Protein AF-0000000083435647 (afdb_homodimer)

Radius of gyration: 23.34 Å; Cα contacts (8 Å, |Δi|>4): 1254; chains: 2; bounding box: 56×70×62 Å

Structure (mmCIF, N/CA/C/O backbone):
data_AF-0000000083435647-model_v1
#
loop_
_entity.id
_entity.type
_entity.pdbx_description
1 polymer 'Thiamine pyrophosphokinase'
#
loop_
_atom_site.group_PDB
_atom_site.id
_atom_site.type_symbol
_atom_site.label_atom_id
_atom_site.label_alt_id
_atom_site.label_comp_id
_atom_site.label_asym_id
_atom_site.label_entity_id
_atom_site.label_seq_id
_atom_site.pdbx_PDB_ins_code
_atom_site.Cartn_x
_atom_site.Cartn_y
_atom_site.Cartn_z
_atom_site.occupancy
_atom_site.B_iso_or_equiv
_atom_site.auth_seq_id
_atom_site.auth_comp_id
_atom_site.auth_asym_id
_atom_site.auth_atom_id
_atom_site.pdbx_PDB_model_num
ATOM 1 N N . MET A 1 1 ? 16.438 -26.609 21.906 1 41.22 1 MET A N 1
ATOM 2 C CA . MET A 1 1 ? 15.984 -25.688 20.891 1 41.22 1 MET A CA 1
ATOM 3 C C . MET A 1 1 ? 15.203 -26.406 19.797 1 41.22 1 MET A C 1
ATOM 5 O O . MET A 1 1 ? 15.75 -27.25 19.094 1 41.22 1 MET A O 1
ATOM 9 N N . THR A 1 2 ? 13.969 -26.766 20.047 1 54.94 2 THR A N 1
ATOM 10 C CA . THR A 1 2 ? 13.156 -27.688 19.266 1 54.94 2 THR A CA 1
ATOM 11 C C . THR A 1 2 ? 13.289 -27.391 17.781 1 54.94 2 THR A C 1
ATOM 13 O O . THR A 1 2 ? 13.477 -26.234 17.375 1 54.94 2 THR A O 1
ATOM 16 N N . ASP A 1 3 ? 13.617 -28.391 16.953 1 77.56 3 ASP A N 1
ATOM 17 C CA . ASP A 1 3 ? 13.922 -28.422 15.523 1 77.56 3 ASP A CA 1
ATOM 18 C C . ASP A 1 3 ? 12.781 -27.844 14.703 1 77.56 3 ASP A C 1
ATOM 20 O O . ASP A 1 3 ? 11.711 -28.453 14.578 1 77.56 3 ASP A O 1
ATOM 24 N N . LEU A 1 4 ? 12.625 -26.531 14.539 1 87.31 4 LEU A N 1
ATOM 25 C CA . LEU A 1 4 ? 11.609 -25.891 13.711 1 87.31 4 LEU A CA 1
ATOM 26 C C . LEU A 1 4 ? 11.695 -26.391 12.266 1 87.31 4 LEU A C 1
ATOM 28 O O . LEU A 1 4 ? 12.789 -26.656 11.766 1 87.31 4 LEU A O 1
ATOM 32 N N . PRO A 1 5 ? 10.555 -26.656 11.695 1 93.62 5 PRO A N 1
ATOM 33 C CA . PRO A 1 5 ? 10.578 -26.969 10.266 1 93.62 5 PRO A CA 1
ATOM 34 C C . PRO A 1 5 ? 11.242 -25.875 9.43 1 93.62 5 PRO A C 1
ATOM 36 O O . PRO A 1 5 ? 11.203 -24.703 9.797 1 93.62 5 PRO A O 1
ATOM 39 N N . ILE A 1 6 ? 11.891 -26.344 8.328 1 95.25 6 ILE A N 1
ATOM 40 C CA . ILE A 1 6 ? 12.547 -25.406 7.418 1 95.25 6 ILE A CA 1
ATOM 41 C C . ILE A 1 6 ? 11.695 -25.219 6.168 1 95.25 6 ILE A C 1
ATOM 43 O O . ILE A 1 6 ? 11.211 -26.188 5.586 1 95.25 6 ILE A O 1
ATOM 47 N N . GLN A 1 7 ? 11.359 -24.047 5.781 1 95.5 7 GLN A N 1
ATOM 48 C CA . GLN A 1 7 ? 10.68 -23.75 4.531 1 95.5 7 GLN A CA 1
ATOM 49 C C . GLN A 1 7 ? 11.562 -22.891 3.621 1 95.5 7 GLN A C 1
ATOM 51 O O . GLN A 1 7 ? 12.109 -21.875 4.055 1 95.5 7 GLN A O 1
ATOM 56 N N . HIS A 1 8 ? 11.711 -23.359 2.365 1 95.56 8 HIS A N 1
ATOM 57 C CA . HIS A 1 8 ? 12.508 -22.625 1.379 1 95.56 8 HIS A CA 1
ATOM 58 C C . HIS A 1 8 ? 11.625 -21.781 0.475 1 95.56 8 HIS A C 1
ATOM 60 O O . HIS A 1 8 ? 10.547 -22.219 0.067 1 95.56 8 HIS A O 1
ATOM 66 N N . HIS A 1 9 ? 12 -20.562 0.293 1 95.69 9 HIS A N 1
ATOM 67 C CA . HIS A 1 9 ? 11.406 -19.625 -0.66 1 95.69 9 HIS A CA 1
ATOM 68 C C . HIS A 1 9 ? 12.414 -19.203 -1.722 1 95.69 9 HIS A C 1
ATOM 70 O O . HIS A 1 9 ? 13.445 -18.609 -1.402 1 95.69 9 HIS A O 1
ATOM 76 N N . SER A 1 10 ? 12.141 -19.562 -2.984 1 94.75 10 SER A N 1
ATOM 77 C CA . SER A 1 10 ? 13.094 -19.188 -4.027 1 94.75 10 SER A CA 1
ATOM 78 C C . SER A 1 10 ? 12.391 -18.562 -5.223 1 94.75 10 SER A C 1
ATOM 80 O O . SER A 1 10 ? 11.398 -19.109 -5.723 1 94.75 10 SER A O 1
ATOM 82 N N . ASN A 1 11 ? 12.891 -17.359 -5.633 1 94.88 11 ASN A N 1
ATOM 83 C CA . ASN A 1 11 ? 12.391 -16.703 -6.832 1 94.88 11 ASN A CA 1
ATOM 84 C C . ASN A 1 11 ? 13.32 -16.906 -8.023 1 94.88 11 ASN A C 1
ATOM 86 O O . ASN A 1 11 ? 13.203 -16.234 -9.039 1 94.88 11 ASN A O 1
ATOM 90 N N . LEU A 1 12 ? 14.156 -17.891 -7.98 1 92.81 12 LEU A N 1
ATOM 91 C CA . LEU A 1 12 ? 15.18 -18.109 -9 1 92.81 12 LEU A CA 1
ATOM 92 C C . LEU A 1 12 ? 14.547 -18.469 -10.336 1 92.81 12 LEU A C 1
ATOM 94 O O . LEU A 1 12 ? 15.094 -18.156 -11.398 1 92.81 12 LEU A O 1
ATOM 98 N N . PHE A 1 13 ? 13.383 -19.031 -10.266 1 92.5 13 PHE A N 1
ATOM 99 C CA . PHE A 1 13 ? 12.727 -19.453 -11.5 1 92.5 13 PHE A CA 1
ATOM 100 C C . PHE A 1 13 ? 12.312 -18.25 -12.328 1 92.5 13 PHE A C 1
ATOM 102 O O . PHE A 1 13 ? 11.992 -18.391 -13.516 1 92.5 13 PHE A O 1
ATOM 109 N N . TRP A 1 14 ? 12.281 -17.031 -11.703 1 93.44 14 TRP A N 1
ATOM 110 C CA . TRP A 1 14 ? 11.938 -15.82 -12.453 1 93.44 14 TRP A CA 1
ATOM 111 C C . TRP A 1 14 ? 12.883 -15.625 -13.633 1 93.44 14 TRP A C 1
ATOM 113 O O . TRP A 1 14 ? 12.477 -15.109 -14.68 1 93.44 14 TRP A O 1
ATOM 123 N N . SER A 1 15 ? 14.125 -16.031 -13.508 1 91.44 15 SER A N 1
ATOM 124 C CA . SER A 1 15 ? 15.109 -15.906 -14.578 1 91.44 15 SER A CA 1
ATOM 125 C C . SER A 1 15 ? 15.172 -17.172 -15.43 1 91.44 15 SER A C 1
ATOM 127 O O . SER A 1 15 ? 15.867 -17.203 -16.438 1 91.44 15 SER A O 1
ATOM 129 N N . ALA A 1 16 ? 14.547 -18.203 -14.969 1 88.62 16 ALA A N 1
ATOM 130 C CA . ALA A 1 16 ? 14.469 -19.469 -15.695 1 88.62 16 ALA A CA 1
ATOM 131 C C . ALA A 1 16 ? 13.055 -20.047 -15.648 1 88.62 16 ALA A C 1
ATOM 133 O O . ALA A 1 16 ? 12.836 -21.125 -15.094 1 88.62 16 ALA A O 1
ATOM 134 N N . PRO A 1 17 ? 12.219 -19.391 -16.344 1 82.5 17 PRO A N 1
ATOM 135 C CA . PRO A 1 17 ? 10.797 -19.734 -16.156 1 82.5 17 PRO A CA 1
ATOM 136 C C . PRO A 1 17 ? 10.453 -21.125 -16.688 1 82.5 17 PRO A C 1
ATOM 138 O O . PRO A 1 17 ? 9.469 -21.734 -16.234 1 82.5 17 PRO A O 1
ATOM 141 N N . LYS A 1 18 ? 11.266 -21.656 -17.547 1 80.62 18 LYS A N 1
ATOM 142 C CA . LYS A 1 18 ? 11.008 -23 -18.062 1 80.62 18 LYS A CA 1
ATOM 143 C C . LYS A 1 18 ? 11.219 -24.047 -16.969 1 80.62 18 LYS A C 1
ATOM 145 O O . LYS A 1 18 ? 10.695 -25.172 -17.062 1 80.62 18 LYS A O 1
ATOM 150 N N . ALA A 1 19 ? 11.969 -23.656 -16 1 79.5 19 ALA A N 1
ATOM 151 C CA . ALA A 1 19 ? 12.211 -24.547 -14.867 1 79.5 19 ALA A CA 1
ATOM 152 C C . ALA A 1 19 ? 11.211 -24.266 -13.742 1 79.5 19 ALA A C 1
ATOM 154 O O . ALA A 1 19 ? 11.336 -24.828 -12.648 1 79.5 19 ALA A O 1
ATOM 155 N N . ALA A 1 20 ? 10.281 -23.5 -14.164 1 73.56 20 ALA A N 1
ATOM 156 C CA . ALA A 1 20 ? 9.367 -23.016 -13.133 1 73.56 20 ALA A CA 1
ATOM 157 C C . ALA A 1 20 ? 8.445 -24.141 -12.648 1 73.56 20 ALA A C 1
ATOM 159 O O . ALA A 1 20 ? 8.055 -25.016 -13.43 1 73.56 20 ALA A O 1
ATOM 160 N N . PRO A 1 21 ? 8.211 -24.062 -11.391 1 80.12 21 PRO A N 1
ATOM 161 C CA . PRO A 1 21 ? 7.105 -24.891 -10.898 1 80.12 21 PRO A CA 1
ATOM 162 C C . PRO A 1 21 ? 5.809 -24.656 -11.672 1 80.12 21 PRO A C 1
ATOM 164 O O . PRO A 1 21 ? 5.773 -23.828 -12.594 1 80.12 21 PRO A O 1
ATOM 167 N N . ARG A 1 22 ? 4.855 -25.469 -11.438 1 92.69 22 ARG A N 1
ATOM 168 C CA . ARG A 1 22 ? 3.512 -25.25 -11.961 1 92.69 22 ARG A CA 1
ATOM 169 C C . ARG A 1 22 ? 3.029 -23.828 -11.641 1 92.69 22 ARG A C 1
ATOM 171 O O . ARG A 1 22 ? 2.705 -23.531 -10.492 1 92.69 22 ARG A O 1
ATOM 178 N N . LEU A 1 23 ? 3.039 -22.953 -12.773 1 95.31 23 LEU A N 1
ATOM 179 C CA . LEU A 1 23 ? 2.893 -21.516 -12.586 1 95.31 23 LEU A CA 1
ATOM 180 C C . LEU A 1 23 ? 1.496 -21.047 -12.992 1 95.31 23 LEU A C 1
ATOM 182 O O . LEU A 1 23 ? 1.011 -21.406 -14.07 1 95.31 23 LEU A O 1
ATOM 186 N N . ALA A 1 24 ? 0.818 -20.344 -12.117 1 97.25 24 ALA A N 1
ATOM 187 C CA . ALA A 1 24 ? -0.389 -19.578 -12.422 1 97.25 24 ALA A CA 1
ATOM 188 C C . ALA A 1 24 ? -0.144 -18.078 -12.258 1 97.25 24 ALA A C 1
ATOM 190 O O . ALA A 1 24 ? 0.516 -17.656 -11.305 1 97.25 24 ALA A O 1
ATOM 191 N N . VAL A 1 25 ? -0.637 -17.297 -13.227 1 97.75 25 VAL A N 1
ATOM 192 C CA . VAL A 1 25 ? -0.535 -15.844 -13.148 1 97.75 25 VAL A CA 1
ATOM 193 C C . VAL A 1 25 ? -1.931 -15.227 -13.055 1 97.75 25 VAL A C 1
ATOM 195 O O . VAL A 1 25 ? -2.83 -15.602 -13.812 1 97.75 25 VAL A O 1
ATOM 198 N N . LEU A 1 26 ? -2.111 -14.422 -12.07 1 98.75 26 LEU A N 1
ATOM 199 C CA . LEU A 1 26 ? -3.359 -13.703 -11.836 1 98.75 26 LEU A CA 1
ATOM 200 C C . LEU A 1 26 ? -3.146 -12.195 -11.938 1 98.75 26 LEU A C 1
ATOM 202 O O . LEU A 1 26 ? -2.211 -11.656 -11.344 1 98.75 26 LEU A O 1
ATOM 206 N N . VAL A 1 27 ? -3.98 -11.492 -12.727 1 98.19 27 VAL A N 1
ATOM 207 C CA . VAL A 1 27 ? -3.895 -10.047 -12.867 1 98.19 27 VAL A CA 1
ATOM 208 C C . VAL A 1 27 ? -5.09 -9.383 -12.188 1 98.19 27 VAL A C 1
ATOM 210 O O . VAL A 1 27 ? -6.242 -9.656 -12.539 1 98.19 27 VAL A O 1
ATOM 213 N N . LEU A 1 28 ? -4.781 -8.523 -11.25 1 97.44 28 LEU A N 1
ATOM 214 C CA . LEU A 1 28 ? -5.805 -7.754 -10.547 1 97.44 28 LEU A CA 1
ATOM 215 C C . LEU A 1 28 ? -5.84 -6.312 -11.047 1 97.44 28 LEU A C 1
ATOM 217 O O . LEU A 1 28 ? -5.254 -5.996 -12.078 1 97.44 28 LEU A O 1
ATOM 221 N N . ASN A 1 29 ? -6.531 -5.434 -10.32 1 91.94 29 ASN A N 1
ATOM 222 C CA . ASN A 1 29 ? -6.949 -4.164 -10.906 1 91.94 29 ASN A CA 1
ATOM 223 C C . ASN A 1 29 ? -6.066 -3.012 -10.438 1 91.94 29 ASN A C 1
ATOM 225 O O . ASN A 1 29 ? -6.266 -1.866 -10.844 1 91.94 29 ASN A O 1
ATOM 229 N N . ALA A 1 30 ? -5.125 -3.232 -9.547 1 87.81 30 ALA A N 1
ATOM 230 C CA . ALA A 1 30 ? -4.203 -2.15 -9.219 1 87.81 30 ALA A CA 1
ATOM 231 C C . ALA A 1 30 ? -3.254 -1.862 -10.375 1 87.81 30 ALA A C 1
ATOM 233 O O . ALA A 1 30 ? -3.023 -2.725 -11.227 1 87.81 30 ALA A O 1
ATOM 234 N N . SER A 1 31 ? -2.775 -0.647 -10.391 1 79.25 31 SER A N 1
ATOM 235 C CA . SER A 1 31 ? -1.94 -0.208 -11.5 1 79.25 31 SER A CA 1
ATOM 236 C C . SER A 1 31 ? -0.685 -1.065 -11.625 1 79.25 31 SER A C 1
ATOM 238 O O . SER A 1 31 ? 0.031 -1.269 -10.641 1 79.25 31 SER A O 1
ATOM 240 N N . HIS A 1 32 ? -0.478 -1.548 -12.805 1 82.69 32 HIS A N 1
ATOM 241 C CA . HIS A 1 32 ? 0.683 -2.324 -13.227 1 82.69 32 HIS A CA 1
ATOM 242 C C . HIS A 1 32 ? 0.942 -2.162 -14.719 1 82.69 32 HIS A C 1
ATOM 244 O O . HIS A 1 32 ? 0.826 -3.123 -15.484 1 82.69 32 HIS A O 1
ATOM 250 N N . GLU A 1 33 ? 1.348 -1.001 -15.094 1 77.12 33 GLU A N 1
ATOM 251 C CA . GLU A 1 33 ? 1.386 -0.672 -16.516 1 77.12 33 GLU A CA 1
ATOM 252 C C . GLU A 1 33 ? 2.82 -0.462 -16.984 1 77.12 33 GLU A C 1
ATOM 254 O O . GLU A 1 33 ? 3.045 0.115 -18.062 1 77.12 33 GLU A O 1
ATOM 259 N N . SER A 1 34 ? 3.707 -1.012 -16.188 1 78.81 34 SER A N 1
ATOM 260 C CA . SER A 1 34 ? 5.09 -0.699 -16.531 1 78.81 34 SER A CA 1
ATOM 261 C C . SER A 1 34 ? 5.73 -1.831 -17.328 1 78.81 34 SER A C 1
ATOM 263 O O . SER A 1 34 ? 6.859 -1.7 -17.812 1 78.81 34 SER A O 1
ATOM 265 N N . TRP A 1 35 ? 4.93 -2.863 -17.531 1 85.25 35 TRP A N 1
ATOM 266 C CA . TRP A 1 35 ? 5.539 -4.008 -18.203 1 85.25 35 TRP A CA 1
ATOM 267 C C . TRP A 1 35 ? 5.652 -3.768 -19.703 1 85.25 35 TRP A C 1
ATOM 269 O O . TRP A 1 35 ? 4.945 -2.922 -20.266 1 85.25 35 TRP A O 1
ATOM 279 N N . CYS A 1 36 ? 6.578 -4.457 -20.328 1 86.31 36 CYS A N 1
ATOM 280 C CA . CYS A 1 36 ? 6.859 -4.344 -21.75 1 86.31 36 CYS A CA 1
ATOM 281 C C . CYS A 1 36 ? 7.203 -5.703 -22.344 1 86.31 36 CYS A C 1
ATOM 283 O O . CYS A 1 36 ? 7.316 -6.695 -21.625 1 86.31 36 CYS A O 1
ATOM 285 N N . VAL A 1 37 ? 7.059 -5.727 -23.719 1 84 37 VAL A N 1
ATOM 286 C CA . VAL A 1 37 ? 7.41 -6.941 -24.438 1 84 37 VAL A CA 1
ATOM 287 C C . VAL A 1 37 ? 8.758 -6.75 -25.141 1 84 37 VAL A C 1
ATOM 289 O O . VAL A 1 37 ? 9.023 -5.691 -25.719 1 84 37 VAL A O 1
ATOM 292 N N . THR A 1 38 ? 9.656 -7.492 -24.812 1 67.56 38 THR A N 1
ATOM 293 C CA . THR A 1 38 ? 10.898 -7.453 -25.578 1 67.56 38 THR A CA 1
ATOM 294 C C . THR A 1 38 ? 10.961 -8.609 -26.578 1 67.56 38 THR A C 1
ATOM 296 O O . THR A 1 38 ? 10.61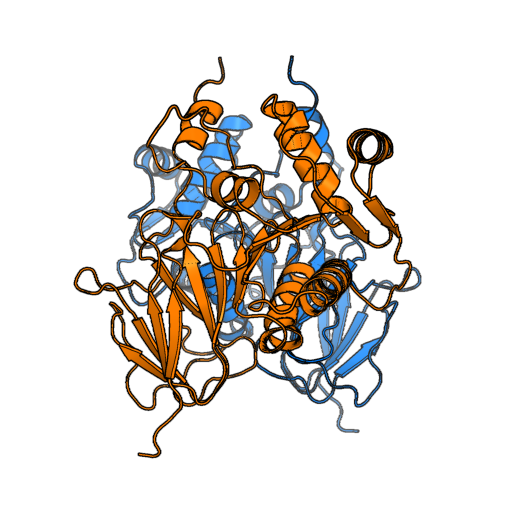7 -9.742 -26.25 1 67.56 38 THR A O 1
ATOM 299 N N . GLN A 1 39 ? 10.656 -8.344 -27.906 1 56.69 39 GLN A N 1
ATOM 300 C CA . GLN A 1 39 ? 10.68 -9.328 -28.984 1 56.69 39 GLN A CA 1
ATOM 301 C C . GLN A 1 39 ? 11.977 -10.133 -28.969 1 56.69 39 GLN A C 1
ATOM 303 O O . GLN A 1 39 ? 12.906 -9.828 -29.719 1 56.69 39 GLN A O 1
ATOM 308 N N . ASN A 1 40 ? 12.68 -10.016 -27.891 1 50.34 40 ASN A N 1
ATOM 309 C CA . ASN A 1 40 ? 13.984 -10.578 -28.219 1 50.34 40 ASN A CA 1
ATOM 310 C C . ASN A 1 40 ? 13.883 -12.039 -28.625 1 50.34 40 ASN A C 1
ATOM 312 O O . ASN A 1 40 ? 12.984 -12.758 -28.188 1 50.34 40 ASN A O 1
ATOM 316 N N . GLU A 1 41 ? 14.672 -12.453 -29.703 1 44.19 41 GLU A N 1
ATOM 317 C CA . GLU A 1 41 ? 15.07 -13.742 -30.25 1 44.19 41 GLU A CA 1
ATOM 318 C C . GLU A 1 41 ? 15.188 -14.797 -29.172 1 44.19 41 GLU A C 1
ATOM 320 O O . GLU A 1 41 ? 15.172 -14.477 -27.969 1 44.19 41 GLU A O 1
ATOM 325 N N . VAL A 1 42 ? 16.078 -15.883 -29.5 1 45.72 42 VAL A N 1
ATOM 326 C CA . VAL A 1 42 ? 16.344 -17.266 -29.109 1 45.72 42 VAL A CA 1
ATOM 327 C C . VAL A 1 42 ? 16.484 -17.359 -27.594 1 45.72 42 VAL A C 1
ATOM 329 O O . VAL A 1 42 ? 15.875 -18.219 -26.969 1 45.72 42 VAL A O 1
ATOM 332 N N . ASP A 1 43 ? 17.672 -16.953 -26.969 1 46.16 43 ASP A N 1
ATOM 333 C CA . ASP A 1 43 ? 18.438 -17.484 -25.828 1 46.16 43 ASP A CA 1
ATOM 334 C C . ASP A 1 43 ? 18.375 -16.531 -24.641 1 46.16 43 ASP A C 1
ATOM 336 O O . ASP A 1 43 ? 19.047 -16.734 -23.625 1 46.16 43 ASP A O 1
ATOM 340 N N . SER A 1 44 ? 17.562 -15.227 -24.703 1 50.62 44 SER A N 1
ATOM 341 C CA . SER A 1 44 ? 17.922 -14.289 -23.641 1 50.62 44 SER A CA 1
ATOM 342 C C . SER A 1 44 ? 16.734 -14.047 -22.703 1 50.62 44 SER A C 1
ATOM 344 O O . SER A 1 44 ? 15.578 -14.164 -23.109 1 50.62 44 SER A O 1
ATOM 346 N N . ILE A 1 45 ? 17 -14.008 -21.406 1 55.62 45 ILE A N 1
ATOM 347 C CA . ILE A 1 45 ? 16.141 -13.625 -20.281 1 55.62 45 ILE A CA 1
ATOM 348 C C . ILE A 1 45 ? 15.367 -12.359 -20.641 1 55.62 45 ILE A C 1
ATOM 350 O O . ILE A 1 45 ? 15.953 -11.352 -21.031 1 55.62 45 ILE A O 1
ATOM 354 N N . THR A 1 46 ? 14.047 -12.516 -20.719 1 64.06 46 THR A N 1
ATOM 355 C CA . THR A 1 46 ? 13.25 -11.305 -20.875 1 64.06 46 THR A CA 1
ATOM 356 C C . THR A 1 46 ? 13.422 -10.391 -19.656 1 64.06 46 THR A C 1
ATOM 358 O O . THR A 1 46 ? 13.359 -10.844 -18.516 1 64.06 46 THR A O 1
ATOM 361 N N . PRO A 1 47 ? 13.773 -9.297 -19.922 1 70.31 47 PRO A N 1
ATOM 362 C CA . PRO A 1 47 ? 14.031 -8.359 -18.828 1 70.31 47 PRO A CA 1
ATOM 363 C C . PRO A 1 47 ? 12.766 -7.945 -18.078 1 70.31 47 PRO A C 1
ATOM 365 O O . PRO A 1 47 ? 12.836 -7.406 -16.969 1 70.31 47 PRO A O 1
ATOM 368 N N . ASP A 1 48 ? 11.586 -8.445 -18.656 1 88.38 48 ASP A N 1
ATOM 369 C CA . ASP A 1 48 ? 10.359 -8.031 -17.984 1 88.38 48 ASP A CA 1
ATOM 370 C C . ASP A 1 48 ? 9.734 -9.188 -17.219 1 88.38 48 ASP A C 1
ATOM 372 O O . ASP A 1 48 ? 9.414 -10.227 -17.797 1 88.38 48 ASP A O 1
ATOM 376 N N . LEU A 1 49 ? 9.555 -8.977 -16.016 1 92.62 49 LEU A N 1
ATOM 377 C CA . LEU A 1 49 ? 9.094 -10.039 -15.141 1 92.62 49 LEU A CA 1
ATOM 378 C C . LEU A 1 49 ? 7.688 -10.5 -15.523 1 92.62 49 LEU A C 1
ATOM 380 O O . LEU A 1 49 ? 7.426 -11.695 -15.633 1 92.62 49 LEU A O 1
ATOM 384 N N . PHE A 1 50 ? 6.777 -9.531 -15.703 1 93.94 50 PHE A N 1
ATOM 385 C CA . PHE A 1 50 ? 5.41 -9.898 -16.047 1 93.94 50 PHE A CA 1
ATOM 386 C C . PHE A 1 50 ? 5.375 -10.758 -17.297 1 93.94 50 PHE A C 1
ATOM 388 O O . PHE A 1 50 ? 4.773 -11.836 -17.312 1 93.94 50 PHE A O 1
ATOM 395 N N . TRP A 1 51 ? 5.996 -10.289 -18.266 1 91.62 51 TRP A N 1
ATOM 396 C CA . TRP A 1 51 ? 5.973 -10.977 -19.547 1 91.62 51 TRP A CA 1
ATOM 397 C C . TRP A 1 51 ? 6.578 -12.367 -19.438 1 91.62 51 TRP A C 1
ATOM 399 O O . TRP A 1 51 ? 6.031 -13.336 -19.969 1 91.62 51 TRP A O 1
ATOM 409 N N . SER A 1 52 ? 7.656 -12.445 -18.75 1 90.75 52 SER A N 1
ATOM 410 C CA . SER A 1 52 ? 8.312 -13.734 -18.547 1 90.75 52 SER A CA 1
ATOM 411 C C . SER A 1 52 ? 7.387 -14.727 -17.844 1 90.75 52 SER A C 1
ATOM 413 O O . SER A 1 52 ? 7.27 -15.875 -18.25 1 90.75 52 SER A O 1
ATOM 415 N N . MET A 1 53 ? 6.719 -14.297 -16.828 1 93.75 53 MET A N 1
ATOM 416 C CA . MET A 1 53 ? 5.82 -15.164 -16.078 1 93.75 53 MET A CA 1
ATOM 417 C C . MET A 1 53 ? 4.578 -15.508 -16.891 1 93.75 53 MET A C 1
ATOM 419 O O . MET A 1 53 ? 4.184 -16.672 -16.969 1 93.75 53 MET A O 1
ATOM 423 N N . TRP A 1 54 ? 4.031 -14.5 -17.516 1 94.31 54 TRP A N 1
ATOM 424 C CA . TRP A 1 54 ? 2.799 -14.664 -18.281 1 94.31 54 TRP A CA 1
ATOM 425 C C . TRP A 1 54 ? 2.998 -15.656 -19.422 1 94.31 54 TRP A C 1
ATOM 427 O O . TRP A 1 54 ? 2.197 -16.578 -19.609 1 94.31 54 TRP A O 1
ATOM 437 N N . SER A 1 55 ? 4.094 -15.508 -20.109 1 91.44 55 SER A N 1
ATOM 438 C CA . SER A 1 55 ? 4.34 -16.312 -21.297 1 91.44 55 SER A CA 1
ATOM 439 C C . SER A 1 55 ? 4.621 -17.766 -20.938 1 91.44 55 SER A C 1
ATOM 441 O O . SER A 1 55 ? 4.48 -18.656 -21.766 1 91.44 55 SER A O 1
ATOM 443 N N . ASN A 1 56 ? 4.961 -18.016 -19.719 1 92.31 56 ASN A N 1
ATOM 444 C CA . ASN A 1 56 ? 5.328 -19.375 -19.312 1 92.31 56 ASN A CA 1
ATOM 445 C C . ASN A 1 56 ? 4.316 -19.969 -18.328 1 92.31 56 ASN A C 1
ATOM 447 O O . ASN A 1 56 ? 4.508 -21.062 -17.828 1 92.31 56 ASN A O 1
ATOM 451 N N . ALA A 1 57 ? 3.268 -19.25 -18.094 1 95.06 57 ALA A N 1
ATOM 452 C CA . ALA A 1 57 ? 2.266 -19.703 -17.125 1 95.06 57 ALA A CA 1
ATOM 453 C C . ALA A 1 57 ? 1.407 -20.828 -17.719 1 95.06 57 ALA A C 1
ATOM 455 O O . ALA A 1 57 ? 1.041 -20.781 -18.891 1 95.06 57 ALA A O 1
ATOM 456 N N . GLN A 1 58 ? 1.126 -21.781 -16.922 1 94.88 58 GLN A N 1
ATOM 457 C CA . GLN A 1 58 ? 0.198 -22.844 -17.312 1 94.88 58 GLN A CA 1
ATOM 458 C C . GLN A 1 58 ? -1.25 -22.375 -17.203 1 94.88 58 GLN A C 1
ATOM 460 O O . GLN A 1 58 ? -2.123 -22.859 -17.922 1 94.88 58 GLN A O 1
ATOM 465 N N . LEU A 1 59 ? -1.495 -21.516 -16.281 1 96.81 59 LEU A N 1
ATOM 466 C CA . LEU A 1 59 ? -2.824 -20.953 -16.047 1 96.81 59 LEU A CA 1
ATOM 467 C C . LEU A 1 59 ? -2.762 -19.438 -15.938 1 96.81 59 LEU A C 1
ATOM 469 O O . LEU A 1 59 ? -1.967 -18.891 -15.164 1 96.81 59 LEU A O 1
ATOM 473 N N . LYS A 1 60 ? -3.557 -18.766 -16.797 1 98.44 60 LYS A N 1
ATOM 474 C CA . LYS A 1 60 ? -3.639 -17.312 -16.844 1 98.44 60 LYS A CA 1
ATOM 475 C C . LYS A 1 60 ? -5.047 -16.828 -16.516 1 98.44 60 LYS A C 1
ATOM 477 O O . LYS A 1 60 ? -6.004 -17.156 -17.219 1 98.44 60 LYS A O 1
ATOM 482 N N . VAL A 1 61 ? -5.164 -16.047 -15.422 1 98.75 61 VAL A N 1
ATOM 483 C CA . VAL A 1 61 ? -6.469 -15.609 -14.938 1 98.75 61 VAL A CA 1
ATOM 484 C C . VAL A 1 61 ? -6.465 -14.094 -14.742 1 98.75 61 VAL A C 1
ATOM 486 O O . VAL A 1 61 ? -5.461 -13.523 -14.305 1 98.75 61 VAL A O 1
ATOM 489 N N . CYS A 1 62 ? -7.57 -13.43 -15.078 1 98.44 62 CYS A N 1
ATOM 490 C CA . CYS A 1 62 ? -7.766 -12.016 -14.781 1 98.44 62 CYS A CA 1
ATOM 491 C C . CYS A 1 62 ? -9.039 -11.797 -13.969 1 98.44 62 CYS A C 1
ATOM 493 O O . CYS A 1 62 ? -10.055 -12.445 -14.219 1 98.44 62 CYS A O 1
ATOM 495 N N . ALA A 1 63 ? -8.938 -10.891 -13.023 1 97.56 63 ALA A N 1
ATOM 496 C CA . ALA A 1 63 ? -10.164 -10.266 -12.523 1 97.56 63 ALA A CA 1
ATOM 497 C C . ALA A 1 63 ? -10.727 -9.281 -13.547 1 97.56 63 ALA A C 1
ATOM 499 O O . ALA A 1 63 ? -10.062 -8.945 -14.531 1 97.56 63 ALA A O 1
ATOM 500 N N . ASP A 1 64 ? -11.93 -8.844 -13.344 1 92.94 64 ASP A N 1
ATOM 501 C CA . ASP A 1 64 ? -12.586 -8.023 -14.359 1 92.94 64 ASP A CA 1
ATOM 502 C C . ASP A 1 64 ? -11.797 -6.738 -14.617 1 92.94 64 ASP A C 1
ATOM 504 O O . ASP A 1 64 ? -11.422 -6.453 -15.75 1 92.94 64 ASP A O 1
ATOM 508 N N . GLY A 1 65 ? -11.445 -5.957 -13.484 1 92.62 65 GLY A N 1
ATOM 509 C CA . GLY A 1 65 ? -10.625 -4.777 -13.703 1 92.62 65 GLY A CA 1
ATOM 510 C C . GLY A 1 65 ? -9.25 -5.098 -14.25 1 92.62 65 GLY A C 1
ATOM 511 O O . GLY A 1 65 ? -8.672 -4.312 -15 1 92.62 65 GLY A O 1
ATOM 512 N N . GLY A 1 66 ? -8.742 -6.258 -13.875 1 96.44 66 GLY A N 1
ATOM 513 C CA . GLY A 1 66 ? -7.453 -6.711 -14.375 1 96.44 66 GLY A CA 1
ATOM 514 C C . GLY A 1 66 ? -7.453 -6.973 -15.867 1 96.44 66 GLY A C 1
ATOM 515 O O . GLY A 1 66 ? -6.473 -6.676 -16.547 1 96.44 66 GLY A O 1
ATOM 516 N N . ALA A 1 67 ? -8.539 -7.465 -16.359 1 97.75 67 ALA A N 1
ATOM 517 C CA . ALA A 1 67 ? -8.68 -7.711 -17.797 1 97.75 67 ALA A CA 1
ATOM 518 C C . ALA A 1 67 ? -8.656 -6.406 -18.578 1 97.75 67 ALA A C 1
ATOM 520 O O . ALA A 1 67 ? -8.031 -6.324 -19.641 1 97.75 67 ALA A O 1
ATOM 521 N N . ASN A 1 68 ? -9.344 -5.414 -18.062 1 97.19 68 ASN A N 1
ATOM 522 C CA . ASN A 1 68 ? -9.32 -4.102 -18.703 1 97.19 68 ASN A CA 1
ATOM 523 C C . ASN A 1 68 ? -7.902 -3.547 -18.797 1 97.19 68 ASN A C 1
ATOM 525 O O . ASN A 1 68 ? -7.492 -3.061 -19.844 1 97.19 68 ASN A O 1
ATOM 529 N N . ARG A 1 69 ? -7.211 -3.67 -17.75 1 95.62 69 ARG A N 1
ATOM 530 C CA . ARG A 1 69 ? -5.852 -3.135 -1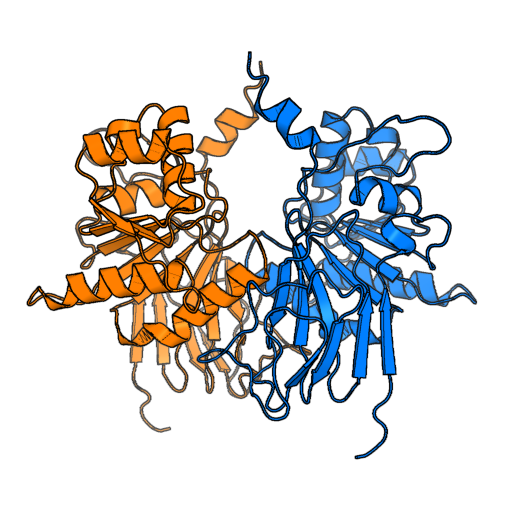7.703 1 95.62 69 ARG A CA 1
ATOM 531 C C . ARG A 1 69 ? -4.93 -3.906 -18.641 1 95.62 69 ARG A C 1
ATOM 533 O O . ARG A 1 69 ? -4.105 -3.312 -19.328 1 95.62 69 ARG A O 1
ATOM 540 N N . LEU A 1 70 ? -5.055 -5.223 -18.562 1 96.94 70 LEU A N 1
ATOM 541 C CA . LEU A 1 70 ? -4.254 -6.059 -19.453 1 96.94 70 LEU A CA 1
ATOM 542 C C . LEU A 1 70 ? -4.504 -5.699 -20.922 1 96.94 70 LEU A C 1
ATOM 544 O O . LEU A 1 70 ? -3.561 -5.527 -21.688 1 96.94 70 LEU A O 1
ATOM 548 N N . TYR A 1 71 ? -5.723 -5.574 -21.219 1 97.19 71 TYR A N 1
ATOM 549 C CA . TYR A 1 71 ? -6.121 -5.227 -22.578 1 97.19 71 TYR A CA 1
ATOM 550 C C . TYR A 1 71 ? -5.551 -3.875 -23 1 97.19 71 TYR A C 1
ATOM 552 O O . TYR A 1 71 ? -4.922 -3.752 -24.047 1 97.19 71 TYR A O 1
ATOM 560 N N . ASP A 1 72 ? -5.746 -2.883 -22.188 1 96.19 72 ASP A N 1
ATOM 561 C CA . ASP A 1 72 ? -5.309 -1.527 -22.5 1 96.19 72 ASP A CA 1
ATOM 562 C C . ASP A 1 72 ? -3.797 -1.469 -22.703 1 96.19 72 ASP A C 1
ATOM 564 O O . ASP A 1 72 ? -3.312 -0.881 -23.672 1 96.19 72 ASP A O 1
ATOM 568 N N . ARG A 1 73 ? -3.111 -2.062 -21.797 1 94.25 73 ARG A N 1
ATOM 569 C CA . ARG A 1 73 ? -1.657 -2.051 -21.906 1 94.25 73 ARG A CA 1
ATOM 570 C C . ARG A 1 73 ? -1.194 -2.832 -23.125 1 94.25 73 ARG A C 1
ATOM 572 O O . ARG A 1 73 ? -0.263 -2.416 -23.828 1 94.25 73 ARG A O 1
ATOM 579 N N . SER A 1 74 ? -1.771 -3.936 -23.375 1 94.25 74 SER A N 1
ATOM 580 C CA . SER A 1 74 ? -1.389 -4.754 -24.516 1 94.25 74 SER A CA 1
ATOM 581 C C . SER A 1 74 ? -1.688 -4.039 -25.828 1 94.25 74 SER A C 1
ATOM 583 O O . SER A 1 74 ? -0.951 -4.191 -26.812 1 94.25 74 SER A O 1
ATOM 585 N N . MET A 1 75 ? -2.783 -3.32 -25.844 1 94.94 75 MET A N 1
ATOM 586 C CA . MET A 1 75 ? -3.115 -2.51 -27.016 1 94.94 75 MET A CA 1
ATOM 587 C C . MET A 1 75 ? -2.057 -1.436 -27.25 1 94.94 75 MET A C 1
ATOM 589 O O . MET A 1 75 ? -1.626 -1.22 -28.375 1 94.94 75 MET A O 1
ATOM 593 N N . ALA A 1 76 ? -1.702 -0.816 -26.172 1 92.75 76 ALA A N 1
ATOM 594 C CA . ALA A 1 76 ? -0.678 0.22 -26.25 1 92.75 76 ALA A CA 1
ATOM 595 C C . ALA A 1 76 ? 0.636 -0.351 -26.781 1 92.75 76 ALA A C 1
ATOM 597 O O . ALA A 1 76 ? 1.383 0.337 -27.484 1 92.75 76 ALA A O 1
ATOM 598 N N . LEU A 1 77 ? 0.898 -1.607 -26.5 1 90.94 77 LEU A N 1
ATOM 599 C CA . LEU A 1 77 ? 2.152 -2.24 -26.891 1 90.94 77 LEU A CA 1
ATOM 600 C C . LEU A 1 77 ? 1.996 -2.979 -28.219 1 90.94 77 LEU A C 1
ATOM 602 O O . LEU A 1 77 ? 2.982 -3.451 -28.797 1 90.94 77 LEU A O 1
ATOM 606 N N . GLY A 1 78 ? 0.826 -3.08 -28.688 1 92.31 78 GLY A N 1
ATOM 607 C CA . GLY A 1 78 ? 0.566 -3.779 -29.938 1 92.31 78 GLY A CA 1
ATOM 608 C C . GLY A 1 78 ? 0.684 -5.289 -29.812 1 92.31 78 GLY A C 1
ATOM 609 O O . GLY A 1 78 ? 1.082 -5.965 -30.766 1 92.31 78 GLY A O 1
ATOM 610 N N . VAL A 1 79 ? 0.41 -5.875 -28.609 1 93.12 79 VAL A N 1
ATOM 611 C CA . VAL A 1 79 ? 0.611 -7.309 -28.406 1 93.12 79 VAL A CA 1
ATOM 612 C C . VAL A 1 79 ? -0.667 -7.938 -27.859 1 93.12 79 VAL A C 1
ATOM 614 O O . VAL A 1 79 ? -0.612 -8.898 -27.094 1 93.12 79 VAL A O 1
ATOM 617 N N . GLN A 1 80 ? -1.795 -7.383 -28.094 1 93.25 80 GLN A N 1
ATOM 618 C CA . GLN A 1 80 ? -3.062 -7.82 -27.516 1 93.25 80 GLN A CA 1
ATOM 619 C C . GLN A 1 80 ? -3.352 -9.281 -27.859 1 93.25 80 GLN A C 1
ATOM 621 O O . GLN A 1 80 ? -4.012 -9.984 -27.094 1 93.25 80 GLN A O 1
ATOM 626 N N . GLN A 1 81 ? -2.807 -9.766 -28.953 1 92.06 81 GLN A N 1
ATOM 627 C CA . GLN A 1 81 ? -3.059 -11.141 -29.375 1 92.06 81 GLN A CA 1
ATOM 628 C C . GLN A 1 81 ? -2.248 -12.133 -28.547 1 92.06 81 GLN A C 1
ATOM 630 O O . GLN A 1 81 ? -2.547 -13.328 -28.531 1 92.06 81 GLN A O 1
ATOM 635 N N . GLN A 1 82 ? -1.323 -11.625 -27.844 1 91.81 82 GLN A N 1
ATOM 636 C CA . GLN A 1 82 ? -0.394 -12.5 -27.125 1 91.81 82 GLN A CA 1
ATOM 637 C C . GLN A 1 82 ? -0.727 -12.578 -25.641 1 91.81 82 GLN A C 1
ATOM 639 O O . GLN A 1 82 ? -0.11 -13.344 -24.906 1 91.81 82 GLN A O 1
ATOM 644 N N . VAL A 1 83 ? -1.689 -11.797 -25.203 1 95.19 83 VAL A N 1
ATOM 645 C CA . VAL A 1 83 ? -1.909 -11.703 -23.766 1 95.19 83 VAL A CA 1
ATOM 646 C C . VAL A 1 83 ? -3.297 -12.242 -23.406 1 95.19 83 VAL A C 1
ATOM 648 O O . VAL A 1 83 ? -3.922 -11.797 -22.453 1 95.19 83 VAL A O 1
ATOM 651 N N . VAL A 1 84 ? -3.705 -13.203 -24.109 1 97.81 84 VAL A N 1
ATOM 652 C CA . VAL A 1 84 ? -5.055 -13.719 -23.922 1 97.81 84 VAL A CA 1
ATOM 653 C C . VAL A 1 84 ? -5.105 -14.586 -22.656 1 97.81 84 VAL A C 1
ATOM 655 O O . VAL A 1 84 ? -4.434 -15.617 -22.578 1 97.81 84 VAL A O 1
ATOM 658 N N . PRO A 1 85 ? -5.902 -14.219 -21.688 1 98.69 85 PRO A N 1
ATOM 659 C CA . PRO A 1 85 ? -6.027 -15.078 -20.5 1 98.69 85 PRO A CA 1
ATOM 660 C C . PRO A 1 85 ? -6.902 -16.312 -20.766 1 98.69 85 PRO A C 1
ATOM 662 O O . PRO A 1 85 ? -7.73 -16.297 -21.672 1 98.69 85 PRO A O 1
ATOM 665 N N . HIS A 1 86 ? -6.68 -17.344 -19.938 1 98.56 86 HIS A N 1
ATOM 666 C CA . HIS A 1 86 ? -7.566 -18.5 -20 1 98.56 86 HIS A CA 1
ATOM 667 C C . HIS A 1 86 ? -8.938 -18.172 -19.422 1 98.56 86 HIS A C 1
ATOM 669 O O . HIS A 1 86 ? -9.961 -18.594 -19.953 1 98.56 86 HIS A O 1
ATOM 675 N N . TYR A 1 87 ? -8.93 -17.359 -18.344 1 98.75 87 TYR A N 1
ATOM 676 C CA . TYR A 1 87 ? -10.172 -17.047 -17.656 1 98.75 87 TYR A CA 1
ATOM 677 C C . TYR A 1 87 ? -10.211 -15.578 -17.234 1 98.75 87 TYR A C 1
ATOM 679 O O . TYR A 1 87 ? -9.188 -15.008 -16.859 1 98.75 87 TYR A O 1
ATOM 687 N N . ILE A 1 88 ? -11.367 -14.977 -17.281 1 98.56 88 ILE A N 1
ATOM 688 C CA . ILE A 1 88 ? -11.742 -13.758 -16.578 1 98.56 88 ILE A CA 1
ATOM 689 C C . ILE A 1 88 ? -12.844 -14.055 -15.57 1 98.56 88 ILE A C 1
ATOM 691 O O . ILE A 1 88 ? -13.875 -14.633 -15.922 1 98.56 88 ILE A O 1
ATOM 695 N N . LYS A 1 89 ? -12.609 -13.727 -14.32 1 98.06 89 LYS A N 1
ATOM 696 C CA . LYS A 1 89 ? -13.594 -14.062 -13.305 1 98.06 89 LYS A CA 1
ATOM 697 C C . LYS A 1 89 ? -13.836 -12.883 -12.367 1 98.06 89 LYS A C 1
ATOM 699 O O . LYS A 1 89 ? -12.898 -12.18 -11.984 1 98.06 89 LYS A O 1
ATOM 704 N N . GLY A 1 90 ? -15 -12.625 -11.891 1 95.69 90 GLY A N 1
ATOM 705 C CA . GLY A 1 90 ? -15.438 -11.594 -10.961 1 95.69 90 GLY A CA 1
ATOM 706 C C . GLY A 1 90 ? -16.938 -11.352 -11 1 95.69 90 GLY A C 1
ATOM 707 O O . GLY A 1 90 ? -17.703 -12.219 -11.43 1 95.69 90 GLY A O 1
ATOM 708 N N . ASP A 1 91 ? -17.375 -10.273 -10.516 1 92.38 91 ASP A N 1
ATOM 709 C CA . ASP A 1 91 ? -18.797 -9.914 -10.641 1 92.38 91 ASP A CA 1
ATOM 710 C C . ASP A 1 91 ? -19.062 -9.211 -11.969 1 92.38 91 ASP A C 1
ATOM 712 O O . ASP A 1 91 ? -20.219 -8.945 -12.305 1 92.38 91 ASP A O 1
ATOM 716 N N . LEU A 1 92 ? -18.078 -8.844 -12.711 1 92.25 92 LEU A N 1
ATOM 717 C CA . LEU A 1 92 ? -18.031 -8.375 -14.094 1 92.25 92 LEU A CA 1
ATOM 718 C C . LEU A 1 92 ? -18.656 -6.984 -14.211 1 92.25 92 LEU A C 1
ATOM 720 O O . LEU A 1 92 ? -19.047 -6.562 -15.297 1 92.25 92 LEU A O 1
ATOM 724 N N . ASP A 1 93 ? -18.797 -6.301 -13.109 1 88.25 93 ASP A N 1
ATOM 725 C CA . ASP A 1 93 ? -19.391 -4.961 -13.148 1 88.25 93 ASP A CA 1
ATOM 726 C C . ASP A 1 93 ? -18.406 -3.953 -13.742 1 88.25 93 ASP A C 1
ATOM 728 O O . ASP A 1 93 ? -18.828 -2.924 -14.281 1 88.25 93 ASP A O 1
ATOM 732 N N . SER A 1 94 ? -17.172 -4.246 -13.695 1 90.12 94 SER A N 1
ATOM 733 C CA . SER A 1 94 ? -16.172 -3.303 -14.18 1 90.12 94 SER A CA 1
ATOM 734 C C . SER A 1 94 ? -15.617 -3.736 -15.531 1 90.12 94 SER A C 1
ATOM 736 O O . SER A 1 94 ? -14.852 -3.002 -16.156 1 90.12 94 SER A O 1
ATOM 738 N N . LEU A 1 95 ? -15.914 -4.934 -15.953 1 96.19 95 LEU A N 1
ATOM 739 C CA . LEU A 1 95 ? -15.391 -5.418 -17.219 1 96.19 95 LEU A CA 1
ATOM 740 C C . LEU A 1 95 ? -16.031 -4.672 -18.391 1 96.19 95 LEU A C 1
ATOM 742 O O . LEU A 1 95 ? -17.25 -4.73 -18.594 1 96.19 95 LEU A O 1
ATOM 746 N N . ARG A 1 96 ? -15.227 -4.012 -19.156 1 97.69 96 ARG A N 1
ATOM 747 C CA . ARG A 1 96 ? -15.742 -3.271 -20.312 1 97.69 96 ARG A CA 1
ATOM 748 C C . ARG A 1 96 ? -16.234 -4.219 -21.406 1 97.69 96 ARG A C 1
ATOM 750 O O . ARG A 1 96 ? -15.586 -5.234 -21.688 1 97.69 96 ARG A O 1
ATOM 757 N N . PRO A 1 97 ? -17.281 -3.812 -22.078 1 97.69 97 PRO A N 1
ATOM 758 C CA . PRO A 1 97 ? -17.844 -4.68 -23.109 1 97.69 97 PRO A CA 1
ATOM 759 C C . PRO A 1 97 ? -16.859 -4.965 -24.25 1 97.69 97 PRO A C 1
ATOM 761 O O . PRO A 1 97 ? -16.812 -6.086 -24.766 1 97.69 97 PRO A O 1
ATOM 764 N N . ASP A 1 98 ? -16.109 -4.016 -24.609 1 98.06 98 ASP A N 1
ATOM 765 C CA . ASP A 1 98 ? -15.156 -4.215 -25.703 1 98.06 98 ASP A CA 1
ATOM 766 C C . ASP A 1 98 ? -14.062 -5.195 -25.297 1 98.06 98 ASP A C 1
ATOM 768 O O . ASP A 1 98 ? -13.633 -6.031 -26.094 1 98.06 98 ASP A O 1
ATOM 772 N N . VAL A 1 99 ? -13.68 -5.148 -24.109 1 98.25 99 VAL A N 1
ATOM 773 C CA . VAL A 1 99 ? -12.656 -6.039 -23.578 1 98.25 99 VAL A CA 1
ATOM 774 C C . VAL A 1 99 ? -13.195 -7.461 -23.469 1 98.25 99 VAL A C 1
ATOM 776 O O . VAL A 1 99 ? -12.539 -8.414 -23.891 1 98.25 99 VAL A O 1
ATOM 779 N N . CYS A 1 100 ? -14.367 -7.543 -22.953 1 98.19 100 CYS A N 1
ATOM 780 C CA . CYS A 1 100 ? -15.031 -8.844 -22.859 1 98.19 100 CYS A CA 1
ATOM 781 C C . CYS A 1 100 ? -15.148 -9.492 -24.234 1 98.19 100 CYS A C 1
ATOM 783 O O . CYS A 1 100 ? -14.805 -10.664 -24.406 1 98.19 100 CYS A O 1
ATOM 785 N N . ALA A 1 101 ? -15.633 -8.734 -25.172 1 98.25 101 ALA A N 1
ATOM 786 C CA . ALA A 1 101 ? -15.828 -9.25 -26.516 1 98.25 101 ALA A CA 1
ATOM 787 C C . ALA A 1 101 ? -14.5 -9.695 -27.125 1 98.25 101 ALA A C 1
ATOM 789 O O . ALA A 1 101 ? -14.43 -10.758 -27.75 1 98.25 101 ALA A O 1
ATOM 790 N N . PHE A 1 102 ? -13.547 -8.922 -26.922 1 98.31 102 PHE A N 1
ATOM 791 C CA . PHE A 1 102 ? -12.242 -9.211 -27.516 1 98.31 102 PHE A CA 1
ATOM 792 C C . PHE A 1 102 ? -11.695 -10.531 -26.969 1 98.31 102 PHE A C 1
ATOM 794 O O . PHE A 1 102 ? -11.359 -11.43 -27.75 1 98.31 102 PHE A O 1
ATOM 801 N N . PHE A 1 103 ? -11.617 -10.664 -25.703 1 98.31 103 PHE A N 1
ATOM 802 C CA . PHE A 1 103 ? -10.984 -11.828 -25.094 1 98.31 103 PHE A CA 1
ATOM 803 C C . PHE A 1 103 ? -11.828 -13.078 -25.312 1 98.31 103 PHE A C 1
ATOM 805 O O . PHE A 1 103 ? -11.297 -14.164 -25.516 1 98.31 103 PHE A O 1
ATOM 812 N N . THR A 1 104 ? -13.102 -12.906 -25.297 1 98.25 104 THR A N 1
ATOM 813 C CA . THR A 1 104 ? -13.977 -14.039 -25.578 1 98.25 104 THR A CA 1
ATOM 814 C C . THR A 1 104 ? -13.758 -14.562 -26.984 1 98.25 104 THR A C 1
ATOM 816 O O . THR A 1 104 ? -13.664 -15.773 -27.203 1 98.25 104 THR A O 1
ATOM 819 N N . ALA A 1 105 ? -13.68 -13.672 -27.859 1 98.31 105 ALA A N 1
ATOM 820 C CA . ALA A 1 105 ? -13.461 -14.039 -29.266 1 98.31 105 ALA A CA 1
ATOM 821 C C . ALA A 1 105 ? -12.141 -14.781 -29.422 1 98.31 105 ALA A C 1
ATOM 823 O O . ALA A 1 105 ? -11.984 -15.586 -30.359 1 98.31 105 ALA A O 1
ATOM 824 N N . LYS A 1 106 ? -11.273 -14.602 -28.547 1 98.06 106 LYS A N 1
ATOM 825 C CA . LYS A 1 106 ? -9.953 -15.219 -28.656 1 98.06 106 LYS A CA 1
ATOM 826 C C . LYS A 1 106 ? -9.867 -16.484 -27.812 1 98.06 106 LYS A C 1
ATOM 828 O O . LYS A 1 106 ? -8.805 -17.109 -27.719 1 98.06 106 LYS A O 1
ATOM 833 N N . GLY A 1 107 ? -10.953 -16.812 -27.141 1 97.94 107 GLY A N 1
ATOM 834 C CA . GLY A 1 107 ? -11 -18.125 -26.484 1 97.94 107 GLY A CA 1
ATOM 835 C C . GLY A 1 107 ? -11.047 -18.031 -24.984 1 97.94 107 GLY A C 1
ATOM 836 O O . GLY A 1 107 ? -11.117 -19.062 -24.297 1 97.94 107 GLY A O 1
ATOM 837 N N . THR A 1 108 ? -11.008 -16.859 -24.438 1 98.62 108 THR A N 1
ATOM 838 C CA . THR A 1 108 ? -11.094 -16.672 -23 1 98.62 108 THR A CA 1
ATOM 839 C C . THR A 1 108 ? -12.461 -17.109 -22.469 1 98.62 108 THR A C 1
ATOM 841 O O . THR A 1 108 ? -13.484 -16.797 -23.078 1 98.62 108 THR A O 1
ATOM 844 N N . THR A 1 109 ? -12.461 -17.859 -21.391 1 98.62 109 THR A N 1
ATOM 845 C CA . THR A 1 109 ? -13.695 -18.156 -20.672 1 98.62 109 THR A CA 1
ATOM 846 C C . THR A 1 109 ? -14 -17.078 -19.641 1 98.62 109 THR A C 1
ATOM 848 O O . THR A 1 109 ? -13.203 -16.844 -18.734 1 98.62 109 THR A O 1
ATOM 851 N N . VAL A 1 110 ? -15.109 -16.469 -19.75 1 98.12 110 VAL A N 1
ATOM 852 C CA . VAL A 1 110 ? -15.516 -15.422 -18.812 1 98.12 110 VAL A CA 1
ATOM 853 C C . VAL A 1 110 ? -16.516 -15.984 -17.812 1 98.12 110 VAL A C 1
ATOM 855 O O . VAL A 1 110 ? -17.578 -16.484 -18.203 1 98.12 110 VAL A O 1
ATOM 858 N N . LEU A 1 111 ? -16.172 -15.969 -16.562 1 97.75 111 LEU A N 1
ATOM 859 C CA . LEU A 1 111 ? -17 -16.547 -15.5 1 97.75 111 LEU A CA 1
ATOM 860 C C . LEU A 1 111 ? -17.547 -15.453 -14.586 1 97.75 111 LEU A C 1
ATOM 862 O O . LEU A 1 111 ? -16.766 -14.758 -13.914 1 97.75 111 LEU A O 1
ATOM 866 N N . SER A 1 112 ? -18.844 -15.336 -14.516 1 95.75 112 SER A N 1
ATOM 867 C CA . SER A 1 112 ? -19.484 -14.383 -13.625 1 95.75 112 SER A CA 1
ATOM 868 C C . SER A 1 112 ? -19.703 -14.984 -12.234 1 95.75 112 SER A C 1
ATOM 870 O O . SER A 1 112 ? -20.203 -16.094 -12.109 1 95.75 112 SER A O 1
ATOM 872 N N . ASP A 1 113 ? -19.25 -14.312 -11.25 1 94.62 113 ASP A N 1
ATOM 873 C CA . ASP A 1 113 ? -19.484 -14.664 -9.852 1 94.62 113 ASP A CA 1
ATOM 874 C C . ASP A 1 113 ? -20.156 -13.516 -9.102 1 94.62 113 ASP A C 1
ATOM 876 O O . ASP A 1 113 ? -19.484 -12.57 -8.68 1 94.62 113 ASP A O 1
ATOM 880 N N . PRO A 1 114 ? -21.406 -13.555 -8.805 1 89.62 114 PRO A N 1
ATOM 881 C CA . PRO A 1 114 ? -22.156 -12.43 -8.242 1 89.62 114 PRO A CA 1
ATOM 882 C C . PRO A 1 114 ? -22.047 -12.352 -6.719 1 89.62 114 PRO A C 1
ATOM 884 O O . PRO A 1 114 ? -22.594 -11.438 -6.102 1 89.62 114 PRO A O 1
ATOM 887 N N . ASP A 1 115 ? -21.281 -13.312 -6.141 1 87.38 115 ASP A N 1
ATOM 888 C CA . ASP A 1 115 ? -21.156 -13.289 -4.688 1 87.38 115 ASP A CA 1
ATOM 889 C C . ASP A 1 115 ? -20.516 -11.992 -4.211 1 87.38 115 ASP A C 1
ATOM 891 O O . ASP A 1 115 ? -19.359 -11.711 -4.531 1 87.38 115 ASP A O 1
ATOM 895 N N . GLN A 1 116 ? -21.219 -11.266 -3.381 1 77.94 116 GLN A N 1
ATOM 896 C CA . GLN A 1 116 ? -20.734 -9.969 -2.928 1 77.94 116 GLN A CA 1
ATOM 897 C C . GLN A 1 116 ? -19.938 -10.102 -1.633 1 77.94 116 GLN A C 1
ATOM 899 O O . GLN A 1 116 ? -19.328 -9.133 -1.168 1 77.94 116 GLN A O 1
ATOM 904 N N . ASN A 1 117 ? -19.844 -11.258 -1.107 1 81.69 117 ASN A N 1
ATOM 905 C CA . ASN A 1 117 ? -19.125 -11.5 0.137 1 81.69 117 ASN A CA 1
ATOM 906 C C . ASN A 1 117 ? -17.688 -11.922 -0.125 1 81.69 117 ASN A C 1
ATOM 908 O O . ASN A 1 117 ? -16.938 -12.227 0.811 1 81.69 117 ASN A O 1
ATOM 912 N N . SER A 1 118 ? -17.391 -11.945 -1.343 1 88.38 118 SER A N 1
ATOM 913 C CA . SER A 1 118 ? -16.031 -12.266 -1.736 1 88.38 118 SER A CA 1
ATOM 914 C C . SER A 1 118 ? -15.461 -11.219 -2.689 1 88.38 118 SER A C 1
ATOM 916 O O . SER A 1 118 ? -16.203 -10.656 -3.504 1 88.38 118 SER A O 1
ATOM 918 N N . ASN A 1 119 ? -14.219 -10.93 -2.477 1 91.38 119 ASN A N 1
ATOM 919 C CA . ASN A 1 119 ? -13.602 -9.984 -3.396 1 91.38 119 ASN A CA 1
ATOM 920 C C . ASN A 1 119 ? -13.031 -10.68 -4.629 1 91.38 119 ASN A C 1
ATOM 922 O O . ASN A 1 119 ? -12.961 -11.914 -4.672 1 91.38 119 ASN A O 1
ATOM 926 N N . ASP A 1 120 ? -12.648 -9.953 -5.57 1 92.81 120 ASP A N 1
ATOM 927 C CA . ASP A 1 120 ? -12.227 -10.492 -6.859 1 92.81 120 ASP A CA 1
ATOM 928 C C . ASP A 1 120 ? -11.008 -11.398 -6.703 1 92.81 120 ASP A C 1
ATOM 930 O O . ASP A 1 120 ? -10.898 -12.422 -7.387 1 92.81 120 ASP A O 1
ATOM 934 N N . LEU A 1 121 ? -10.117 -11.062 -5.844 1 97.12 121 LEU A N 1
ATOM 935 C CA . LEU A 1 121 ? -8.953 -11.922 -5.629 1 97.12 121 LEU A CA 1
ATOM 936 C C . LEU A 1 121 ? -9.391 -13.297 -5.129 1 97.12 121 LEU A C 1
ATOM 938 O O . LEU A 1 121 ? -8.938 -14.32 -5.652 1 97.12 121 LEU A O 1
ATOM 942 N N . ASP A 1 122 ? -10.281 -13.359 -4.199 1 97.25 122 ASP A N 1
ATOM 943 C CA . ASP A 1 122 ? -10.75 -14.625 -3.643 1 97.25 122 ASP A CA 1
ATOM 944 C C . ASP A 1 122 ? -11.453 -15.469 -4.707 1 97.25 122 ASP A C 1
ATOM 946 O O . ASP A 1 122 ? -11.258 -16.688 -4.773 1 97.25 122 ASP A O 1
ATOM 950 N N . LYS A 1 123 ? -12.273 -14.812 -5.504 1 97.5 123 LYS A N 1
ATOM 951 C CA . LYS A 1 123 ? -12.969 -15.516 -6.574 1 97.5 123 LYS A CA 1
ATOM 952 C C . LYS A 1 123 ? -11.984 -16.172 -7.539 1 97.5 123 LYS A C 1
ATOM 954 O O . LYS A 1 123 ? -12.148 -17.328 -7.918 1 97.5 123 LYS A O 1
ATOM 959 N N . CYS A 1 124 ? -11.008 -15.445 -7.883 1 98.44 124 CYS A N 1
ATOM 960 C CA . CYS A 1 124 ? -10.016 -15.938 -8.828 1 98.44 124 CYS A CA 1
ATOM 961 C C . CYS A 1 124 ? -9.156 -17.031 -8.195 1 98.44 124 CYS A C 1
ATOM 963 O O . CYS A 1 124 ? -8.836 -18.031 -8.844 1 98.44 124 CYS A O 1
ATOM 965 N N . LEU A 1 125 ? -8.766 -16.859 -6.922 1 98.44 125 LEU A N 1
ATOM 966 C CA . LEU A 1 125 ? -7.973 -17.875 -6.238 1 98.44 125 LEU A CA 1
ATOM 967 C C . LEU A 1 125 ? -8.758 -19.172 -6.098 1 98.44 125 LEU A C 1
ATOM 969 O O . LEU A 1 125 ? -8.195 -20.25 -6.188 1 98.44 125 LEU A O 1
ATOM 973 N N . GLN A 1 126 ? -10.016 -19.031 -5.883 1 97.44 126 GLN A N 1
ATOM 974 C CA . GLN A 1 126 ? -10.859 -20.219 -5.832 1 97.44 126 GLN A CA 1
ATOM 975 C C . GLN A 1 126 ? -10.836 -20.953 -7.168 1 97.44 126 GLN A C 1
ATOM 977 O O . GLN A 1 126 ? -10.742 -22.188 -7.199 1 97.44 126 GLN A O 1
ATOM 982 N N . LEU A 1 127 ? -10.953 -20.234 -8.203 1 97.62 127 LEU A N 1
ATOM 983 C CA . LEU A 1 127 ? -10.883 -20.844 -9.531 1 97.62 127 LEU A CA 1
ATOM 984 C C . LEU A 1 127 ? -9.547 -21.547 -9.742 1 97.62 127 LEU A C 1
ATOM 986 O O . LEU A 1 127 ? -9.516 -22.688 -10.203 1 97.62 127 LEU A O 1
ATOM 990 N N . ILE A 1 128 ? -8.453 -20.906 -9.43 1 97.94 128 ILE A N 1
ATOM 991 C CA . ILE A 1 128 ? -7.117 -21.484 -9.594 1 97.94 128 ILE A CA 1
ATOM 992 C C . ILE A 1 128 ? -6.996 -22.766 -8.766 1 97.94 128 ILE A C 1
ATOM 994 O O . ILE A 1 128 ? -6.441 -23.766 -9.234 1 97.94 128 ILE A O 1
ATOM 998 N N . PHE A 1 129 ? -7.52 -22.719 -7.594 1 97.25 129 PHE A N 1
ATOM 999 C CA . PHE A 1 129 ? -7.48 -23.875 -6.711 1 97.25 129 PHE A CA 1
ATOM 1000 C C . PHE A 1 129 ? -8.25 -25.047 -7.312 1 97.25 129 PHE A C 1
ATOM 1002 O O . PHE A 1 129 ? -7.801 -26.203 -7.254 1 97.25 129 PHE A O 1
ATOM 1009 N N . GLU A 1 130 ? -9.375 -24.75 -7.902 1 95.88 130 GLU A N 1
ATOM 1010 C CA . GLU A 1 130 ? -10.18 -25.781 -8.547 1 95.88 130 GLU A CA 1
ATOM 1011 C C . GLU A 1 130 ? -9.453 -26.391 -9.742 1 95.88 130 GLU A C 1
ATOM 1013 O O . GLU A 1 130 ? -9.5 -27.594 -9.961 1 95.88 130 GLU A O 1
ATOM 1018 N N . LYS A 1 131 ? -8.773 -25.562 -10.461 1 95 131 LYS A N 1
ATOM 1019 C CA . LYS A 1 131 ? -8.023 -26.047 -11.617 1 95 131 LYS A CA 1
ATOM 1020 C C . LYS A 1 131 ? -6.805 -26.859 -11.188 1 95 131 LYS A C 1
ATOM 1022 O O . LYS A 1 131 ? -6.363 -27.75 -11.906 1 95 131 LYS A O 1
ATOM 1027 N N . GLN A 1 132 ? -6.207 -26.484 -10.047 1 93.94 132 GLN A N 1
ATOM 1028 C CA . GLN A 1 132 ? -5.07 -27.203 -9.477 1 93.94 132 GLN A CA 1
ATOM 1029 C C . GLN A 1 132 ? -5.426 -28.656 -9.18 1 93.94 132 GLN A C 1
ATOM 1031 O O . GLN A 1 132 ? -4.629 -29.562 -9.438 1 93.94 132 GLN A O 1
ATOM 1036 N N . ALA A 1 133 ? -6.492 -29 -8.539 1 84.62 133 ALA A N 1
ATOM 1037 C CA . ALA A 1 133 ? -6.926 -30.312 -8.07 1 84.62 133 ALA A CA 1
ATOM 1038 C C . ALA A 1 133 ? -7.16 -31.266 -9.234 1 84.62 133 ALA A C 1
ATOM 1040 O O . ALA A 1 133 ? -6.996 -32.469 -9.094 1 84.62 133 ALA A O 1
ATOM 1041 N N . ASN A 1 134 ? -7.383 -30.75 -10.195 1 71.06 134 ASN A N 1
ATOM 1042 C CA . ASN A 1 134 ? -7.77 -31.594 -11.32 1 71.06 134 ASN A CA 1
ATOM 1043 C C . ASN A 1 134 ? -6.551 -32.25 -11.977 1 71.06 134 ASN A C 1
ATOM 1045 O O . ASN A 1 134 ? -6.691 -33.156 -12.789 1 71.06 134 ASN A O 1
ATOM 1049 N N . GLU A 1 135 ? -5.426 -31.891 -11.344 1 66.69 135 GLU A N 1
ATOM 1050 C CA . GLU A 1 135 ? -4.246 -32.438 -12.023 1 66.69 135 GLU A CA 1
ATOM 1051 C C . GLU A 1 135 ? -3.318 -33.125 -11.039 1 66.69 135 GLU A C 1
ATOM 1053 O O . GLU A 1 135 ? -3.23 -32.75 -9.875 1 66.69 135 GLU A O 1
ATOM 1058 N N . ASP A 1 136 ? -3.064 -34.312 -11.148 1 65.56 136 ASP A N 1
ATOM 1059 C CA . ASP A 1 136 ? -2.109 -35.062 -10.336 1 65.56 136 ASP A CA 1
ATOM 1060 C C . ASP A 1 136 ? -0.718 -34.438 -10.414 1 65.56 136 ASP A C 1
ATOM 1062 O O . ASP A 1 136 ? 0.25 -35.094 -10.781 1 65.56 136 ASP A O 1
ATOM 1066 N N . LYS A 1 137 ? -0.767 -33.125 -10.195 1 75.12 137 LYS A N 1
ATOM 1067 C CA . LYS A 1 137 ? 0.501 -32.406 -10.344 1 75.12 137 LYS A CA 1
ATOM 1068 C C . LYS A 1 137 ? 0.806 -31.562 -9.109 1 75.12 137 LYS A C 1
ATOM 1070 O O . LYS A 1 137 ? -0.016 -31.484 -8.195 1 75.12 137 LYS A O 1
ATOM 1075 N N . ASN A 1 138 ? 1.97 -31.078 -9.078 1 87.69 138 ASN A N 1
ATOM 1076 C CA . ASN A 1 138 ? 2.453 -30.156 -8.062 1 87.69 138 ASN A CA 1
ATOM 1077 C C . ASN A 1 138 ? 1.54 -28.938 -7.93 1 87.69 138 ASN A C 1
ATOM 1079 O O . ASN A 1 138 ? 0.824 -28.594 -8.867 1 87.69 138 ASN A O 1
ATOM 1083 N N . ARG A 1 139 ? 1.427 -28.453 -6.77 1 93.81 139 ARG A N 1
ATOM 1084 C CA . ARG A 1 139 ? 0.64 -27.25 -6.504 1 93.81 139 ARG A CA 1
ATOM 1085 C C . ARG A 1 139 ? 1.188 -26.047 -7.27 1 93.81 139 ARG A C 1
ATOM 1087 O O . ARG A 1 139 ? 2.377 -26.016 -7.594 1 93.81 139 ARG A O 1
ATOM 1094 N N . PHE A 1 140 ? 0.358 -25.125 -7.535 1 96.12 140 PHE A N 1
ATOM 1095 C CA . PHE A 1 140 ? 0.752 -23.953 -8.281 1 96.12 140 PHE A CA 1
ATOM 1096 C C . PHE A 1 140 ? 1.609 -23.016 -7.426 1 96.12 140 PHE A C 1
ATOM 1098 O O . PHE A 1 140 ? 1.376 -22.891 -6.223 1 96.12 140 PHE A O 1
ATOM 1105 N N . VAL A 1 141 ? 2.568 -22.438 -8.055 1 95.81 141 VAL A N 1
ATOM 1106 C CA . VAL A 1 141 ? 3.047 -21.109 -7.652 1 95.81 141 VAL A CA 1
ATOM 1107 C C . VAL A 1 141 ? 2.176 -20.031 -8.289 1 95.81 141 VAL A C 1
ATOM 1109 O O . VAL A 1 141 ? 2.023 -19.984 -9.508 1 95.81 141 VAL A O 1
ATOM 1112 N N . VAL A 1 142 ? 1.589 -19.219 -7.461 1 97.62 142 VAL A N 1
ATOM 1113 C CA . VAL A 1 142 ? 0.666 -18.203 -7.965 1 97.62 142 VAL A CA 1
ATOM 1114 C C . VAL A 1 142 ? 1.313 -16.828 -7.883 1 97.62 142 VAL A C 1
ATOM 1116 O O . VAL A 1 142 ? 1.609 -16.328 -6.789 1 97.62 142 VAL A O 1
ATOM 1119 N N . MET A 1 143 ? 1.549 -16.234 -9.047 1 97.56 143 MET A N 1
ATOM 1120 C CA . MET A 1 143 ? 2.043 -14.859 -9.148 1 97.56 143 MET A CA 1
ATOM 1121 C C . MET A 1 143 ? 0.898 -13.891 -9.414 1 97.56 143 MET A C 1
ATOM 1123 O O . MET A 1 143 ? 0.22 -13.984 -10.438 1 97.56 143 MET A O 1
ATOM 1127 N N . ILE A 1 144 ? 0.681 -12.961 -8.531 1 98.62 144 ILE A N 1
ATOM 1128 C CA . ILE A 1 144 ? -0.47 -12.07 -8.625 1 98.62 144 ILE A CA 1
ATOM 1129 C C . ILE A 1 14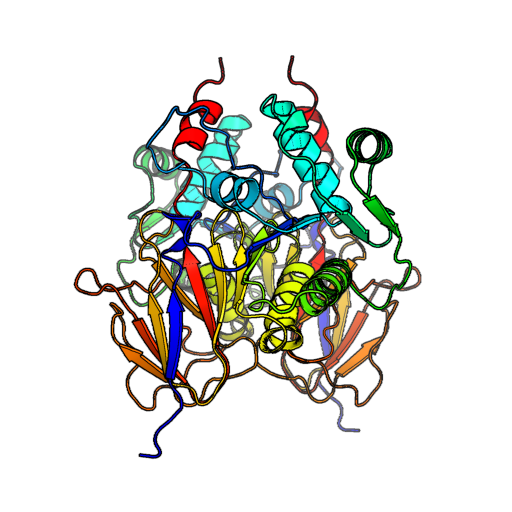4 ? 0.001 -10.641 -8.906 1 98.62 144 ILE A C 1
ATOM 1131 O O . ILE A 1 144 ? 0.502 -9.961 -8.016 1 98.62 144 ILE A O 1
ATOM 1135 N N . PHE A 1 145 ? -0.214 -10.188 -10.117 1 97.62 145 PHE A N 1
ATOM 1136 C CA . PHE A 1 145 ? 0.169 -8.844 -10.539 1 97.62 145 PHE A CA 1
ATOM 1137 C C . PHE A 1 145 ? -0.986 -7.867 -10.352 1 97.62 145 PHE A C 1
ATOM 1139 O O . PHE A 1 145 ? -2.152 -8.25 -10.453 1 97.62 145 PHE A O 1
ATOM 1146 N N . GLY A 1 146 ? -0.701 -6.586 -10.094 1 96.38 146 GLY A N 1
ATOM 1147 C CA . GLY A 1 146 ? -1.734 -5.598 -9.82 1 96.38 146 GLY A CA 1
ATOM 1148 C C . GLY A 1 146 ? -2.398 -5.781 -8.477 1 96.38 146 GLY A C 1
ATOM 1149 O O . GLY A 1 146 ? -3.578 -5.465 -8.305 1 96.38 146 GLY A O 1
ATOM 1150 N N . ALA A 1 147 ? -1.663 -6.344 -7.582 1 96.62 147 ALA A N 1
ATOM 1151 C CA . ALA A 1 147 ? -2.229 -6.699 -6.285 1 96.62 147 ALA A CA 1
ATOM 1152 C C . ALA A 1 147 ? -1.961 -5.609 -5.25 1 96.62 147 ALA A C 1
ATOM 1154 O O . ALA A 1 147 ? -2.58 -5.594 -4.184 1 96.62 147 ALA A O 1
ATOM 1155 N N . MET A 1 148 ? -1.039 -4.688 -5.562 1 94.94 148 MET A N 1
ATOM 1156 C CA . MET A 1 148 ? -0.605 -3.705 -4.574 1 94.94 148 MET A CA 1
ATOM 1157 C C . MET A 1 148 ? -0.455 -2.326 -5.207 1 94.94 148 MET A C 1
ATOM 1159 O O . MET A 1 148 ? -0.39 -2.203 -6.434 1 94.94 148 MET A O 1
ATOM 1163 N N . GLY A 1 149 ? -0.492 -1.233 -4.32 1 91.06 149 GLY A N 1
ATOM 1164 C CA . GLY A 1 149 ? -0.199 0.114 -4.781 1 91.06 149 GLY A CA 1
ATOM 1165 C C . GLY A 1 149 ? -1.443 0.95 -5.016 1 91.06 149 GLY A C 1
ATOM 1166 O O . GLY A 1 149 ? -1.356 2.168 -5.188 1 91.06 149 GLY A O 1
ATOM 1167 N N . GLY A 1 150 ? -2.615 0.526 -5.031 1 90.62 150 GLY A N 1
ATOM 1168 C CA . GLY A 1 150 ? -3.861 1.249 -5.23 1 90.62 150 GLY A CA 1
ATOM 1169 C C . GLY A 1 150 ? -4.543 1.633 -3.934 1 90.62 150 GLY A C 1
ATOM 1170 O O . GLY A 1 150 ? -3.922 2.229 -3.051 1 90.62 150 GLY A O 1
ATOM 1171 N N . ARG A 1 151 ? -5.77 1.417 -3.934 1 94.12 151 ARG A N 1
ATOM 1172 C CA . ARG A 1 151 ? -6.5 1.653 -2.693 1 94.12 151 ARG A CA 1
ATOM 1173 C C . ARG A 1 151 ? -5.926 0.825 -1.552 1 94.12 151 ARG A C 1
ATOM 1175 O O . ARG A 1 151 ? -5.734 -0.385 -1.69 1 94.12 151 ARG A O 1
ATOM 1182 N N . PHE A 1 152 ? -5.758 1.511 -0.457 1 97.56 152 PHE A N 1
ATOM 1183 C CA . PHE A 1 152 ? -5.086 0.883 0.676 1 97.56 152 PHE A CA 1
ATOM 1184 C C . PHE A 1 152 ? -5.926 -0.26 1.235 1 97.56 152 PHE A C 1
ATOM 1186 O O . PHE A 1 152 ? -5.391 -1.309 1.601 1 97.56 152 PHE A O 1
ATOM 1193 N N . ASP A 1 153 ? -7.254 -0.113 1.393 1 97.56 153 ASP A N 1
ATOM 1194 C CA . ASP A 1 153 ? -8.102 -1.164 1.945 1 97.56 153 ASP A CA 1
ATOM 1195 C C . ASP A 1 153 ? -8.078 -2.41 1.062 1 97.56 153 ASP A C 1
ATOM 1197 O O . ASP A 1 153 ? -8.062 -3.535 1.565 1 97.56 153 ASP A O 1
ATOM 1201 N N . GLN A 1 154 ? -8.055 -2.221 -0.215 1 95.81 154 GLN A N 1
ATOM 1202 C CA . GLN A 1 154 ? -7.961 -3.35 -1.135 1 95.81 154 GLN A CA 1
ATOM 1203 C C . GLN A 1 154 ? -6.605 -4.039 -1.027 1 95.81 154 GLN A C 1
ATOM 1205 O O . GLN A 1 154 ? -6.523 -5.27 -1.052 1 95.81 154 GLN A O 1
ATOM 1210 N N . GLU A 1 155 ? -5.57 -3.221 -0.979 1 97.12 155 GLU A N 1
ATOM 1211 C CA . 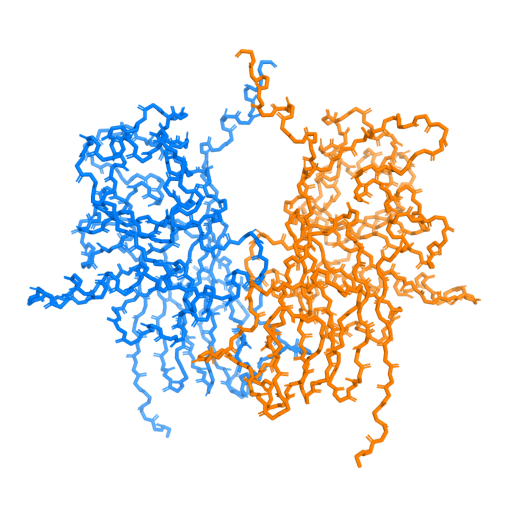GLU A 1 155 ? -4.227 -3.768 -0.801 1 97.12 155 GLU A CA 1
ATOM 1212 C C . GLU A 1 155 ? -4.148 -4.648 0.443 1 97.12 155 GLU A C 1
ATOM 1214 O O . GLU A 1 155 ? -3.592 -5.746 0.4 1 97.12 155 GLU A O 1
ATOM 1219 N N . MET A 1 156 ? -4.707 -4.199 1.51 1 98.12 156 MET A N 1
ATOM 1220 C CA . MET A 1 156 ? -4.684 -4.957 2.758 1 98.12 156 MET A CA 1
ATOM 1221 C C . MET A 1 156 ? -5.523 -6.223 2.643 1 98.12 156 MET A C 1
ATOM 1223 O O . MET A 1 156 ? -5.199 -7.25 3.244 1 98.12 156 MET A O 1
ATOM 1227 N N . GLN A 1 157 ? -6.59 -6.117 1.934 1 97.06 157 GLN A N 1
ATOM 1228 C CA . GLN A 1 157 ? -7.375 -7.324 1.695 1 97.06 157 GLN A CA 1
ATOM 1229 C C . GLN A 1 157 ? -6.582 -8.344 0.889 1 97.06 157 GLN A C 1
ATOM 1231 O O . GLN A 1 157 ? -6.711 -9.555 1.112 1 97.06 157 GLN A O 1
ATOM 1236 N N . ASN A 1 158 ? -5.84 -7.859 -0.095 1 98 158 ASN A N 1
ATOM 1237 C CA . ASN A 1 158 ? -4.98 -8.758 -0.855 1 98 158 ASN A CA 1
ATOM 1238 C C . ASN A 1 158 ? -3.912 -9.398 0.029 1 98 158 ASN A C 1
ATOM 1240 O O . ASN A 1 158 ? -3.604 -10.586 -0.118 1 98 158 ASN A O 1
ATOM 1244 N N . VAL A 1 159 ? -3.35 -8.648 0.932 1 98.38 159 VAL A N 1
ATOM 1245 C CA . VAL A 1 159 ? -2.406 -9.203 1.896 1 98.38 159 VAL A CA 1
ATOM 1246 C C . VAL A 1 159 ? -3.102 -10.25 2.758 1 98.38 159 VAL A C 1
ATOM 1248 O O . VAL A 1 159 ? -2.52 -11.297 3.074 1 98.38 159 VAL A O 1
ATOM 1251 N N . ASN A 1 160 ? -4.348 -10 3.113 1 98.38 160 ASN A N 1
ATOM 1252 C CA . ASN A 1 160 ? -5.129 -10.953 3.9 1 98.38 160 ASN A CA 1
ATOM 1253 C C . ASN A 1 160 ? -5.266 -12.289 3.184 1 98.38 160 ASN A C 1
ATOM 1255 O O . ASN A 1 160 ? -5.312 -13.344 3.824 1 98.38 160 ASN A O 1
ATOM 1259 N N . ALA A 1 161 ? -5.34 -12.25 1.894 1 98.31 161 ALA A N 1
ATOM 1260 C CA . ALA A 1 161 ? -5.445 -13.477 1.108 1 98.31 161 ALA A CA 1
ATOM 1261 C C . ALA A 1 161 ? -4.227 -14.367 1.318 1 98.31 161 ALA A C 1
ATOM 1263 O O . ALA A 1 161 ? -4.328 -15.594 1.249 1 98.31 161 ALA A O 1
ATOM 1264 N N . LEU A 1 162 ? -3.029 -13.773 1.566 1 98.5 162 LEU A N 1
ATOM 1265 C CA . LEU A 1 162 ? -1.838 -14.57 1.853 1 98.5 162 LEU A CA 1
ATOM 1266 C C . LEU A 1 162 ? -2.053 -15.453 3.078 1 98.5 162 LEU A C 1
ATOM 1268 O O . LEU A 1 162 ? -1.555 -16.578 3.131 1 98.5 162 LEU A O 1
ATOM 1272 N N . PHE A 1 163 ? -2.791 -14.93 4.02 1 98.06 163 PHE A N 1
ATOM 1273 C CA . PHE A 1 163 ? -3.084 -15.695 5.227 1 98.06 163 PHE A CA 1
ATOM 1274 C C . PHE A 1 163 ? -4.133 -16.766 4.949 1 98.06 163 PHE A C 1
ATOM 1276 O O . PHE A 1 163 ? -3.99 -17.906 5.391 1 98.06 163 PHE A O 1
ATOM 1283 N N . ARG A 1 164 ? -5.07 -16.469 4.176 1 97.69 164 ARG A N 1
ATOM 1284 C CA . ARG A 1 164 ? -6.242 -17.328 4.02 1 97.69 164 ARG A CA 1
ATOM 1285 C C . ARG A 1 164 ? -5.973 -18.438 3.014 1 97.69 164 ARG A C 1
ATOM 1287 O O . ARG A 1 164 ? -6.543 -19.531 3.117 1 97.69 164 ARG A O 1
ATOM 1294 N N . TRP A 1 165 ? -5.109 -18.156 2.049 1 97.88 165 TRP A N 1
ATOM 1295 C CA . TRP A 1 165 ? -4.945 -19.094 0.94 1 97.88 165 TRP A CA 1
ATOM 1296 C C . TRP A 1 165 ? -3.564 -19.734 0.974 1 97.88 165 TRP A C 1
ATOM 1298 O O . TRP A 1 165 ? -3.246 -20.578 0.129 1 97.88 165 TRP A O 1
ATOM 1308 N N . ASN A 1 166 ? -2.74 -19.406 1.954 1 95.38 166 ASN A N 1
ATOM 1309 C CA . ASN A 1 166 ? -1.334 -19.781 1.986 1 95.38 166 ASN A CA 1
ATOM 1310 C C . ASN A 1 166 ? -1.162 -21.297 1.88 1 95.38 166 ASN A C 1
ATOM 1312 O O . ASN A 1 166 ? -0.233 -21.781 1.229 1 95.38 166 ASN A O 1
ATOM 1316 N N . ASP A 1 167 ? -2.01 -22.109 2.408 1 94.19 167 ASP A N 1
ATOM 1317 C CA . ASP A 1 167 ? -1.841 -23.547 2.486 1 94.19 167 ASP A CA 1
ATOM 1318 C C . ASP A 1 167 ? -2.414 -24.234 1.25 1 94.19 167 ASP A C 1
ATOM 1320 O O . ASP A 1 167 ? -2.266 -25.453 1.082 1 94.19 167 ASP A O 1
ATOM 1324 N N . LYS A 1 168 ? -2.967 -23.5 0.374 1 96.06 168 LYS A N 1
ATOM 1325 C CA . LYS A 1 168 ? -3.641 -24.109 -0.775 1 96.06 168 LYS A CA 1
ATOM 1326 C C . LYS A 1 168 ? -2.703 -24.188 -1.976 1 96.06 168 LYS A C 1
ATOM 1328 O O . LYS A 1 168 ? -2.934 -24.984 -2.891 1 96.06 168 LYS A O 1
ATOM 1333 N N . PHE A 1 169 ? -1.696 -23.406 -1.979 1 96.06 169 PHE A N 1
ATOM 1334 C CA . PHE A 1 169 ? -0.761 -23.359 -3.096 1 96.06 169 PHE A CA 1
ATOM 1335 C C . PHE A 1 169 ? 0.667 -23.578 -2.619 1 96.06 169 PHE A C 1
ATOM 1337 O O . PHE A 1 169 ? 0.924 -23.641 -1.415 1 96.06 169 PHE A O 1
ATOM 1344 N N . GLN A 1 170 ? 1.562 -23.859 -3.561 1 93.88 170 GLN A N 1
ATOM 1345 C CA . GLN A 1 170 ? 2.973 -23.984 -3.209 1 93.88 170 GLN A CA 1
ATOM 1346 C C . GLN A 1 170 ? 3.539 -22.672 -2.695 1 93.88 170 GLN A C 1
ATOM 1348 O O . GLN A 1 170 ? 4.301 -22.641 -1.729 1 93.88 170 GLN A O 1
ATOM 1353 N N . HIS A 1 171 ? 3.146 -21.641 -3.443 1 93.88 171 HIS A N 1
ATOM 1354 C CA . HIS A 1 171 ? 3.582 -20.297 -3.098 1 93.88 171 HIS A CA 1
ATOM 1355 C C . HIS A 1 171 ? 2.646 -19.25 -3.688 1 93.88 171 HIS A C 1
ATOM 1357 O O . HIS A 1 171 ? 2.061 -19.453 -4.75 1 93.88 171 HIS A O 1
ATOM 1363 N N . ILE A 1 172 ? 2.455 -18.188 -2.943 1 97.88 172 ILE A N 1
ATOM 1364 C CA . ILE A 1 172 ? 1.716 -17.047 -3.449 1 97.88 172 ILE A CA 1
ATOM 1365 C C . ILE A 1 172 ? 2.564 -15.781 -3.305 1 97.88 172 ILE A C 1
ATOM 1367 O O . ILE A 1 172 ? 3.125 -15.523 -2.238 1 97.88 172 ILE A O 1
ATOM 1371 N N . VAL A 1 173 ? 2.689 -15.031 -4.367 1 98 173 VAL A N 1
ATOM 1372 C CA . VAL A 1 173 ? 3.43 -13.773 -4.344 1 98 173 VAL A CA 1
ATOM 1373 C C . VAL A 1 173 ? 2.537 -12.641 -4.848 1 98 173 VAL A C 1
ATOM 1375 O O . VAL A 1 173 ? 1.943 -12.742 -5.926 1 98 173 VAL A O 1
ATOM 1378 N N . LEU A 1 174 ? 2.361 -11.633 -4.039 1 98.5 174 LEU A N 1
ATOM 1379 C CA . LEU A 1 174 ? 1.731 -10.406 -4.496 1 98.5 174 LEU A CA 1
ATOM 1380 C C . LEU A 1 174 ? 2.758 -9.469 -5.129 1 98.5 174 LEU A C 1
ATOM 1382 O O . LEU A 1 174 ? 3.869 -9.328 -4.617 1 98.5 174 LEU A O 1
ATOM 1386 N N . LEU A 1 175 ? 2.354 -8.828 -6.23 1 97.38 175 LEU A N 1
ATOM 1387 C CA . LEU A 1 175 ? 3.311 -7.973 -6.922 1 97.38 175 LEU A CA 1
ATOM 1388 C C . LEU A 1 175 ? 2.666 -6.648 -7.32 1 97.38 175 LEU A C 1
ATOM 1390 O O . LEU A 1 175 ? 1.475 -6.605 -7.637 1 97.38 175 LEU A O 1
ATOM 1394 N N . SER A 1 176 ? 3.387 -5.598 -7.211 1 95.06 176 SER A N 1
ATOM 1395 C CA . SER A 1 176 ? 3.178 -4.324 -7.895 1 95.06 176 SER A CA 1
ATOM 1396 C C . SER A 1 176 ? 4.359 -3.975 -8.789 1 95.06 176 SER A C 1
ATOM 1398 O O . SER A 1 176 ? 5.23 -4.816 -9.039 1 95.06 176 SER A O 1
ATOM 1400 N N . ASP A 1 177 ? 4.344 -2.725 -9.281 1 91.19 177 ASP A N 1
ATOM 1401 C CA . ASP A 1 177 ? 5.488 -2.273 -10.062 1 91.19 177 ASP A CA 1
ATOM 1402 C C . ASP A 1 177 ? 6.719 -2.084 -9.172 1 91.19 177 ASP A C 1
ATOM 1404 O O . ASP A 1 177 ? 7.852 -2.111 -9.656 1 91.19 177 ASP A O 1
ATOM 1408 N N . ASP A 1 178 ? 6.508 -2.037 -7.863 1 93.69 178 ASP A N 1
ATOM 1409 C CA . ASP A 1 178 ? 7.602 -1.597 -7.008 1 93.69 178 ASP A CA 1
ATOM 1410 C C . ASP A 1 178 ? 8.023 -2.703 -6.043 1 93.69 178 ASP A C 1
ATOM 1412 O O . ASP A 1 178 ? 9.148 -2.701 -5.539 1 93.69 178 ASP A O 1
ATOM 1416 N N . THR A 1 179 ? 7.066 -3.625 -5.766 1 96.81 179 THR A N 1
ATOM 1417 C CA . THR A 1 179 ? 7.379 -4.496 -4.637 1 96.81 179 THR A CA 1
ATOM 1418 C C . THR A 1 179 ? 6.852 -5.906 -4.879 1 96.81 179 THR A C 1
ATOM 1420 O O . THR A 1 179 ? 5.996 -6.113 -5.746 1 96.81 179 THR A O 1
ATOM 1423 N N . THR A 1 180 ? 7.383 -6.828 -4.109 1 97.88 180 THR A N 1
ATOM 1424 C CA . THR A 1 180 ? 6.801 -8.148 -3.887 1 97.88 180 THR A CA 1
ATOM 1425 C C . THR A 1 180 ? 6.348 -8.305 -2.439 1 97.88 180 THR A C 1
ATOM 1427 O O . THR A 1 180 ? 6.805 -7.57 -1.558 1 97.88 180 THR A O 1
ATOM 1430 N N . ALA A 1 181 ? 5.434 -9.219 -2.201 1 98.5 181 ALA A N 1
ATOM 1431 C CA . ALA A 1 181 ? 5.047 -9.555 -0.831 1 98.5 181 ALA A CA 1
ATOM 1432 C C . ALA A 1 181 ? 4.68 -11.023 -0.708 1 98.5 181 ALA A C 1
ATOM 1434 O O . ALA A 1 181 ? 3.93 -11.555 -1.53 1 98.5 181 ALA A O 1
ATOM 1435 N N . THR A 1 182 ? 5.203 -11.734 0.26 1 98.31 182 THR A N 1
ATOM 1436 C CA . THR A 1 182 ? 4.883 -13.125 0.577 1 98.31 182 THR A CA 1
ATOM 1437 C C . THR A 1 182 ? 4.781 -13.328 2.086 1 98.31 182 THR A C 1
ATOM 1439 O O . THR A 1 182 ? 5.461 -12.648 2.855 1 98.31 182 THR A O 1
ATOM 1442 N N . LEU A 1 183 ? 3.971 -14.281 2.494 1 98.62 183 LEU A N 1
ATOM 1443 C CA . LEU A 1 183 ? 3.756 -14.57 3.906 1 98.62 183 LEU A CA 1
ATOM 1444 C C . LEU A 1 183 ? 4.809 -15.547 4.426 1 98.62 183 LEU A C 1
ATOM 1446 O O . LEU A 1 183 ? 5.098 -16.562 3.775 1 98.62 183 LEU A O 1
ATOM 1450 N N . LEU A 1 184 ? 5.438 -15.219 5.535 1 98.44 184 LEU A N 1
ATOM 1451 C CA . LEU A 1 184 ? 6.234 -16.141 6.336 1 98.44 184 LEU A CA 1
ATOM 1452 C C . LEU A 1 184 ? 5.441 -16.625 7.543 1 98.44 184 LEU A C 1
ATOM 1454 O O . LEU A 1 184 ? 5.152 -15.852 8.453 1 98.44 184 LEU A O 1
ATOM 1458 N N . LYS A 1 185 ? 5.148 -17.859 7.547 1 97 185 LYS A N 1
ATOM 1459 C CA . LYS A 1 185 ? 4.34 -18.438 8.625 1 97 185 LYS A CA 1
ATOM 1460 C C . LYS A 1 185 ? 5.105 -18.453 9.938 1 97 185 LYS A C 1
ATOM 1462 O O . LYS A 1 185 ? 6.34 -18.484 9.945 1 97 185 LYS A O 1
ATOM 1467 N N . PRO A 1 186 ? 4.391 -18.438 11.094 1 96.38 186 PRO A N 1
ATOM 1468 C CA . PRO A 1 186 ? 5.055 -18.453 12.398 1 96.38 186 PRO A CA 1
ATOM 1469 C C . PRO A 1 186 ? 5.75 -19.781 12.695 1 96.38 186 PRO A C 1
ATOM 1471 O O . PRO A 1 186 ? 5.426 -20.812 12.078 1 96.38 186 PRO A O 1
ATOM 1474 N N . HIS A 1 187 ? 6.668 -19.75 13.555 1 95.44 187 HIS A N 1
ATOM 1475 C CA . HIS A 1 187 ? 7.336 -20.922 14.125 1 95.44 187 HIS A CA 1
ATOM 1476 C C . HIS A 1 187 ? 7.914 -21.797 13.023 1 95.44 187 HIS A C 1
ATOM 1478 O O . HIS A 1 187 ? 7.707 -23.016 13.031 1 95.44 187 HIS A O 1
ATOM 1484 N N . THR A 1 188 ? 8.523 -21.219 12.109 1 94.88 188 THR A N 1
ATOM 1485 C CA . THR A 1 188 ? 9.188 -21.844 10.977 1 94.88 188 THR A CA 1
ATOM 1486 C C . THR A 1 188 ? 10.508 -21.141 10.664 1 94.88 188 THR A C 1
ATOM 1488 O O . THR A 1 188 ? 10.617 -19.922 10.828 1 94.88 188 THR A O 1
ATOM 1491 N N . ARG A 1 189 ? 11.523 -21.922 10.352 1 96.38 189 ARG A N 1
ATOM 1492 C CA . ARG A 1 189 ? 12.75 -21.344 9.82 1 96.38 189 ARG A CA 1
ATOM 1493 C C . ARG A 1 189 ? 12.656 -21.141 8.32 1 96.38 189 ARG A C 1
ATOM 1495 O O . ARG A 1 189 ? 12.594 -22.094 7.551 1 96.38 189 ARG A O 1
ATOM 1502 N N . HIS A 1 190 ? 12.664 -19.922 7.906 1 98.19 190 HIS A N 1
ATOM 1503 C CA . HIS A 1 190 ? 12.539 -19.594 6.492 1 98.19 190 HIS A CA 1
ATOM 1504 C C . HIS A 1 190 ? 13.906 -19.312 5.871 1 98.19 190 HIS A C 1
ATOM 1506 O O . HIS A 1 190 ? 14.703 -18.562 6.434 1 98.19 190 HIS A O 1
ATOM 1512 N N . VAL A 1 191 ? 14.188 -19.953 4.77 1 98.5 191 VAL A N 1
ATOM 1513 C CA . VAL A 1 191 ? 15.352 -19.641 3.941 1 98.5 191 VAL A CA 1
ATOM 1514 C C . VAL A 1 191 ? 14.891 -19.031 2.621 1 98.5 191 VAL A C 1
ATOM 1516 O O . VAL A 1 191 ? 14.289 -19.719 1.787 1 98.5 191 VAL A O 1
ATOM 1519 N N . ILE A 1 192 ? 15.164 -17.766 2.443 1 98.62 192 ILE A N 1
ATOM 1520 C CA . ILE A 1 192 ? 14.625 -17 1.326 1 98.62 192 ILE A CA 1
ATOM 1521 C C . ILE A 1 192 ? 15.742 -16.672 0.335 1 98.62 192 ILE A C 1
ATOM 1523 O O . ILE A 1 192 ? 16.781 -16.109 0.714 1 98.62 192 ILE A O 1
ATOM 1527 N N . THR A 1 193 ? 15.562 -17.031 -0.919 1 97.94 193 THR A N 1
ATOM 1528 C CA . THR A 1 193 ? 16.5 -16.719 -1.995 1 97.94 193 THR A CA 1
ATOM 1529 C C . THR A 1 193 ? 15.852 -15.789 -3.018 1 97.94 193 THR A C 1
ATOM 1531 O O . THR A 1 193 ? 15.164 -16.234 -3.93 1 97.94 193 THR A O 1
ATOM 1534 N N . PRO A 1 194 ? 16.078 -14.484 -2.877 1 97.81 194 PRO A N 1
ATOM 1535 C CA . PRO A 1 194 ? 15.555 -13.539 -3.871 1 97.81 194 PRO A CA 1
ATOM 1536 C C . PRO A 1 194 ? 16.188 -13.719 -5.246 1 97.81 194 PRO A C 1
ATOM 1538 O O . PRO A 1 194 ? 17.172 -14.469 -5.383 1 97.81 194 PRO A O 1
ATOM 1541 N N . ASN A 1 195 ? 15.625 -13.148 -6.234 1 96.38 195 ASN A N 1
ATOM 1542 C CA . ASN A 1 195 ? 16.188 -13.086 -7.582 1 96.38 195 ASN A CA 1
ATOM 1543 C C . ASN A 1 195 ? 16.688 -11.688 -7.918 1 96.38 195 ASN A C 1
ATOM 1545 O O . ASN A 1 195 ? 15.906 -10.82 -8.312 1 96.38 195 ASN A O 1
ATOM 1549 N N . PHE A 1 196 ? 17.969 -11.461 -7.895 1 95.81 196 PHE A N 1
ATOM 1550 C CA . PHE A 1 196 ? 18.531 -10.117 -7.984 1 95.81 196 PHE A CA 1
ATOM 1551 C C . PHE A 1 196 ? 18.609 -9.664 -9.438 1 95.81 196 PHE A C 1
ATOM 1553 O O . PHE A 1 196 ? 19.078 -8.555 -9.719 1 95.81 196 PHE A O 1
ATOM 1560 N N . ASP A 1 197 ? 18.141 -10.508 -10.391 1 93.25 197 ASP A N 1
ATOM 1561 C CA . ASP A 1 197 ? 17.922 -10.031 -11.758 1 93.25 197 ASP A CA 1
ATOM 1562 C C . ASP A 1 197 ? 16.703 -9.109 -11.828 1 93.25 197 ASP A C 1
ATOM 1564 O O . ASP A 1 197 ? 16.672 -8.188 -12.648 1 93.25 197 ASP A O 1
ATOM 1568 N N . PHE A 1 198 ? 15.781 -9.336 -10.938 1 94.94 198 PHE A N 1
ATOM 1569 C CA . PHE A 1 198 ? 14.523 -8.602 -11 1 94.94 198 PHE A CA 1
ATOM 1570 C C . PHE A 1 198 ? 14.297 -7.793 -9.727 1 94.94 198 PHE A C 1
ATOM 1572 O O . PHE A 1 198 ? 13.555 -6.809 -9.727 1 94.94 198 PHE A O 1
ATOM 1579 N N . GLU A 1 199 ? 14.867 -8.227 -8.672 1 96.88 199 GLU A N 1
ATOM 1580 C CA . GLU A 1 199 ? 14.734 -7.586 -7.371 1 96.88 199 GLU A CA 1
ATOM 1581 C C . GLU A 1 199 ? 16 -6.812 -7.004 1 96.88 199 GLU A C 1
ATOM 1583 O O . GLU A 1 199 ? 17.109 -7.238 -7.328 1 96.88 199 GLU A O 1
ATOM 1588 N N . THR A 1 200 ? 15.797 -5.68 -6.367 1 97.25 200 THR A N 1
ATOM 1589 C CA . THR A 1 200 ? 16.938 -5.066 -5.703 1 97.25 200 THR A CA 1
ATOM 1590 C C . THR A 1 200 ? 17.281 -5.797 -4.406 1 97.25 200 THR A C 1
ATOM 1592 O O . THR A 1 200 ? 16.672 -6.828 -4.094 1 97.25 200 THR A O 1
ATOM 1595 N N . ARG A 1 201 ? 18.25 -5.309 -3.707 1 98 201 ARG A N 1
ATOM 1596 C CA . ARG A 1 201 ? 18.594 -5.93 -2.434 1 98 201 ARG A CA 1
ATOM 1597 C C . ARG A 1 201 ? 17.812 -5.305 -1.284 1 98 201 ARG A C 1
ATOM 1599 O O . ARG A 1 201 ? 17.906 -5.766 -0.144 1 98 201 ARG A O 1
ATOM 1606 N N . THR A 1 202 ? 17.016 -4.273 -1.584 1 97.62 202 THR A N 1
ATOM 1607 C CA . THR A 1 202 ? 16.156 -3.65 -0.581 1 97.62 202 THR A CA 1
ATOM 1608 C C . THR A 1 202 ? 14.992 -4.57 -0.218 1 97.62 202 THR A C 1
ATOM 1610 O O . THR A 1 202 ? 14.352 -5.141 -1.101 1 97.62 202 THR A O 1
ATOM 1613 N N . CYS A 1 203 ? 14.797 -4.727 1.08 1 98.56 203 CYS A N 1
ATOM 1614 C CA . CYS A 1 203 ? 13.773 -5.652 1.554 1 98.56 203 CYS A CA 1
ATOM 1615 C C . CYS A 1 203 ? 13.188 -5.191 2.885 1 98.56 203 CYS A C 1
ATOM 1617 O O . CYS A 1 203 ? 13.586 -4.145 3.408 1 98.56 203 CYS A O 1
ATOM 1619 N N . GLY A 1 204 ? 12.172 -5.906 3.346 1 98.56 204 GLY A N 1
ATOM 1620 C CA . GLY A 1 204 ? 11.562 -5.625 4.637 1 98.56 204 GLY A CA 1
ATOM 1621 C C . GLY A 1 204 ? 10.828 -6.816 5.223 1 98.56 204 GLY A C 1
ATOM 1622 O O . GLY A 1 204 ? 10.5 -7.762 4.504 1 98.56 204 GLY A O 1
ATOM 1623 N N . LEU A 1 205 ? 10.656 -6.824 6.512 1 98.75 205 LEU A N 1
ATOM 1624 C CA . LEU A 1 205 ? 9.836 -7.742 7.289 1 98.75 205 LEU A CA 1
ATOM 1625 C C . LEU A 1 205 ? 8.758 -6.992 8.062 1 98.75 205 LEU A C 1
ATOM 1627 O O . LEU A 1 205 ? 9.062 -6.23 8.984 1 98.75 205 LEU A O 1
ATOM 1631 N N . ILE A 1 206 ? 7.492 -7.254 7.695 1 98.69 206 ILE A N 1
ATOM 1632 C CA . ILE A 1 206 ? 6.402 -6.441 8.227 1 98.69 206 ILE A CA 1
ATOM 1633 C C . ILE A 1 206 ? 5.488 -7.305 9.094 1 98.69 206 ILE A C 1
ATOM 1635 O O . ILE A 1 206 ? 4.902 -8.273 8.609 1 98.69 206 ILE A O 1
ATOM 1639 N N . PRO A 1 207 ? 5.305 -6.969 10.344 1 98.44 207 PRO A N 1
ATOM 1640 C CA . PRO A 1 207 ? 4.43 -7.711 11.258 1 98.44 207 PRO A CA 1
ATOM 1641 C C . PRO A 1 207 ? 2.973 -7.254 11.18 1 98.44 207 PRO A C 1
ATOM 1643 O O . PRO A 1 207 ? 2.416 -6.793 12.18 1 98.44 207 PRO A O 1
ATOM 1646 N N . ILE A 1 208 ? 2.26 -7.512 10.117 1 96.12 208 ILE A N 1
ATOM 1647 C CA . ILE A 1 208 ? 0.967 -6.906 9.812 1 96.12 208 ILE A CA 1
ATOM 1648 C C . ILE A 1 208 ? -0.128 -7.594 10.625 1 96.12 208 ILE A C 1
ATOM 1650 O O . ILE A 1 208 ? -1.24 -7.074 10.742 1 96.12 208 ILE A O 1
ATOM 1654 N N . ALA A 1 209 ? 0.078 -8.734 11.242 1 95.56 209 ALA A N 1
ATOM 1655 C CA . ALA A 1 209 ? -0.942 -9.461 11.992 1 95.56 209 ALA A CA 1
ATOM 1656 C C . ALA A 1 209 ? -0.678 -9.375 13.492 1 95.56 209 ALA A C 1
ATOM 1658 O O . ALA A 1 209 ? -1.218 -10.164 14.273 1 95.56 209 ALA A O 1
ATOM 1659 N N . GLY A 1 210 ? 0.077 -8.422 13.867 1 96.06 210 GLY A N 1
ATOM 1660 C CA . GLY A 1 210 ? 0.416 -8.234 15.266 1 96.06 210 GLY A CA 1
ATOM 1661 C C . GLY A 1 210 ? 1.909 -8.281 15.531 1 96.06 210 GLY A C 1
ATOM 1662 O O . GLY A 1 210 ? 2.676 -8.781 14.703 1 96.06 210 GLY A O 1
ATOM 1663 N N . THR A 1 211 ? 2.268 -7.836 16.688 1 97.38 211 THR A N 1
ATOM 1664 C CA . THR A 1 211 ? 3.67 -7.781 17.094 1 97.38 211 THR A CA 1
ATOM 1665 C C . THR A 1 211 ? 4.301 -9.164 17.031 1 97.38 211 THR A C 1
ATOM 1667 O O . THR A 1 211 ? 3.73 -10.133 17.547 1 97.38 211 THR A O 1
ATOM 1670 N N . CYS A 1 212 ? 5.395 -9.289 16.297 1 97.94 212 CYS A N 1
ATOM 1671 C CA . CYS A 1 212 ? 6.234 -10.484 16.375 1 97.94 212 CYS A CA 1
ATOM 1672 C C . CYS A 1 212 ? 7.176 -10.414 17.562 1 97.94 212 CYS A C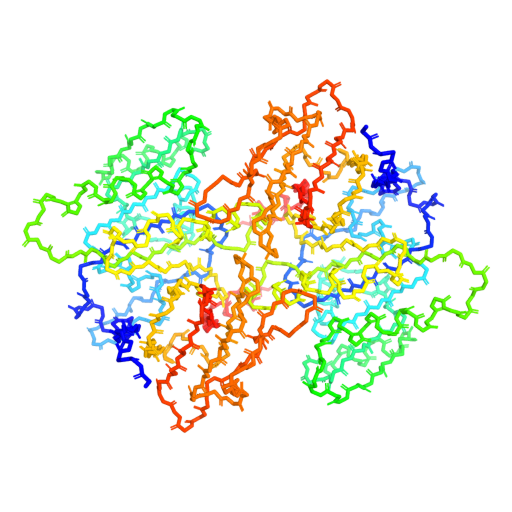 1
ATOM 1674 O O . CYS A 1 212 ? 8.117 -9.617 17.578 1 97.94 212 CYS A O 1
ATOM 1676 N N . LYS A 1 213 ? 6.965 -11.227 18.547 1 97.19 213 LYS A N 1
ATOM 1677 C CA . LYS A 1 213 ? 7.625 -11.109 19.844 1 97.19 213 LYS A CA 1
ATOM 1678 C C . LYS A 1 213 ? 9.078 -11.57 19.766 1 97.19 213 LYS A C 1
ATOM 1680 O O . LYS A 1 213 ? 9.922 -11.117 20.547 1 97.19 213 LYS A O 1
ATOM 1685 N N . GLU A 1 214 ? 9.297 -12.5 18.906 1 96.56 214 GLU A N 1
ATOM 1686 C CA . GLU A 1 214 ? 10.656 -13.008 18.703 1 96.56 214 GLU A CA 1
ATOM 1687 C C . GLU A 1 214 ? 10.977 -13.141 17.219 1 96.56 214 GLU A C 1
ATOM 1689 O O . GLU A 1 214 ? 10.305 -13.891 16.5 1 96.56 214 GLU A O 1
ATOM 1694 N N . THR A 1 215 ? 11.969 -12.461 16.766 1 97.12 215 THR A N 1
ATOM 1695 C CA . THR A 1 215 ? 12.414 -12.547 15.391 1 97.12 215 THR A CA 1
ATOM 1696 C C . THR A 1 215 ? 13.938 -12.562 15.312 1 97.12 215 THR A C 1
ATOM 1698 O O . THR A 1 215 ? 14.602 -11.734 15.938 1 97.12 215 THR A O 1
ATOM 1701 N N . THR A 1 216 ? 14.461 -13.469 14.609 1 97.94 216 THR A N 1
ATOM 1702 C CA . THR A 1 216 ? 15.898 -13.547 14.344 1 97.94 216 THR A CA 1
ATOM 1703 C C . THR A 1 216 ? 16.156 -13.672 12.844 1 97.94 216 THR A C 1
ATOM 1705 O O . THR A 1 216 ? 15.508 -14.445 12.148 1 97.94 216 THR A O 1
ATOM 1708 N N . THR A 1 217 ? 17.078 -12.852 12.383 1 98.56 217 THR A N 1
ATOM 1709 C CA . THR A 1 217 ? 17.391 -12.906 10.953 1 98.56 217 THR A CA 1
ATOM 1710 C C . THR A 1 217 ? 18.891 -13.031 10.734 1 98.56 217 THR A C 1
ATOM 1712 O O . THR A 1 217 ? 19.688 -12.656 11.602 1 98.56 217 THR A O 1
ATOM 1715 N N . SER A 1 218 ? 19.281 -13.586 9.648 1 98.56 218 SER A N 1
ATOM 1716 C CA . SER A 1 218 ? 20.641 -13.547 9.117 1 98.56 218 SER A CA 1
ATOM 1717 C C . SER A 1 218 ? 20.625 -13.266 7.617 1 98.56 218 SER A C 1
ATOM 1719 O O . SER A 1 218 ? 19.641 -13.516 6.934 1 98.56 218 SER A O 1
ATOM 1721 N N . GLY A 1 219 ? 21.734 -12.648 7.148 1 98.69 219 GLY A N 1
ATOM 1722 C CA . GLY A 1 219 ? 21.875 -12.352 5.73 1 98.69 219 GLY A CA 1
ATOM 1723 C C . GLY A 1 219 ? 21.453 -10.938 5.371 1 98.69 219 GLY A C 1
ATOM 1724 O O . GLY A 1 219 ? 21.469 -10.562 4.195 1 98.69 219 GLY A O 1
ATOM 1725 N N . LEU A 1 220 ? 21.109 -10.18 6.359 1 98.5 220 LEU A N 1
ATOM 1726 C CA . LEU A 1 220 ? 20.688 -8.797 6.152 1 98.5 220 LEU A CA 1
ATOM 1727 C C . LEU A 1 220 ? 21.75 -7.824 6.652 1 98.5 220 LEU A C 1
ATOM 1729 O O . LEU A 1 220 ? 22.578 -8.188 7.488 1 98.5 220 LEU A O 1
ATOM 1733 N N . LYS A 1 221 ? 21.75 -6.637 6.051 1 97.19 221 LYS A N 1
ATOM 1734 C CA . LYS A 1 221 ? 22.625 -5.586 6.559 1 97.19 221 LYS A CA 1
ATOM 1735 C C . LYS A 1 221 ? 22.312 -5.262 8.016 1 97.19 221 LYS A C 1
ATOM 1737 O O . LYS A 1 221 ? 23.219 -5.055 8.82 1 97.19 221 LYS A O 1
ATOM 1742 N N . TRP A 1 222 ? 21.062 -5.133 8.359 1 96.69 222 TRP A N 1
ATOM 1743 C CA . TRP A 1 222 ? 20.609 -4.934 9.734 1 96.69 222 TRP A CA 1
ATOM 1744 C C . TRP A 1 222 ? 19.812 -6.137 10.219 1 96.69 222 TRP A C 1
ATOM 1746 O O . TRP A 1 222 ? 18.578 -6.156 10.125 1 96.69 222 TRP A O 1
ATOM 1756 N N . ASN A 1 223 ? 20.5 -7.07 10.789 1 98.12 223 ASN A N 1
ATOM 1757 C CA . ASN A 1 223 ? 19.891 -8.289 11.312 1 98.12 223 ASN A CA 1
ATOM 1758 C C . ASN A 1 223 ? 19.172 -8.031 12.633 1 98.12 223 ASN A C 1
ATOM 1760 O O . ASN A 1 223 ? 19.609 -7.191 13.43 1 98.12 223 ASN A O 1
ATOM 1764 N N . LEU A 1 224 ? 18.047 -8.695 12.766 1 97.81 224 LEU A N 1
ATOM 1765 C CA . LEU A 1 224 ? 17.422 -8.773 14.078 1 97.81 224 LEU A CA 1
ATOM 1766 C C . LEU A 1 224 ? 18.031 -9.898 14.906 1 97.81 224 LEU A C 1
ATOM 1768 O O . LEU A 1 224 ? 18.141 -11.031 14.43 1 97.81 224 LEU A O 1
ATOM 1772 N N . SER A 1 225 ? 18.359 -9.602 16.109 1 97.12 225 SER A N 1
ATOM 1773 C CA . SER A 1 225 ? 19 -10.562 17 1 97.12 225 SER A CA 1
ATOM 1774 C C . SER A 1 225 ? 17.953 -11.398 17.734 1 97.12 225 SER A C 1
ATOM 1776 O O . SER A 1 225 ? 16.797 -10.992 17.844 1 97.12 225 SER A O 1
ATOM 1778 N N . PRO A 1 226 ? 18.453 -12.531 18.219 1 93.88 226 PRO A N 1
ATOM 1779 C CA . PRO A 1 226 ? 17.5 -13.359 18.969 1 93.88 226 PRO A CA 1
ATOM 1780 C C . PRO A 1 226 ? 16.812 -12.602 20.094 1 93.88 226 PRO A C 1
ATOM 1782 O O . PRO A 1 226 ? 17.469 -11.875 20.844 1 93.88 226 PRO A O 1
ATOM 1785 N N . GLY A 1 227 ? 15.516 -12.688 20.109 1 91.44 227 GLY A N 1
ATOM 1786 C CA . GLY A 1 227 ? 14.766 -12.062 21.188 1 91.44 227 GLY A CA 1
ATOM 1787 C C . GLY A 1 227 ? 14.211 -10.695 20.812 1 91.44 227 GLY A C 1
ATOM 1788 O O . GLY A 1 227 ? 13.375 -10.148 21.531 1 91.44 227 GLY A O 1
ATOM 1789 N N . MET A 1 228 ? 14.57 -10.156 19.719 1 95.31 228 MET A N 1
ATOM 1790 C CA . MET A 1 228 ? 14.094 -8.836 19.328 1 95.31 228 MET A CA 1
ATOM 1791 C C . MET A 1 228 ? 12.648 -8.906 18.844 1 95.31 228 MET A C 1
ATOM 1793 O O . MET A 1 228 ? 12.25 -9.875 18.203 1 95.31 228 MET A O 1
ATOM 1797 N N . GLU A 1 229 ? 11.938 -7.922 19.25 1 96.88 229 GLU A N 1
ATOM 1798 C CA . GLU A 1 229 ? 10.539 -7.785 18.844 1 96.88 229 GLU A CA 1
ATOM 1799 C C . GLU A 1 229 ? 10.391 -6.793 17.688 1 96.88 229 GLU A C 1
ATOM 1801 O O . GLU A 1 229 ? 11.18 -5.848 17.578 1 96.88 229 GLU A O 1
ATOM 1806 N N . THR A 1 230 ? 9.484 -7.023 16.781 1 97.88 230 THR A N 1
ATOM 1807 C CA . THR A 1 230 ? 9.109 -6.074 15.742 1 97.88 230 THR A CA 1
ATOM 1808 C C . THR A 1 230 ? 7.594 -5.887 15.695 1 97.88 230 THR A C 1
ATOM 1810 O O . THR A 1 230 ? 6.844 -6.863 15.742 1 97.88 230 THR A O 1
ATOM 1813 N N . GLY A 1 231 ? 7.125 -4.621 15.703 1 98 231 GLY A N 1
ATOM 1814 C CA . GLY A 1 231 ? 5.703 -4.316 15.719 1 98 231 GLY A CA 1
ATOM 1815 C C . GLY A 1 231 ? 5.406 -2.848 15.492 1 98 231 GLY A C 1
ATOM 1816 O O . GLY A 1 231 ? 6.281 -1.998 15.656 1 98 231 GLY A O 1
ATOM 1817 N N . PHE A 1 232 ? 4.223 -2.555 15.07 1 98.06 232 PHE A N 1
ATOM 1818 C CA . PHE A 1 232 ? 3.795 -1.174 14.875 1 98.06 232 PHE A CA 1
ATOM 1819 C C . PHE A 1 232 ? 3.818 -0.409 16.188 1 98.06 232 PHE A C 1
ATOM 1821 O O . PHE A 1 232 ? 3.387 -0.928 17.219 1 98.06 232 PHE A O 1
ATOM 1828 N N . GLY A 1 233 ? 4.219 0.788 16.156 1 96.44 233 GLY A N 1
ATOM 1829 C CA . GLY A 1 233 ? 4.484 1.575 17.359 1 96.44 233 GLY A CA 1
ATOM 1830 C C . GLY A 1 233 ? 5.922 1.476 17.828 1 96.44 233 GLY A C 1
ATOM 1831 O O . GLY A 1 233 ? 6.367 2.275 18.656 1 96.44 233 GLY A O 1
ATOM 1832 N N . GLY A 1 234 ? 6.625 0.529 17.25 1 95.5 234 GLY A N 1
ATOM 1833 C CA . GLY A 1 234 ? 8.023 0.289 17.562 1 95.5 234 GLY A CA 1
ATOM 1834 C C . GLY A 1 234 ? 8.883 0.048 16.344 1 95.5 234 GLY A C 1
ATOM 1835 O O . GLY A 1 234 ? 8.812 0.797 15.367 1 95.5 234 GLY A O 1
ATOM 1836 N N . LEU A 1 235 ? 9.648 -0.998 16.406 1 95.5 235 LEU A N 1
ATOM 1837 C CA . LEU A 1 235 ? 10.625 -1.296 15.359 1 95.5 235 LEU A CA 1
ATOM 1838 C C . LEU A 1 235 ? 9.977 -2.07 14.211 1 95.5 235 LEU A C 1
ATOM 1840 O O . LEU A 1 235 ? 9.328 -3.094 14.445 1 95.5 235 LEU A O 1
ATOM 1844 N N . LEU A 1 236 ? 10.078 -1.583 13.016 1 96.44 236 LEU A N 1
ATOM 1845 C CA . LEU A 1 236 ? 9.789 -2.316 11.789 1 96.44 236 LEU A CA 1
ATOM 1846 C C . LEU A 1 236 ? 11.055 -2.514 10.961 1 96.44 236 LEU A C 1
ATOM 1848 O O . LEU A 1 236 ? 11.836 -1.576 10.781 1 96.44 236 LEU A O 1
ATOM 1852 N N . SER A 1 237 ? 11.312 -3.691 10.562 1 97.19 237 SER A N 1
ATOM 1853 C CA . SER A 1 237 ? 12.43 -3.928 9.656 1 97.19 237 SER A CA 1
ATOM 1854 C C . SER A 1 237 ? 12.094 -3.5 8.234 1 97.19 237 SER A C 1
ATOM 1856 O O . SER A 1 237 ? 11.82 -4.34 7.375 1 97.19 237 SER A O 1
ATOM 1858 N N . SER A 1 238 ? 12.023 -2.254 7.953 1 96.25 238 SER A N 1
ATOM 1859 C CA . SER A 1 238 ? 11.797 -1.653 6.641 1 96.25 238 SER A CA 1
ATOM 1860 C C . SER A 1 238 ? 13.07 -1.02 6.098 1 96.25 238 SER A C 1
ATOM 1862 O O . SER A 1 238 ? 13.977 -0.686 6.863 1 96.25 238 SER A O 1
ATOM 1864 N N . SER A 1 239 ? 13.125 -0.85 4.809 1 94.56 239 SER A N 1
ATOM 1865 C CA . SER A 1 239 ? 14.305 -0.296 4.145 1 94.56 239 SER A CA 1
ATOM 1866 C C . SER A 1 239 ? 15.57 -1.046 4.539 1 94.56 239 SER A C 1
ATOM 1868 O O . SER A 1 239 ? 16.609 -0.433 4.762 1 94.56 239 SER A O 1
ATOM 1870 N N . ASN A 1 240 ? 15.391 -2.354 4.836 1 97 240 ASN A N 1
ATOM 1871 C CA . ASN A 1 240 ? 16.547 -3.205 5.074 1 97 240 ASN A CA 1
ATOM 1872 C C . ASN A 1 240 ? 17.25 -3.584 3.77 1 97 240 ASN A C 1
ATOM 1874 O O . ASN A 1 240 ? 16.938 -3.033 2.713 1 97 240 ASN A O 1
ATOM 1878 N N . TYR A 1 241 ? 18.219 -4.434 3.887 1 97.75 241 TYR A N 1
ATOM 1879 C CA . TYR A 1 241 ? 19.062 -4.738 2.732 1 97.75 241 TYR A CA 1
ATOM 1880 C C . TYR A 1 241 ? 19.688 -6.129 2.857 1 97.75 241 TYR A C 1
ATOM 1882 O O . TYR A 1 241 ? 20.219 -6.484 3.91 1 97.75 241 TYR A O 1
ATOM 1890 N N . VAL A 1 242 ? 19.422 -6.906 1.776 1 98.62 242 VAL A N 1
ATOM 1891 C CA . VAL A 1 242 ? 20.156 -8.172 1.759 1 98.62 242 VAL A CA 1
ATOM 1892 C C . VAL A 1 242 ? 21.641 -7.906 1.625 1 98.62 242 VAL A C 1
ATOM 1894 O O . VAL A 1 242 ? 22.094 -7.297 0.65 1 98.62 242 VAL A O 1
ATOM 1897 N N . ASP A 1 243 ? 22.406 -8.406 2.51 1 98.38 243 ASP A N 1
ATOM 1898 C CA . ASP A 1 243 ? 23.844 -8.133 2.551 1 98.38 243 ASP A CA 1
ATOM 1899 C C . ASP A 1 243 ? 24.516 -8.523 1.236 1 98.38 243 ASP A C 1
ATOM 1901 O O . ASP A 1 243 ? 24.203 -9.578 0.669 1 98.38 243 ASP A O 1
ATOM 1905 N N . ASP A 1 244 ? 25.484 -7.746 0.806 1 97.06 244 ASP A N 1
ATOM 1906 C CA . ASP A 1 244 ? 26.156 -7.961 -0.473 1 97.06 244 ASP A CA 1
ATOM 1907 C C . ASP A 1 244 ? 26.844 -9.32 -0.508 1 97.06 244 ASP A C 1
ATOM 1909 O O . ASP A 1 244 ? 27 -9.914 -1.576 1 97.06 244 ASP A O 1
ATOM 1913 N N . SER A 1 245 ? 27.203 -9.781 0.626 1 96.94 245 SER A N 1
ATOM 1914 C CA . SER A 1 245 ? 27.969 -11.023 0.707 1 96.94 245 SER A CA 1
ATOM 1915 C C . SER A 1 245 ? 27.031 -12.234 0.794 1 96.94 245 SER A C 1
ATOM 1917 O O . SER A 1 245 ? 27.5 -13.375 0.83 1 96.94 245 SER A O 1
ATOM 1919 N N . CYS A 1 246 ? 25.781 -12 0.796 1 96.25 246 CYS A N 1
ATOM 1920 C CA . CYS A 1 246 ? 24.828 -13.094 0.982 1 96.25 246 CYS A CA 1
ATOM 1921 C C . CYS A 1 246 ? 23.906 -13.227 -0.226 1 96.25 246 CYS A C 1
ATOM 1923 O O . CYS A 1 246 ? 23.656 -12.242 -0.926 1 96.25 246 CYS A O 1
ATOM 1925 N N . VAL A 1 247 ? 23.438 -14.477 -0.429 1 94.56 247 VAL A N 1
ATOM 1926 C CA . VAL A 1 247 ? 22.5 -14.719 -1.512 1 94.56 247 VAL A CA 1
ATOM 1927 C C . VAL A 1 247 ? 21.172 -15.203 -0.936 1 94.56 247 VAL A C 1
ATOM 1929 O O . VAL A 1 247 ? 20.172 -15.312 -1.657 1 94.56 247 VAL A O 1
ATOM 1932 N N . HIS A 1 248 ? 21.203 -15.523 0.33 1 97.06 248 HIS A N 1
ATOM 1933 C CA . HIS A 1 248 ? 19.969 -15.938 0.994 1 97.06 248 HIS A CA 1
ATOM 1934 C C . HIS A 1 248 ? 19.781 -15.188 2.312 1 97.06 248 HIS A C 1
ATOM 1936 O O . HIS A 1 248 ? 20.75 -14.688 2.889 1 97.06 248 HIS A O 1
ATOM 1942 N N . VAL A 1 249 ? 18.578 -15.062 2.748 1 98.75 249 VAL A N 1
ATOM 1943 C CA . VAL A 1 249 ? 18.188 -14.516 4.039 1 98.75 249 VAL A CA 1
ATOM 1944 C C . VAL A 1 249 ? 17.484 -15.594 4.863 1 98.75 249 VAL A C 1
ATOM 1946 O O . VAL A 1 249 ? 16.641 -16.344 4.34 1 98.75 249 VAL A O 1
ATOM 1949 N N . THR A 1 250 ? 17.844 -15.742 6.086 1 98.62 250 THR A N 1
ATOM 1950 C CA . THR A 1 250 ? 17.125 -16.625 6.988 1 98.62 250 THR A CA 1
ATOM 1951 C C . THR A 1 250 ? 16.312 -15.836 8 1 98.62 250 THR A C 1
ATOM 1953 O O . THR A 1 250 ? 16.797 -14.852 8.562 1 98.62 250 THR A O 1
ATOM 1956 N N . VAL A 1 251 ? 15.109 -16.266 8.234 1 98.62 251 VAL A N 1
ATOM 1957 C CA . VAL A 1 251 ? 14.203 -15.609 9.18 1 98.62 251 VAL A CA 1
ATOM 1958 C C . VAL A 1 251 ? 13.586 -16.656 10.102 1 98.62 251 VAL A C 1
ATOM 1960 O O . VAL A 1 251 ? 13 -17.625 9.641 1 98.62 251 VAL A O 1
ATOM 1963 N N . LEU A 1 252 ? 13.75 -16.5 11.32 1 97.69 252 LEU A N 1
ATOM 1964 C CA . LEU A 1 252 ? 13.016 -17.203 12.367 1 97.69 252 LEU A CA 1
ATOM 1965 C C . LEU A 1 252 ? 12.102 -16.25 13.133 1 97.69 252 LEU A C 1
ATOM 1967 O O . LEU A 1 252 ? 12.562 -15.242 13.672 1 97.69 252 LEU A O 1
ATOM 1971 N N . ALA A 1 253 ? 10.82 -16.562 13.148 1 96.31 253 ALA A N 1
ATOM 1972 C CA . ALA A 1 253 ? 9.875 -15.633 13.766 1 96.31 253 ALA A CA 1
ATOM 1973 C C . ALA A 1 253 ? 8.812 -16.375 14.57 1 96.31 253 ALA A C 1
ATOM 1975 O O . ALA A 1 253 ? 8.352 -17.438 14.164 1 96.31 253 ALA A O 1
ATOM 1976 N N . SER A 1 254 ? 8.43 -15.82 15.688 1 96.44 254 SER A N 1
ATOM 1977 C CA . SER A 1 254 ? 7.406 -16.406 16.547 1 96.44 254 SER A CA 1
ATOM 1978 C C . SER A 1 254 ? 6.008 -16.141 16 1 96.44 254 SER A C 1
ATOM 1980 O O . SER A 1 254 ? 5.047 -16.812 16.391 1 96.44 254 SER A O 1
ATOM 1982 N N . HIS A 1 255 ? 5.855 -15.148 15.203 1 97 255 HIS A N 1
ATOM 1983 C CA . HIS A 1 255 ? 4.598 -14.742 14.586 1 97 255 HIS A CA 1
ATOM 1984 C C . HIS A 1 255 ? 4.758 -14.539 13.078 1 97 255 HIS A C 1
ATOM 1986 O O . HIS A 1 255 ? 5.879 -14.523 12.57 1 97 255 HIS A O 1
ATOM 1992 N N . ALA A 1 256 ? 3.652 -14.422 12.406 1 97.69 256 ALA A N 1
ATOM 1993 C CA . ALA A 1 256 ? 3.68 -14.266 10.953 1 97.69 256 ALA A CA 1
ATOM 1994 C C . ALA A 1 256 ? 4.312 -12.93 10.562 1 97.69 256 ALA A C 1
ATOM 1996 O O . ALA A 1 256 ? 4.117 -11.922 11.234 1 97.69 256 ALA A O 1
ATOM 1997 N N . LEU A 1 257 ? 5.051 -12.938 9.492 1 98.56 257 LEU A N 1
ATOM 1998 C CA . LEU A 1 257 ? 5.633 -11.734 8.898 1 98.56 257 LEU A CA 1
ATOM 1999 C C . LEU A 1 257 ? 5.379 -11.688 7.398 1 98.56 257 LEU A C 1
ATOM 2001 O O . LEU A 1 257 ? 5.258 -12.734 6.754 1 98.56 257 LEU A O 1
ATOM 2005 N N . ILE A 1 258 ? 5.234 -10.547 6.863 1 98.75 258 ILE A N 1
ATOM 2006 C CA . ILE A 1 258 ? 5.277 -10.367 5.418 1 98.75 258 ILE A CA 1
ATOM 2007 C C . ILE A 1 258 ? 6.703 -10.047 4.977 1 98.75 258 ILE A C 1
ATOM 2009 O O . ILE A 1 258 ? 7.297 -9.07 5.441 1 98.75 258 ILE A O 1
ATOM 2013 N N . TRP A 1 259 ? 7.301 -10.875 4.141 1 98.88 259 TRP A N 1
ATOM 2014 C CA . TRP A 1 259 ? 8.555 -10.578 3.455 1 98.88 259 TRP A CA 1
ATOM 2015 C C . TRP A 1 259 ? 8.305 -9.797 2.17 1 98.88 259 TRP A C 1
ATOM 2017 O O . TRP A 1 259 ? 7.465 -10.18 1.355 1 98.88 259 TRP A O 1
ATOM 2027 N N . THR A 1 260 ? 8.977 -8.703 2.012 1 98.88 260 THR A N 1
ATOM 2028 C CA . THR A 1 260 ? 8.789 -7.867 0.83 1 98.88 260 THR A CA 1
ATOM 2029 C C . THR A 1 260 ? 10.141 -7.406 0.277 1 98.88 260 THR A C 1
ATOM 2031 O O . THR A 1 260 ? 11.078 -7.16 1.038 1 98.88 260 THR A O 1
ATOM 2034 N N . THR A 1 261 ? 10.258 -7.34 -1.022 1 98.69 261 THR A N 1
ATOM 2035 C CA . THR A 1 261 ? 11.445 -6.836 -1.704 1 98.69 261 THR A CA 1
ATOM 2036 C C . THR A 1 261 ? 11.07 -5.762 -2.721 1 98.69 261 THR A C 1
ATOM 2038 O O . THR A 1 261 ? 9.922 -5.707 -3.178 1 98.69 261 THR A O 1
ATOM 2041 N N . GLU A 1 262 ? 11.984 -4.914 -2.99 1 97.75 262 GLU A N 1
ATOM 2042 C CA . GLU A 1 262 ? 11.836 -3.924 -4.055 1 97.75 262 GLU A CA 1
ATOM 2043 C C . GLU A 1 262 ? 12.148 -4.531 -5.418 1 97.75 262 GLU A C 1
ATOM 2045 O O . GLU A 1 262 ? 13.125 -5.262 -5.574 1 97.75 262 GLU A O 1
ATOM 2050 N N . LEU A 1 263 ? 11.312 -4.238 -6.371 1 96.19 263 LEU A N 1
ATOM 2051 C CA . LEU A 1 263 ? 11.555 -4.672 -7.742 1 96.19 263 LEU A CA 1
ATOM 2052 C C . LEU A 1 263 ? 12.359 -3.629 -8.508 1 96.19 263 LEU A C 1
ATOM 2054 O O . LEU A 1 263 ? 12.188 -2.426 -8.297 1 96.19 263 LEU A O 1
ATOM 2058 N N . LYS A 1 264 ? 13.172 -4.129 -9.406 1 93.19 264 LYS A N 1
ATOM 2059 C CA . LYS A 1 264 ? 13.906 -3.227 -10.281 1 93.19 264 LYS A CA 1
ATOM 2060 C C . LYS A 1 264 ? 12.977 -2.568 -11.297 1 93.19 264 LYS A C 1
ATOM 2062 O O . LYS A 1 264 ? 12.055 -3.205 -11.805 1 93.19 264 LYS A O 1
ATOM 2067 N N . LYS A 1 265 ? 13.25 -1.27 -11.508 1 82.19 265 LYS A N 1
ATOM 2068 C CA . LYS A 1 265 ? 12.461 -0.555 -12.508 1 82.19 265 LYS A CA 1
ATOM 2069 C C . LYS A 1 265 ? 12.883 -0.947 -13.922 1 82.19 265 LYS A C 1
ATOM 2071 O O . LYS A 1 265 ? 14.07 -1.145 -14.195 1 82.19 265 LYS A O 1
ATOM 2076 N N . SER A 1 266 ? 11.867 -1.304 -14.664 1 66.12 266 SER A N 1
ATOM 2077 C CA . SER A 1 266 ? 12.164 -1.667 -16.047 1 66.12 266 SER A CA 1
ATOM 2078 C C . SER A 1 266 ? 12.867 -0.529 -16.766 1 66.12 266 SER A C 1
ATOM 2080 O O . SER A 1 266 ? 12.484 0.635 -16.641 1 66.12 266 SER A O 1
ATOM 2082 N N . LYS A 1 267 ? 14.117 -0.786 -17.219 1 56.12 267 LYS A N 1
ATOM 2083 C CA . LYS A 1 267 ? 14.891 0.201 -17.969 1 56.12 267 LYS A CA 1
ATOM 2084 C C . LYS A 1 267 ? 14.062 0.783 -19.125 1 56.12 267 LYS A C 1
ATOM 2086 O O . LYS A 1 267 ? 14.32 1.901 -19.562 1 56.12 267 LYS A O 1
ATOM 2091 N N . TYR A 1 268 ? 13.117 0.099 -19.609 1 48.28 268 TYR A N 1
ATOM 2092 C CA . TYR A 1 268 ? 12.414 0.595 -20.797 1 48.28 268 TYR A CA 1
ATOM 2093 C C . TYR A 1 268 ? 11.422 1.689 -20.422 1 48.28 268 TYR A C 1
ATOM 2095 O O . TYR A 1 268 ? 10.828 2.324 -21.297 1 48.28 268 TYR A O 1
ATOM 2103 N N . LYS A 1 269 ? 11.094 1.728 -19.172 1 50.03 269 LYS A N 1
ATOM 2104 C CA . LYS A 1 269 ? 10.273 2.871 -18.781 1 50.03 269 LYS A CA 1
ATOM 2105 C C . LYS A 1 269 ? 10.93 4.184 -19.203 1 50.03 269 LYS A C 1
ATOM 2107 O O . LYS A 1 269 ? 10.242 5.145 -19.547 1 50.03 269 LYS A O 1
ATOM 2112 N N . SER A 1 270 ? 12.234 4.297 -19.016 1 43.75 270 SER A N 1
ATOM 2113 C CA . SER A 1 270 ? 12.961 5.531 -19.281 1 43.75 270 SER A CA 1
ATOM 2114 C C . SER A 1 270 ? 12.836 5.938 -20.75 1 43.75 270 SER A C 1
ATOM 2116 O O . SER A 1 270 ? 12.977 7.113 -21.094 1 43.75 270 SER A O 1
ATOM 2118 N N . LEU A 1 271 ? 12.719 5.047 -21.594 1 39.53 271 LEU A N 1
ATOM 2119 C CA . LEU A 1 271 ? 12.695 5.449 -23 1 39.53 271 LEU A CA 1
ATOM 2120 C C . LEU A 1 271 ? 11.359 6.086 -23.359 1 39.53 271 LEU A C 1
ATOM 2122 O O . LEU A 1 271 ? 11.281 6.902 -24.281 1 39.53 271 LEU A O 1
ATOM 2126 N N . VAL A 1 272 ? 10.312 5.684 -22.797 1 38.19 272 VAL A N 1
ATOM 2127 C CA . VAL A 1 272 ? 9.039 6.27 -23.188 1 38.19 272 VAL A CA 1
ATOM 2128 C C . VAL A 1 272 ? 8.844 7.613 -22.5 1 38.19 272 VAL A C 1
ATOM 2130 O O . VAL A 1 272 ? 8.086 8.461 -22.969 1 38.19 272 VAL A O 1
ATOM 2133 N N . GLU A 1 273 ? 9.219 7.816 -21.312 1 38.69 273 GLU A N 1
ATOM 2134 C CA . GLU A 1 273 ? 9.008 9.094 -20.641 1 38.69 273 GLU A CA 1
ATOM 2135 C C . GLU A 1 273 ? 9.906 10.18 -21.219 1 38.69 273 GLU A C 1
ATOM 2137 O O . GLU A 1 273 ? 9.625 11.375 -21.078 1 38.69 273 GLU A O 1
ATOM 2142 N N . GLY A 1 274 ? 11.07 9.883 -21.734 1 34.06 274 GLY A N 1
ATOM 2143 C CA . GLY A 1 274 ? 11.984 10.883 -22.266 1 34.06 274 GLY A CA 1
ATOM 2144 C C . GLY A 1 274 ? 11.539 11.453 -23.594 1 34.06 274 GLY A C 1
ATOM 2145 O O . GLY A 1 274 ? 12.141 12.406 -24.094 1 34.06 274 GLY A O 1
ATOM 2146 N N . HIS A 1 275 ? 11.023 10.578 -24.391 1 29.38 275 HIS A N 1
ATOM 2147 C CA . HIS A 1 275 ? 10.867 11.078 -25.75 1 29.38 275 HIS A CA 1
ATOM 2148 C C . HIS A 1 275 ? 9.562 11.859 -25.906 1 29.38 275 HIS A C 1
ATOM 2150 O O . HIS A 1 275 ? 8.586 11.359 -26.469 1 29.38 275 HIS A O 1
ATOM 2156 N N . GLY A 1 276 ? 9.117 12.523 -24.938 1 24.41 276 GLY A N 1
ATOM 2157 C CA . GLY A 1 276 ? 8.211 13.531 -25.469 1 24.41 276 GLY A CA 1
ATOM 2158 C C . GLY A 1 276 ? 8.812 14.328 -26.609 1 24.41 276 GLY A C 1
ATOM 2159 O O . GLY A 1 276 ? 10.016 14.609 -26.625 1 24.41 276 GLY A O 1
ATOM 2160 N N . PRO A 1 277 ? 8.094 14.391 -27.734 1 23.84 277 PRO A N 1
ATOM 2161 C CA . PRO A 1 277 ? 8.664 15.352 -28.688 1 23.84 277 PRO A CA 1
ATOM 2162 C C . PRO A 1 277 ? 8.969 16.703 -28.047 1 23.84 277 PRO A C 1
ATOM 2164 O O . PRO A 1 277 ? 8.367 17.062 -27.031 1 23.84 277 PRO A O 1
ATOM 2167 N N . MET B 1 1 ? -21.266 0.308 31.359 1 41.53 1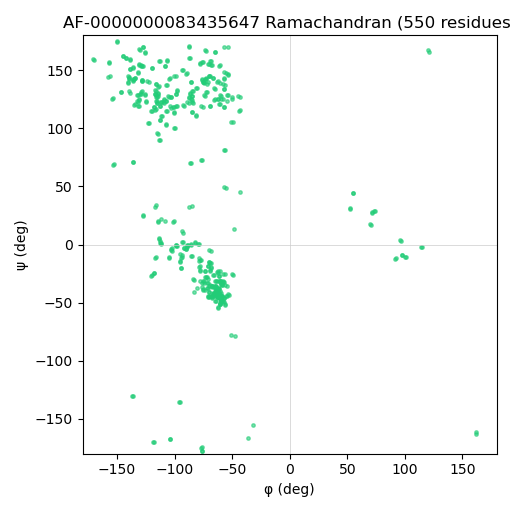 MET B N 1
ATOM 2168 C CA . MET B 1 1 ? -20.594 0.496 30.094 1 41.53 1 MET B CA 1
ATOM 2169 C C . MET B 1 1 ? -19.688 1.728 30.125 1 41.53 1 MET B C 1
ATOM 2171 O O . MET B 1 1 ? -20.172 2.852 30.266 1 41.53 1 MET B O 1
ATOM 2175 N N . THR B 1 2 ? -18.531 1.636 30.766 1 55.12 2 THR B N 1
ATOM 2176 C CA . THR B 1 2 ? -17.672 2.744 31.141 1 55.12 2 THR B CA 1
ATOM 2177 C C . THR B 1 2 ? -17.547 3.754 30.016 1 55.12 2 THR B C 1
ATOM 2179 O O . THR B 1 2 ? -17.578 3.383 28.828 1 55.12 2 THR B O 1
ATOM 2182 N N . ASP B 1 3 ? -17.797 5.035 30.25 1 77.69 3 ASP B N 1
ATOM 2183 C CA . ASP B 1 3 ? -17.875 6.215 29.391 1 77.69 3 ASP B CA 1
ATOM 2184 C C . ASP B 1 3 ? -16.578 6.41 28.609 1 77.69 3 ASP B C 1
ATOM 2186 O O . ASP B 1 3 ? -15.562 6.805 29.172 1 77.69 3 ASP B O 1
ATOM 2190 N N . LEU B 1 4 ? -16.312 5.742 27.5 1 87.31 4 LEU B N 1
ATOM 2191 C CA . LEU B 1 4 ? -15.125 5.922 26.656 1 87.31 4 LEU B CA 1
ATOM 2192 C C . LEU B 1 4 ? -15.023 7.363 26.172 1 87.31 4 LEU B C 1
ATOM 2194 O O . LEU B 1 4 ? -16.047 8.008 25.922 1 87.31 4 LEU B O 1
ATOM 2198 N N . PRO B 1 5 ? -13.828 7.879 26.188 1 93.69 5 PRO B N 1
ATOM 2199 C CA . PRO B 1 5 ? -13.656 9.195 25.578 1 93.69 5 PRO B CA 1
ATOM 2200 C C . PRO B 1 5 ? -14.102 9.227 24.109 1 93.69 5 PRO B C 1
ATOM 2202 O O . PRO B 1 5 ? -14.031 8.211 23.422 1 93.69 5 PRO B O 1
ATOM 2205 N N . ILE B 1 6 ? -14.609 10.438 23.703 1 95.38 6 ILE B N 1
ATOM 2206 C CA . ILE B 1 6 ? -15.047 10.617 22.328 1 95.38 6 ILE B CA 1
ATOM 2207 C C . ILE B 1 6 ? -14 11.414 21.562 1 95.38 6 ILE B C 1
ATOM 2209 O O . ILE B 1 6 ? -13.5 12.438 22.047 1 95.38 6 ILE B O 1
ATOM 2213 N N . GLN B 1 7 ? -13.516 10.969 20.469 1 95.56 7 GLN B N 1
ATOM 2214 C CA . GLN B 1 7 ? -12.633 11.703 19.562 1 95.56 7 GLN B CA 1
ATOM 2215 C C . GLN B 1 7 ? -13.305 11.961 18.219 1 95.56 7 GLN B C 1
ATOM 2217 O O . GLN B 1 7 ? -13.836 11.039 17.609 1 95.56 7 GLN B O 1
ATOM 2222 N N . HIS B 1 8 ? -13.289 13.25 17.797 1 95.62 8 HIS B N 1
ATOM 2223 C CA . HIS B 1 8 ? -13.867 13.633 16.516 1 95.62 8 HIS B CA 1
ATOM 2224 C C . HIS B 1 8 ? -12.789 13.75 15.445 1 95.62 8 HIS B C 1
ATOM 2226 O O . HIS B 1 8 ? -11.695 14.258 15.703 1 95.62 8 HIS B O 1
ATOM 2232 N N . HIS B 1 9 ? -13.047 13.156 14.328 1 95.81 9 HIS B N 1
ATOM 2233 C CA . HIS B 1 9 ? -12.242 13.289 13.109 1 95.81 9 HIS B CA 1
ATOM 2234 C C . HIS B 1 9 ? -13.047 13.938 11.992 1 95.81 9 HIS B C 1
ATOM 2236 O O . HIS B 1 9 ? -14.07 13.398 11.562 1 95.81 9 HIS B O 1
ATOM 2242 N N . SER B 1 10 ? -12.609 15.125 11.547 1 94.94 10 SER B N 1
ATOM 2243 C CA . SER B 1 10 ? -13.352 15.789 10.484 1 94.94 10 SER B CA 1
ATOM 2244 C C . SER B 1 10 ? -12.422 16.281 9.383 1 94.94 10 SER B C 1
ATOM 2246 O O . SER B 1 10 ? -11.406 16.938 9.664 1 94.94 10 SER B O 1
ATOM 2248 N N . ASN B 1 11 ? -12.773 15.906 8.117 1 95.06 11 ASN B N 1
ATOM 2249 C CA . ASN B 1 11 ? -12.031 16.391 6.957 1 95.06 11 ASN B CA 1
ATOM 2250 C C . ASN B 1 11 ? -12.781 17.531 6.262 1 95.06 11 ASN B C 1
ATOM 2252 O O . ASN B 1 11 ? -12.453 17.891 5.133 1 95.06 11 ASN B O 1
ATOM 2256 N N . LEU B 1 12 ? -13.695 18.172 6.918 1 92.94 12 LEU B N 1
ATOM 2257 C CA . LEU B 1 12 ? -14.555 19.188 6.309 1 92.94 12 LEU B CA 1
ATOM 2258 C C . LEU B 1 12 ? -13.75 20.406 5.879 1 92.94 12 LEU B C 1
ATOM 2260 O O . LEU B 1 12 ? -14.094 21.078 4.906 1 92.94 12 LEU B O 1
ATOM 2264 N N . PHE B 1 13 ? -12.656 20.594 6.547 1 92.69 13 PHE B N 1
ATOM 2265 C CA . PHE B 1 13 ? -11.852 21.781 6.238 1 92.69 13 PHE B CA 1
ATOM 2266 C C . PHE B 1 13 ? -11.219 21.656 4.859 1 92.69 13 PHE B C 1
ATOM 2268 O O . PHE B 1 13 ? -10.734 22.641 4.301 1 92.69 13 PHE B O 1
ATOM 2275 N N . TRP B 1 14 ? -11.195 20.406 4.273 1 93.5 14 TRP B N 1
ATOM 2276 C CA . TRP B 1 14 ? -10.641 20.219 2.932 1 93.5 14 TRP B CA 1
ATOM 2277 C C . TRP B 1 14 ? -11.367 21.094 1.921 1 93.5 14 TRP B C 1
ATOM 2279 O O . TRP B 1 14 ? -10.773 21.562 0.948 1 93.5 14 TRP B O 1
ATOM 2289 N N . SER B 1 15 ? -12.648 21.359 2.131 1 91.5 15 SER B N 1
ATOM 2290 C CA . SER B 1 15 ? -13.438 22.188 1.232 1 91.5 15 SER B CA 1
ATOM 2291 C C . SER B 1 15 ? -13.461 23.641 1.695 1 91.5 15 SER B C 1
ATOM 2293 O O . SER B 1 15 ? -13.992 24.516 1.003 1 91.5 15 SER B O 1
ATOM 2295 N N . ALA B 1 16 ? -13 23.875 2.881 1 88.75 16 ALA B N 1
ATOM 2296 C CA . ALA B 1 16 ? -12.906 25.219 3.447 1 88.75 16 ALA B CA 1
ATOM 2297 C C . ALA B 1 16 ? -11.562 25.422 4.145 1 88.75 16 ALA B C 1
ATOM 2299 O O . ALA B 1 16 ? -11.516 25.641 5.359 1 88.75 16 ALA B O 1
ATOM 2300 N N . PRO B 1 17 ? -10.57 25.5 3.348 1 82.31 17 PRO B N 1
ATOM 2301 C CA . PRO B 1 17 ? -9.227 25.453 3.932 1 82.31 17 PRO B CA 1
ATOM 2302 C C . PRO B 1 17 ? -8.906 26.688 4.766 1 82.31 17 PRO B C 1
ATOM 2304 O O . PRO B 1 17 ? -8.047 26.641 5.652 1 82.31 17 PRO B O 1
ATOM 2307 N N . LYS B 1 18 ? -9.609 27.766 4.555 1 80.62 18 LYS B N 1
ATOM 2308 C CA . LYS B 1 18 ? -9.383 28.969 5.352 1 80.62 18 LYS B CA 1
ATOM 2309 C C . LYS B 1 18 ? -9.836 28.766 6.793 1 80.62 18 LYS B C 1
ATOM 2311 O O . LYS B 1 18 ? -9.398 29.469 7.695 1 80.62 18 LYS B O 1
ATOM 2316 N N . ALA B 1 19 ? -10.719 27.828 6.949 1 79.5 19 ALA B N 1
ATOM 2317 C CA . ALA B 1 19 ? -11.203 27.484 8.281 1 79.5 19 ALA B CA 1
ATOM 2318 C C . ALA B 1 19 ? -10.383 26.359 8.883 1 79.5 19 ALA B C 1
ATOM 2320 O O . ALA B 1 19 ? -10.711 25.844 9.961 1 79.5 19 ALA B O 1
ATOM 2321 N N . ALA B 1 20 ? -9.336 26.109 8.172 1 73.25 20 ALA B N 1
ATOM 2322 C CA . ALA B 1 20 ? -8.547 24.953 8.555 1 73.25 20 ALA B CA 1
ATOM 2323 C C . ALA B 1 20 ? -7.816 25.203 9.875 1 73.25 20 ALA B C 1
ATOM 2325 O O . ALA B 1 20 ? -7.387 26.328 10.148 1 73.25 20 ALA B O 1
ATOM 2326 N N . PRO B 1 21 ? -7.742 24.141 10.578 1 81.38 21 PRO B N 1
ATOM 2327 C CA . PRO B 1 21 ? -6.797 24.203 11.695 1 81.38 21 PRO B CA 1
ATOM 2328 C C . PRO B 1 21 ? -5.379 24.547 11.258 1 81.38 21 PRO B C 1
ATOM 2330 O O . PRO B 1 21 ? -5.129 24.734 10.062 1 81.38 21 PRO B O 1
ATOM 2333 N N . ARG B 1 22 ? -4.559 24.812 12.195 1 92.69 22 ARG B N 1
ATOM 2334 C CA . ARG B 1 22 ? -3.139 24.984 11.922 1 92.69 22 ARG B CA 1
ATOM 2335 C C . ARG B 1 22 ? -2.6 23.844 11.078 1 92.69 22 ARG B C 1
ATOM 2337 O O . ARG B 1 22 ? -2.445 22.719 11.578 1 92.69 22 ARG B O 1
ATOM 2344 N N . LEU B 1 23 ? -2.354 24.172 9.711 1 95.38 23 LEU B N 1
ATOM 2345 C CA . LEU B 1 23 ? -2.127 23.141 8.727 1 95.38 23 LEU B CA 1
ATOM 2346 C C . LEU B 1 23 ? -0.652 23.062 8.336 1 95.38 23 LEU B C 1
ATOM 2348 O O . LEU B 1 23 ? -0.032 24.078 8.039 1 95.38 23 LEU B O 1
ATOM 2352 N N . ALA B 1 24 ? -0.075 21.875 8.414 1 97.31 24 ALA B N 1
ATOM 2353 C CA . ALA B 1 24 ? 1.22 21.547 7.824 1 97.31 24 ALA B CA 1
ATOM 2354 C C . ALA B 1 24 ? 1.069 20.516 6.715 1 97.31 24 ALA B C 1
ATOM 2356 O O . ALA B 1 24 ? 0.305 19.562 6.852 1 97.31 24 ALA B O 1
ATOM 2357 N N . VAL B 1 25 ? 1.77 20.75 5.59 1 97.81 25 VAL B N 1
ATOM 2358 C CA . VAL B 1 25 ? 1.77 19.797 4.484 1 97.81 25 VAL B CA 1
ATOM 2359 C C . VAL B 1 25 ? 3.176 19.234 4.281 1 97.81 25 VAL B C 1
ATOM 2361 O O . VAL B 1 25 ? 4.152 19.984 4.258 1 97.81 25 VAL B O 1
ATOM 2364 N N . LEU B 1 26 ? 3.264 17.969 4.266 1 98.75 26 LEU B N 1
ATOM 2365 C CA . LEU B 1 26 ? 4.512 17.234 4.043 1 98.75 26 LEU B CA 1
ATOM 2366 C C . LEU B 1 26 ? 4.434 16.406 2.768 1 98.75 26 LEU B C 1
ATOM 2368 O O . LEU B 1 26 ? 3.461 15.672 2.559 1 98.75 26 LEU B O 1
ATOM 2372 N N . VAL B 1 27 ? 5.43 16.516 1.879 1 98.25 27 VAL B N 1
ATOM 2373 C CA . VAL B 1 27 ? 5.48 15.742 0.645 1 98.25 27 VAL B CA 1
ATOM 2374 C C . VAL B 1 27 ? 6.602 14.711 0.73 1 98.25 27 VAL B C 1
ATOM 2376 O O . VAL B 1 27 ? 7.77 15.062 0.914 1 98.25 27 VAL B O 1
ATOM 2379 N N . LEU B 1 28 ? 6.219 13.461 0.569 1 97.5 28 LEU B N 1
ATOM 2380 C CA . LEU B 1 28 ? 7.172 12.359 0.558 1 97.5 28 LEU B CA 1
ATOM 2381 C C . LEU B 1 28 ? 7.402 11.852 -0.863 1 97.5 28 LEU B C 1
ATOM 2383 O O . LEU B 1 28 ? 7.004 12.508 -1.83 1 97.5 28 LEU B O 1
ATOM 2387 N N . ASN B 1 29 ? 8.047 10.695 -1.004 1 92.19 29 ASN B N 1
ATOM 2388 C CA . ASN B 1 29 ? 8.648 10.336 -2.285 1 92.19 29 ASN B CA 1
ATOM 2389 C C . ASN B 1 29 ? 7.793 9.32 -3.041 1 92.19 29 ASN B C 1
ATOM 2391 O O . ASN B 1 29 ? 8.148 8.898 -4.141 1 92.19 29 ASN B O 1
ATOM 2395 N N . ALA B 1 30 ? 6.711 8.844 -2.477 1 88.31 30 ALA B N 1
ATOM 2396 C CA . ALA B 1 30 ? 5.828 7.984 -3.268 1 88.31 30 ALA B CA 1
ATOM 2397 C C . ALA B 1 30 ? 5.102 8.789 -4.34 1 88.31 30 ALA B C 1
ATOM 2399 O O . ALA B 1 30 ? 4.941 10 -4.211 1 88.31 30 ALA B O 1
ATOM 2400 N N . SER B 1 31 ? 4.715 8.094 -5.375 1 79.75 31 SER B N 1
ATOM 2401 C CA . SER B 1 31 ? 4.102 8.758 -6.52 1 79.75 31 SER B CA 1
ATOM 2402 C C . SER B 1 31 ? 2.824 9.484 -6.117 1 79.75 31 SER B C 1
ATOM 2404 O O . SER B 1 31 ? 1.949 8.906 -5.473 1 79.75 31 SER B O 1
ATOM 2406 N N . HIS B 1 32 ? 2.77 10.727 -6.5 1 83 32 HIS B N 1
ATOM 2407 C CA . HIS B 1 32 ? 1.64 11.633 -6.324 1 83 32 HIS B CA 1
ATOM 2408 C C . HIS B 1 32 ? 1.631 12.711 -7.398 1 83 32 HIS B C 1
ATOM 2410 O O . HIS B 1 32 ? 1.793 13.898 -7.094 1 83 32 HIS B O 1
ATOM 2416 N N . GLU B 1 33 ? 1.372 12.312 -8.586 1 78 33 GLU B N 1
ATOM 2417 C CA . GLU B 1 33 ? 1.578 13.219 -9.711 1 78 33 GLU B CA 1
ATOM 2418 C C . GLU B 1 33 ? 0.255 13.57 -10.383 1 78 33 GLU B C 1
ATOM 2420 O O . GLU B 1 33 ? 0.24 14.062 -11.516 1 78 33 GLU B O 1
ATOM 2425 N N . SER B 1 34 ? -0.784 13.344 -9.617 1 79.81 34 SER B N 1
ATOM 2426 C CA . SER B 1 34 ? -2.07 13.523 -10.281 1 79.81 34 SER B CA 1
ATOM 2427 C C . SER B 1 34 ? -2.662 14.898 -9.977 1 79.81 34 SER B C 1
ATOM 2429 O O . SER B 1 34 ? -3.693 15.273 -10.539 1 79.81 34 SER B O 1
ATOM 2431 N N . TRP B 1 35 ? -1.921 15.641 -9.164 1 85.69 35 TRP B N 1
ATOM 2432 C CA . TRP B 1 35 ? -2.5 16.922 -8.766 1 85.69 35 TRP B CA 1
ATOM 2433 C C . TRP B 1 35 ? -2.359 17.953 -9.875 1 85.69 35 TRP B C 1
ATOM 2435 O O . TRP B 1 35 ? -1.512 17.812 -10.758 1 85.69 35 TRP B O 1
ATOM 2445 N N . CYS B 1 36 ? -3.23 18.922 -9.859 1 86.69 36 CYS B N 1
ATOM 2446 C CA . CYS B 1 36 ? -3.277 19.984 -10.852 1 86.69 36 CYS B CA 1
ATOM 2447 C C . CYS B 1 36 ? -3.631 21.328 -10.211 1 86.69 36 CYS B C 1
ATOM 2449 O O . CYS B 1 36 ? -3.934 21.375 -9.023 1 86.69 36 CYS B O 1
ATOM 2451 N N . VAL B 1 37 ? -3.287 22.375 -10.992 1 84.19 37 VAL B N 1
ATOM 2452 C CA . VAL B 1 37 ? -3.627 23.719 -10.547 1 84.19 37 VAL B CA 1
ATOM 2453 C C . VAL B 1 37 ? -4.84 24.234 -11.32 1 84.19 37 VAL B C 1
ATOM 2455 O O . VAL B 1 37 ? -4.938 24.031 -12.531 1 84.19 37 VAL B O 1
ATOM 2458 N N . THR B 1 38 ? -5.836 24.469 -10.656 1 67.25 38 THR B N 1
ATOM 2459 C CA . THR B 1 38 ? -6.957 25.109 -11.336 1 67.25 38 THR B CA 1
ATOM 2460 C C . THR B 1 38 ? -6.973 26.609 -11.055 1 67.25 38 THR B C 1
ATOM 2462 O O . THR B 1 38 ? -6.746 27.031 -9.922 1 67.25 38 THR B O 1
ATOM 2465 N N . GLN B 1 39 ? -6.469 27.469 -12.008 1 57.47 39 GLN B N 1
ATOM 2466 C CA . GLN B 1 39 ? -6.469 28.922 -11.898 1 57.47 39 GLN B CA 1
ATOM 2467 C C . GLN B 1 39 ? -7.805 29.438 -11.367 1 57.47 39 GLN B C 1
ATOM 2469 O O . GLN B 1 39 ? -8.812 29.391 -12.07 1 57.47 39 GLN B O 1
ATOM 2474 N N . ASN B 1 40 ? -8.266 28.828 -10.391 1 49.34 40 ASN B N 1
ATOM 2475 C CA . ASN B 1 40 ? -9.594 29.328 -10.07 1 49.34 40 ASN B CA 1
ATOM 2476 C C . ASN B 1 40 ? -9.586 30.844 -9.852 1 49.34 40 ASN B C 1
ATOM 2478 O O . ASN B 1 40 ? -8.625 31.391 -9.32 1 49.34 40 ASN B O 1
ATOM 2482 N N . GLU B 1 41 ? -10.391 31.5 -10.609 1 43.94 41 GLU B N 1
ATOM 2483 C CA . GLU B 1 41 ? -11.016 32.781 -10.25 1 43.94 41 GLU B CA 1
ATOM 2484 C C . GLU B 1 41 ? -11.359 32.812 -8.766 1 43.94 41 GLU B C 1
ATOM 2486 O O . GLU B 1 41 ? -11.344 31.797 -8.086 1 43.94 41 GLU B O 1
ATOM 2491 N N . VAL B 1 42 ? -12.25 33.875 -8.359 1 45.97 42 VAL B N 1
ATOM 2492 C CA . VAL B 1 42 ? -12.633 34.531 -7.105 1 45.97 42 VAL B CA 1
ATOM 2493 C C . VAL B 1 42 ? -12.938 33.469 -6.055 1 45.97 42 VAL B C 1
ATOM 2495 O O . VAL B 1 42 ? -12.438 33.531 -4.93 1 45.97 42 VAL B O 1
ATOM 2498 N N . ASP B 1 43 ? -14.18 32.75 -6.02 1 46.75 43 ASP B N 1
ATOM 2499 C CA . ASP B 1 43 ? -15.07 32.25 -4.973 1 46.75 43 ASP B CA 1
ATOM 2500 C C . ASP B 1 43 ? -15.094 30.734 -4.941 1 46.75 43 ASP B C 1
ATOM 2502 O O . ASP B 1 43 ? -15.875 30.125 -4.207 1 46.75 43 ASP B O 1
ATOM 2506 N N . SER B 1 44 ? -14.227 29.891 -5.852 1 50.91 44 SER B N 1
ATOM 2507 C CA . SER B 1 44 ? -14.656 28.5 -5.988 1 50.91 44 SER B CA 1
ATOM 2508 C C . SER B 1 44 ? -13.602 27.547 -5.434 1 50.91 44 SER B C 1
ATOM 2510 O O . SER B 1 44 ? -12.406 27.859 -5.445 1 50.91 44 SER B O 1
ATOM 2512 N N . ILE B 1 45 ? -14.039 26.484 -4.684 1 56.34 45 ILE B N 1
ATOM 2513 C CA . ILE B 1 45 ? -13.344 25.312 -4.176 1 56.34 45 ILE B CA 1
ATOM 2514 C C . ILE B 1 45 ? -12.438 24.734 -5.258 1 56.34 45 ILE B C 1
ATOM 2516 O O . ILE B 1 45 ? -12.883 24.453 -6.375 1 56.34 45 ILE B O 1
ATOM 2520 N N . THR B 1 46 ? -11.125 24.781 -4.984 1 64.5 46 THR B N 1
ATOM 2521 C CA . THR B 1 46 ? -10.234 24.094 -5.906 1 64.5 46 THR B CA 1
ATOM 2522 C C . THR B 1 46 ? -10.531 22.594 -5.914 1 64.5 46 THR B C 1
ATOM 2524 O O . THR B 1 46 ? -10.664 21.984 -4.855 1 64.5 46 THR B O 1
ATOM 2527 N N . PRO B 1 47 ? -10.75 22.141 -6.98 1 70.88 47 PRO B N 1
ATOM 2528 C CA . PRO B 1 47 ? -11.117 20.719 -7.082 1 70.88 47 PRO B CA 1
ATOM 2529 C C . PRO B 1 47 ? -9.953 19.781 -6.766 1 70.88 47 PRO B C 1
ATOM 2531 O O . PRO B 1 47 ? -10.164 18.594 -6.547 1 70.88 47 PRO B O 1
ATOM 2534 N N . ASP B 1 48 ? -8.734 20.453 -6.539 1 88.56 48 ASP B N 1
ATOM 2535 C CA . ASP B 1 48 ? -7.598 19.578 -6.262 1 88.56 48 ASP B CA 1
ATOM 2536 C C . ASP B 1 48 ? -7.199 19.656 -4.793 1 88.56 48 ASP B C 1
ATOM 2538 O O . ASP B 1 48 ? -6.863 20.719 -4.281 1 88.56 48 ASP B O 1
ATOM 2542 N N . LEU B 1 49 ? -7.191 18.578 -4.207 1 92.69 49 LEU B N 1
ATOM 2543 C CA . LEU B 1 49 ? -6.957 18.516 -2.768 1 92.69 49 LEU B CA 1
ATOM 2544 C C . LEU B 1 49 ? -5.547 18.984 -2.426 1 92.69 49 LEU B C 1
ATOM 2546 O O . LEU B 1 49 ? -5.363 19.781 -1.505 1 92.69 49 LEU B O 1
ATOM 2550 N N . PHE B 1 50 ? -4.547 18.453 -3.135 1 94 50 PHE B N 1
ATOM 2551 C CA . PHE B 1 50 ? -3.174 18.844 -2.84 1 94 50 PHE B CA 1
ATOM 2552 C C . PHE B 1 50 ? -3.01 20.359 -2.93 1 94 50 PHE B C 1
ATOM 2554 O O . PHE B 1 50 ? -2.496 20.984 -2.002 1 94 50 PHE B O 1
ATOM 2561 N N . TRP B 1 51 ? -3.426 20.859 -3.982 1 91.69 51 TRP B N 1
ATOM 2562 C CA . TRP B 1 51 ? -3.254 22.297 -4.219 1 91.69 51 TRP B CA 1
ATOM 2563 C C . TRP B 1 51 ? -3.975 23.109 -3.152 1 91.69 51 TRP B C 1
ATOM 2565 O O . TRP B 1 51 ? -3.432 24.094 -2.641 1 91.69 51 TRP B O 1
ATOM 2575 N N . SER B 1 52 ? -5.152 22.703 -2.842 1 90.81 52 SER B N 1
ATOM 2576 C CA . SER B 1 52 ? -5.93 23.391 -1.815 1 90.81 52 SER B CA 1
ATOM 2577 C C . SER B 1 52 ? -5.207 23.375 -0.473 1 90.81 52 SER B C 1
ATOM 2579 O O . SER B 1 52 ? -5.117 24.406 0.198 1 90.81 52 SER B O 1
ATOM 2581 N N . MET B 1 53 ? -4.676 22.266 -0.095 1 93.81 53 MET B N 1
ATOM 2582 C CA . MET B 1 53 ? -3.98 22.156 1.184 1 93.81 53 MET B CA 1
ATOM 2583 C C . MET B 1 53 ? -2.654 22.906 1.152 1 93.81 53 MET B C 1
ATOM 2585 O O . MET B 1 53 ? -2.338 23.656 2.078 1 93.81 53 MET B O 1
ATOM 2589 N N . TRP B 1 54 ? -1.938 22.734 0.078 1 94.25 54 TRP B N 1
ATOM 2590 C CA . TRP B 1 54 ? -0.619 23.344 -0.063 1 94.25 54 TRP B CA 1
ATOM 2591 C C . TRP B 1 54 ? -0.711 24.859 -0.011 1 94.25 54 TRP B C 1
ATOM 2593 O O . TRP B 1 54 ? 0.036 25.5 0.725 1 94.25 54 TRP B O 1
ATOM 2603 N N . SER B 1 55 ? -1.667 25.391 -0.71 1 91.5 55 SER B N 1
ATOM 2604 C CA . SER B 1 55 ? -1.786 26.844 -0.835 1 91.5 55 SER B CA 1
ATOM 2605 C C . SER B 1 55 ? -2.232 27.469 0.478 1 91.5 55 SER B C 1
ATOM 2607 O O . SER B 1 55 ? -2.027 28.672 0.698 1 91.5 55 SER B O 1
ATOM 2609 N N . ASN B 1 56 ? -2.777 26.703 1.355 1 92.31 56 ASN B N 1
ATOM 2610 C CA . ASN B 1 56 ? -3.305 27.25 2.598 1 92.31 56 ASN B CA 1
ATOM 2611 C C . ASN B 1 56 ? -2.512 26.766 3.809 1 92.31 56 ASN B C 1
ATOM 2613 O O . ASN B 1 56 ? -2.869 27.062 4.949 1 92.31 56 ASN B O 1
ATOM 2617 N N . ALA B 1 57 ? -1.459 26.047 3.566 1 95 57 ALA B N 1
ATOM 2618 C CA . ALA B 1 57 ? -0.659 25.5 4.66 1 95 57 ALA B CA 1
ATOM 2619 C C . ALA B 1 57 ? 0.189 26.594 5.316 1 95 57 ALA B C 1
ATOM 2621 O O . ALA B 1 57 ? 0.736 27.453 4.633 1 95 57 ALA B O 1
ATOM 2622 N N . GLN B 1 58 ? 0.261 26.562 6.59 1 94.88 58 GLN B N 1
ATOM 2623 C CA . GLN B 1 58 ? 1.154 27.438 7.332 1 94.88 58 GLN B CA 1
ATOM 2624 C C . GLN B 1 58 ? 2.6 26.953 7.25 1 94.88 58 GLN B C 1
ATOM 2626 O O . GLN B 1 58 ? 3.533 27.75 7.324 1 94.88 58 GLN B O 1
ATOM 2631 N N . LEU B 1 59 ? 2.77 25.672 7.191 1 96.88 59 LEU B N 1
ATOM 2632 C CA . LEU B 1 59 ? 4.086 25.062 7.098 1 96.88 59 LEU B CA 1
ATOM 2633 C C . LEU B 1 59 ? 4.125 24.031 5.965 1 96.88 59 LEU B C 1
ATOM 2635 O O . LEU B 1 59 ? 3.264 23.156 5.891 1 96.88 59 LEU B O 1
ATOM 2639 N N . LYS B 1 60 ? 5.094 24.219 5.043 1 98.44 60 LYS B N 1
ATOM 2640 C CA . LYS B 1 60 ? 5.297 23.344 3.889 1 98.44 60 LYS B CA 1
ATOM 2641 C C . LYS B 1 60 ? 6.668 22.688 3.934 1 98.44 60 LYS B C 1
ATOM 2643 O O . LYS B 1 60 ? 7.695 23.375 3.93 1 98.44 60 LYS B O 1
ATOM 2648 N N . VAL B 1 61 ? 6.672 21.344 4.008 1 98.75 61 VAL B N 1
ATOM 2649 C CA . VAL B 1 61 ? 7.914 20.594 4.164 1 98.75 61 VAL B CA 1
ATOM 2650 C C . VAL B 1 61 ? 7.996 19.5 3.1 1 98.75 61 VAL B C 1
ATOM 2652 O O . VAL B 1 61 ? 6.984 18.891 2.762 1 98.75 61 VAL B O 1
ATOM 2655 N N . CYS B 1 62 ? 9.195 19.281 2.541 1 98.44 62 CYS B N 1
ATOM 2656 C CA . CYS B 1 62 ? 9.445 18.156 1.646 1 98.44 62 CYS B CA 1
ATOM 2657 C C . CYS B 1 62 ? 10.586 17.281 2.17 1 98.44 62 CYS B C 1
ATOM 2659 O O . CYS B 1 62 ? 11.578 17.797 2.689 1 98.44 62 CYS B O 1
ATOM 2661 N N . ALA B 1 63 ? 10.398 15.992 2.025 1 97.62 63 ALA B N 1
ATOM 2662 C CA . ALA B 1 63 ? 11.578 15.125 2.027 1 97.62 63 ALA B CA 1
ATOM 2663 C C . ALA B 1 63 ? 12.367 15.273 0.732 1 97.62 63 ALA B C 1
ATOM 2665 O O . ALA B 1 63 ? 11.891 15.883 -0.228 1 97.62 63 ALA B O 1
ATOM 2666 N N . ASP B 1 64 ? 13.57 14.766 0.698 1 92.94 64 ASP B N 1
ATOM 2667 C CA . ASP B 1 64 ? 14.43 15.008 -0.45 1 92.94 64 ASP B CA 1
ATOM 2668 C C . ASP B 1 64 ? 13.812 14.461 -1.734 1 92.94 64 ASP B C 1
ATOM 2670 O O . ASP B 1 64 ? 13.648 15.195 -2.709 1 92.94 64 ASP B O 1
ATOM 2674 N N . GLY B 1 65 ? 13.344 13.125 -1.719 1 92.81 65 GLY B N 1
ATOM 2675 C CA . GLY B 1 65 ? 12.664 12.625 -2.9 1 92.81 65 GLY B CA 1
ATOM 2676 C C . GLY B 1 65 ? 11.367 13.352 -3.199 1 92.81 65 GLY B C 1
ATOM 2677 O O . GLY B 1 65 ? 10.984 13.5 -4.363 1 92.81 65 GLY B O 1
ATOM 2678 N N . GLY B 1 66 ? 10.711 13.805 -2.15 1 96.5 66 GLY B N 1
ATOM 2679 C CA . GLY B 1 66 ? 9.484 14.57 -2.303 1 96.5 66 GLY B CA 1
ATOM 2680 C C . GLY B 1 66 ? 9.695 15.898 -2.998 1 96.5 66 GLY B C 1
ATOM 2681 O O . GLY B 1 66 ? 8.859 16.328 -3.797 1 96.5 66 GLY B O 1
ATOM 2682 N N . ALA B 1 67 ? 10.805 16.516 -2.744 1 97.81 67 ALA B N 1
ATOM 2683 C CA . ALA B 1 67 ? 11.148 17.781 -3.391 1 97.81 67 ALA B CA 1
ATOM 2684 C C . ALA B 1 67 ? 11.352 17.594 -4.891 1 97.81 67 ALA B C 1
ATOM 2686 O O . ALA B 1 67 ? 10.914 18.422 -5.691 1 97.81 67 ALA B O 1
ATOM 2687 N N . ASN B 1 68 ? 12.023 16.516 -5.246 1 97.31 68 ASN B N 1
ATOM 2688 C CA . ASN B 1 68 ? 12.203 16.203 -6.66 1 97.31 68 ASN B CA 1
ATOM 2689 C C . ASN B 1 68 ? 10.867 16.047 -7.375 1 97.31 68 ASN B C 1
ATOM 2691 O O . ASN B 1 68 ? 10.664 16.609 -8.453 1 97.31 68 ASN B O 1
ATOM 2695 N N . ARG B 1 69 ? 10.008 15.359 -6.754 1 95.75 69 ARG B N 1
ATOM 2696 C CA . ARG B 1 69 ? 8.703 15.094 -7.355 1 95.75 69 ARG B CA 1
ATOM 2697 C C . ARG B 1 69 ? 7.883 16.375 -7.461 1 95.75 69 ARG B C 1
ATOM 2699 O O . ARG B 1 69 ? 7.223 16.609 -8.477 1 95.75 69 ARG B O 1
ATOM 2706 N N . LEU B 1 70 ? 7.891 17.125 -6.371 1 97 70 LEU B N 1
ATOM 2707 C CA . LEU B 1 70 ? 7.176 18.391 -6.379 1 97 70 LEU B CA 1
ATOM 2708 C C . LEU B 1 70 ? 7.684 19.297 -7.5 1 97 70 LEU B C 1
ATOM 2710 O O . LEU B 1 70 ? 6.891 19.875 -8.25 1 97 70 LEU B O 1
ATOM 2714 N N . TYR B 1 71 ? 8.945 19.375 -7.598 1 97.31 71 TYR B N 1
ATOM 2715 C CA . TYR B 1 71 ? 9.578 20.188 -8.625 1 97.31 71 TYR B CA 1
ATOM 2716 C C . TYR B 1 71 ? 9.188 19.719 -10.016 1 97.31 71 TYR B C 1
ATOM 2718 O O . TYR B 1 71 ? 8.742 20.516 -10.852 1 97.31 71 TYR B O 1
ATOM 2726 N N . ASP B 1 72 ? 9.328 18.453 -10.273 1 96.31 72 ASP B N 1
ATOM 2727 C CA . ASP B 1 72 ? 9.055 17.891 -11.594 1 96.31 72 ASP B CA 1
ATOM 2728 C C . ASP B 1 72 ? 7.598 18.125 -12 1 96.31 72 ASP B C 1
ATOM 2730 O O . ASP B 1 72 ? 7.32 18.562 -13.117 1 96.31 72 ASP B O 1
ATOM 2734 N N . ARG B 1 73 ? 6.727 17.844 -11.102 1 94.38 73 ARG B N 1
ATOM 2735 C CA . ARG B 1 73 ? 5.316 18.031 -11.414 1 94.38 73 ARG B CA 1
ATOM 2736 C C . ARG B 1 73 ? 4.992 19.516 -11.609 1 94.38 73 ARG B C 1
ATOM 2738 O O . ARG B 1 73 ? 4.219 19.875 -12.5 1 94.38 73 ARG B O 1
ATOM 2745 N N . SER B 1 74 ? 5.516 20.344 -10.797 1 94.44 74 SER B N 1
ATOM 2746 C CA . SER B 1 74 ? 5.254 21.781 -10.906 1 94.44 74 SER B CA 1
ATOM 2747 C C . SER B 1 74 ? 5.812 22.344 -12.211 1 94.44 74 SER B C 1
ATOM 2749 O O . SER B 1 74 ? 5.23 23.25 -12.789 1 94.44 74 SER B O 1
ATOM 2751 N N . MET B 1 75 ? 6.953 21.812 -12.609 1 95.19 75 MET B N 1
ATOM 2752 C CA . MET B 1 75 ? 7.527 22.203 -13.898 1 95.19 75 MET B CA 1
ATOM 2753 C C . MET B 1 75 ? 6.605 21.812 -15.047 1 95.19 75 MET B C 1
ATOM 2755 O O . MET B 1 75 ? 6.375 22.594 -15.961 1 95.19 75 MET B O 1
ATOM 2759 N N . ALA B 1 76 ? 6.121 20.609 -14.945 1 93 76 ALA B N 1
ATOM 2760 C CA . ALA B 1 76 ? 5.203 20.109 -15.977 1 93 76 ALA B CA 1
ATOM 2761 C C . ALA B 1 76 ? 3.949 20.984 -16.047 1 93 76 ALA B C 1
ATOM 2763 O O . ALA B 1 76 ? 3.377 21.172 -17.125 1 93 76 ALA B O 1
ATOM 2764 N N . LEU B 1 77 ? 3.543 21.547 -14.93 1 91.25 77 LEU B N 1
ATOM 2765 C CA . LEU B 1 77 ? 2.32 22.344 -14.867 1 91.25 77 LEU B CA 1
ATOM 2766 C C . LEU B 1 77 ? 2.625 23.828 -15.07 1 91.25 77 LEU B C 1
ATOM 2768 O O . LEU B 1 77 ? 1.709 24.641 -15.203 1 91.25 77 LEU B O 1
ATOM 2772 N N . GLY B 1 78 ? 3.848 24.172 -15.078 1 92.62 78 GLY B N 1
ATOM 2773 C CA . GLY B 1 78 ? 4.242 25.562 -15.234 1 92.62 78 GLY B CA 1
ATOM 2774 C C . GLY B 1 78 ? 3.996 26.406 -14 1 92.62 78 GLY B C 1
ATOM 2775 O O . GLY B 1 78 ? 3.695 27.594 -14.102 1 92.62 78 GLY B O 1
ATOM 2776 N N . VAL B 1 79 ? 4.039 25.797 -12.766 1 93.44 79 VAL B N 1
ATOM 2777 C CA . VAL B 1 79 ? 3.701 26.547 -11.555 1 93.44 79 VAL B CA 1
ATOM 2778 C C . VAL B 1 79 ? 4.828 26.406 -10.531 1 93.44 79 VAL B C 1
ATOM 2780 O O . VAL B 1 79 ? 4.578 26.391 -9.328 1 93.44 79 VAL B O 1
ATOM 2783 N N . GLN B 1 80 ? 6.02 26.141 -10.938 1 93.38 80 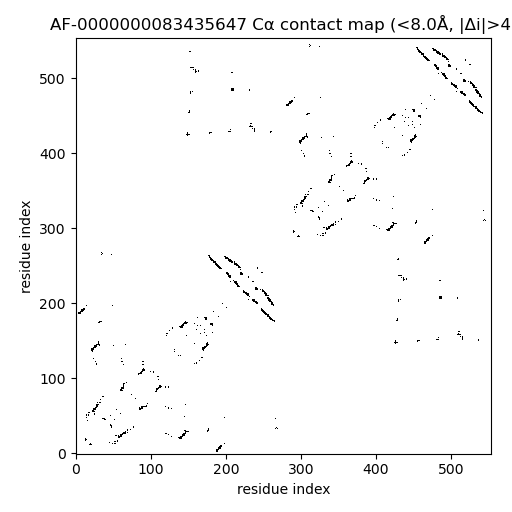GLN B N 1
ATOM 2784 C CA . GLN B 1 80 ? 7.148 25.875 -10.055 1 93.38 80 GLN B CA 1
ATOM 2785 C C . GLN B 1 80 ? 7.379 27.031 -9.078 1 93.38 80 GLN B C 1
ATOM 2787 O O . GLN B 1 80 ? 7.852 26.812 -7.961 1 93.38 80 GLN B O 1
ATOM 2792 N N . GLN B 1 81 ? 6.969 28.219 -9.43 1 92.44 81 GLN B N 1
ATOM 2793 C CA . GLN B 1 81 ? 7.176 29.391 -8.57 1 92.44 81 GLN B CA 1
ATOM 2794 C C . GLN B 1 81 ? 6.172 29.422 -7.422 1 92.44 81 GLN B C 1
ATOM 2796 O O . GLN B 1 81 ? 6.375 30.125 -6.43 1 92.44 81 GLN B O 1
ATOM 2801 N N . GLN B 1 82 ? 5.188 28.625 -7.543 1 92.06 82 GLN B N 1
ATOM 2802 C CA . GLN B 1 82 ? 4.094 28.688 -6.578 1 92.06 82 GLN B CA 1
ATOM 2803 C C . GLN B 1 82 ? 4.18 27.547 -5.574 1 92.06 82 GLN B C 1
ATOM 2805 O O . GLN B 1 82 ? 3.398 27.484 -4.621 1 92.06 82 GLN B O 1
ATOM 2810 N N . VAL B 1 83 ? 5.121 26.641 -5.754 1 95.38 83 VAL B N 1
ATOM 2811 C CA . VAL B 1 83 ? 5.113 25.438 -4.926 1 95.38 83 VAL B CA 1
ATOM 2812 C C . VAL B 1 83 ? 6.375 25.391 -4.066 1 95.38 83 VAL B C 1
ATOM 2814 O O . VAL B 1 83 ? 6.848 24.312 -3.699 1 95.38 83 VAL B O 1
ATOM 2817 N N . VAL B 1 84 ? 6.836 26.5 -3.697 1 97.94 84 VAL B N 1
ATOM 2818 C CA . VAL B 1 84 ? 8.094 26.578 -2.961 1 97.94 84 VAL B CA 1
ATOM 2819 C C . VAL B 1 84 ? 7.871 26.125 -1.518 1 97.94 84 VAL B C 1
ATOM 2821 O O . VAL B 1 84 ? 7.109 26.75 -0.777 1 97.94 84 VAL B O 1
ATOM 2824 N N . PRO B 1 85 ? 8.523 25.062 -1.09 1 98.69 85 PRO B N 1
ATOM 2825 C CA . PRO B 1 85 ? 8.398 24.672 0.313 1 98.69 85 PRO B CA 1
ATOM 2826 C C . PRO B 1 85 ? 9.203 25.562 1.258 1 98.69 85 PRO B C 1
ATOM 2828 O O . PRO B 1 85 ? 10.156 26.203 0.832 1 98.69 85 PRO B O 1
ATOM 2831 N N . HIS B 1 86 ? 8.773 25.578 2.535 1 98.56 86 HIS B N 1
ATOM 2832 C CA . HIS B 1 86 ? 9.57 26.266 3.545 1 98.56 86 HIS B CA 1
ATOM 2833 C C . HIS B 1 86 ? 10.859 25.5 3.852 1 98.56 86 HIS B C 1
ATOM 2835 O O . HIS B 1 86 ? 11.914 26.109 4.023 1 98.56 86 HIS B O 1
ATOM 2841 N N . TYR B 1 87 ? 10.742 24.156 3.85 1 98.75 87 TYR B N 1
ATOM 2842 C CA . TYR B 1 87 ? 11.883 23.328 4.223 1 98.75 87 TYR B CA 1
ATOM 2843 C C . TYR B 1 87 ? 11.969 22.094 3.336 1 98.75 87 TYR B C 1
ATOM 2845 O O . TYR B 1 87 ? 10.945 21.531 2.947 1 98.75 87 TYR B O 1
ATOM 2853 N N . ILE B 1 88 ? 13.164 21.656 3.02 1 98.62 88 ILE B N 1
ATOM 2854 C CA . ILE B 1 88 ? 13.508 20.328 2.547 1 98.62 88 ILE B CA 1
ATOM 2855 C C . ILE B 1 88 ? 14.422 19.641 3.562 1 98.62 88 ILE B C 1
ATOM 2857 O O . ILE B 1 88 ? 15.445 20.188 3.969 1 98.62 88 ILE B O 1
ATOM 2861 N N . LYS B 1 89 ? 14.008 18.484 4.023 1 98.06 89 LYS B N 1
ATOM 2862 C CA . LYS B 1 89 ? 14.797 17.812 5.051 1 98.06 89 LYS B CA 1
ATOM 2863 C C . LYS B 1 89 ? 14.977 16.328 4.73 1 98.06 89 LYS B C 1
ATOM 2865 O O . LYS B 1 89 ? 14.047 15.672 4.262 1 98.06 89 LYS B O 1
ATOM 2870 N N . GLY B 1 90 ? 16.078 15.711 5 1 95.75 90 GLY B N 1
ATOM 2871 C CA . GLY B 1 90 ? 16.438 14.32 4.816 1 95.75 90 GLY B CA 1
ATOM 2872 C C . GLY B 1 90 ? 17.938 14.086 4.836 1 95.75 90 GLY B C 1
ATOM 2873 O O . GLY B 1 90 ? 18.688 14.898 5.375 1 95.75 90 GLY B O 1
ATOM 2874 N N . ASP B 1 91 ? 18.391 13.008 4.367 1 92.44 91 ASP B N 1
ATOM 2875 C CA . ASP B 1 91 ? 19.828 12.773 4.234 1 92.44 91 ASP B CA 1
ATOM 2876 C C . ASP B 1 91 ? 20.359 13.359 2.93 1 92.44 91 ASP B C 1
ATOM 2878 O O . ASP B 1 91 ? 21.562 13.367 2.697 1 92.44 91 ASP B O 1
ATOM 2882 N N . LEU B 1 92 ? 19.531 13.789 2.029 1 92.25 92 LEU B N 1
ATOM 2883 C CA . LEU B 1 92 ? 19.75 14.578 0.823 1 92.25 92 LEU B CA 1
ATOM 2884 C C . LEU B 1 92 ? 20.484 13.766 -0.232 1 92.25 92 LEU B C 1
ATOM 2886 O O . LEU B 1 92 ? 21.078 14.328 -1.155 1 92.25 92 LEU B O 1
ATOM 2890 N N . ASP B 1 93 ? 20.5 12.469 -0.085 1 88.31 93 ASP B N 1
ATOM 2891 C CA . ASP B 1 93 ? 21.188 11.625 -1.064 1 88.31 93 ASP B CA 1
ATOM 2892 C C . ASP B 1 93 ? 20.391 11.539 -2.365 1 88.31 93 ASP B C 1
ATOM 2894 O O . ASP B 1 93 ? 20.953 11.281 -3.43 1 88.31 93 ASP B O 1
ATOM 2898 N N . SER B 1 94 ? 19.141 11.781 -2.299 1 90.19 94 SER B N 1
ATOM 2899 C CA . SER B 1 94 ? 18.297 11.656 -3.484 1 90.19 94 SER B CA 1
ATOM 2900 C C . SER B 1 94 ? 17.922 13.023 -4.051 1 90.19 94 SER B C 1
ATOM 2902 O O . SER B 1 94 ? 17.328 13.117 -5.125 1 90.19 94 SER B O 1
ATOM 2904 N N . LEU B 1 95 ? 18.188 14.07 -3.316 1 96.31 95 LEU B N 1
ATOM 2905 C CA . LEU B 1 95 ? 17.844 15.406 -3.787 1 96.31 95 LEU B CA 1
ATOM 2906 C C . LEU B 1 95 ? 18.719 15.812 -4.977 1 96.31 95 LEU B C 1
ATOM 2908 O O . LEU B 1 95 ? 19.938 15.906 -4.852 1 96.31 95 LEU B O 1
ATOM 2912 N N . ARG B 1 96 ? 18.109 16.062 -6.078 1 97.75 96 ARG B N 1
ATOM 2913 C CA . ARG B 1 96 ? 18.844 16.469 -7.27 1 97.75 96 ARG B CA 1
ATOM 2914 C C . ARG B 1 96 ? 19.422 17.875 -7.109 1 97.75 96 ARG B C 1
ATOM 2916 O O . ARG B 1 96 ? 18.766 18.766 -6.59 1 97.75 96 ARG B O 1
ATOM 2923 N N . PRO B 1 97 ? 20.594 18.078 -7.68 1 97.75 97 PRO B N 1
ATOM 2924 C CA . PRO B 1 97 ? 21.25 19.375 -7.539 1 97.75 97 PRO B CA 1
ATOM 2925 C C . PRO B 1 97 ? 20.438 20.516 -8.148 1 97.75 97 PRO B C 1
ATOM 2927 O O . PRO B 1 97 ? 20.391 21.609 -7.598 1 97.75 97 PRO B O 1
ATOM 2930 N N . ASP B 1 98 ? 19.828 20.266 -9.234 1 98.06 98 ASP B N 1
ATOM 2931 C CA . ASP B 1 98 ? 19.047 21.312 -9.883 1 98.06 98 ASP B CA 1
ATOM 2932 C C . ASP B 1 98 ? 17.828 21.688 -9.039 1 98.06 98 ASP B C 1
ATOM 2934 O O . ASP B 1 98 ? 17.469 22.859 -8.945 1 98.06 98 ASP B O 1
ATOM 2938 N N . VAL B 1 99 ? 17.266 20.75 -8.422 1 98.25 99 VAL B N 1
ATOM 2939 C CA . VAL B 1 99 ? 16.109 20.969 -7.57 1 98.25 99 VAL B CA 1
ATOM 2940 C C . VAL B 1 99 ? 16.516 21.719 -6.312 1 98.25 99 VAL B C 1
ATOM 2942 O O . VAL B 1 99 ? 15.852 22.688 -5.918 1 98.25 99 VAL B O 1
ATOM 2945 N N . CYS B 1 100 ? 17.578 21.281 -5.75 1 98.25 100 CYS B N 1
ATOM 2946 C CA . CYS B 1 100 ? 18.109 21.953 -4.574 1 98.25 100 CYS B CA 1
ATOM 2947 C C . CYS B 1 100 ? 18.406 23.422 -4.871 1 98.25 100 CYS B C 1
ATOM 2949 O O . CYS B 1 100 ? 18 24.312 -4.109 1 98.25 100 CYS B O 1
ATOM 2951 N N . ALA B 1 101 ? 19.078 23.656 -5.949 1 98.25 101 ALA B N 1
ATOM 2952 C CA . ALA B 1 101 ? 19.438 25.016 -6.336 1 98.25 101 ALA B CA 1
ATOM 2953 C C . ALA B 1 101 ? 18.203 25.875 -6.559 1 98.25 101 ALA B C 1
ATOM 2955 O O . ALA B 1 101 ? 18.141 27.016 -6.113 1 98.25 101 ALA B O 1
ATOM 2956 N N . PHE B 1 102 ? 17.281 25.312 -7.191 1 98.38 102 PHE B N 1
ATOM 2957 C CA . PHE B 1 102 ? 16.062 26.047 -7.516 1 98.38 102 PHE B CA 1
ATOM 2958 C C . PHE B 1 102 ? 15.344 26.484 -6.246 1 98.38 102 PHE B C 1
ATOM 2960 O O . PHE B 1 102 ? 15.07 27.672 -6.059 1 98.38 102 PHE B O 1
ATOM 2967 N N . PHE B 1 103 ? 15.062 25.562 -5.391 1 98.38 103 PHE B N 1
ATOM 2968 C CA . PHE B 1 103 ? 14.258 25.859 -4.215 1 98.38 103 PHE B CA 1
ATOM 2969 C C . PHE B 1 103 ? 15.031 26.734 -3.232 1 98.38 103 PHE B C 1
ATOM 2971 O O . PHE B 1 103 ? 14.453 27.609 -2.592 1 98.38 103 PHE B O 1
ATOM 2978 N N . THR B 1 104 ? 16.297 26.516 -3.148 1 98.31 104 THR B N 1
ATOM 2979 C CA . THR B 1 104 ? 17.125 27.359 -2.291 1 98.31 104 THR B CA 1
ATOM 2980 C C . THR B 1 104 ? 17.094 28.812 -2.77 1 98.31 104 THR B C 1
ATOM 2982 O O . THR B 1 104 ? 16.938 29.734 -1.965 1 98.31 104 THR B O 1
ATOM 2985 N N . ALA B 1 105 ? 17.203 28.953 -4.008 1 98.38 105 ALA B N 1
ATOM 2986 C CA . ALA B 1 105 ? 17.188 30.297 -4.594 1 98.38 105 ALA B CA 1
ATOM 2987 C C . ALA B 1 105 ? 15.852 30.984 -4.32 1 98.38 105 ALA B C 1
ATOM 2989 O O . ALA B 1 105 ? 15.789 32.219 -4.277 1 98.38 105 ALA B O 1
ATOM 2990 N N . LYS B 1 106 ? 14.875 30.266 -4.074 1 98.12 106 LYS B N 1
ATOM 2991 C CA . LYS B 1 106 ? 13.539 30.828 -3.865 1 98.12 106 LYS B CA 1
ATOM 2992 C C . LYS B 1 106 ? 13.227 30.953 -2.379 1 98.12 106 LYS B C 1
ATOM 2994 O O . LYS B 1 106 ? 12.117 31.344 -2.006 1 98.12 106 LYS B O 1
ATOM 2999 N N . GLY B 1 107 ? 14.156 30.547 -1.534 1 98 107 GLY B N 1
ATOM 3000 C CA . GLY B 1 107 ? 14 30.844 -0.119 1 98 107 GLY B CA 1
ATOM 3001 C C . GLY B 1 107 ? 13.82 29.594 0.733 1 98 107 GLY B C 1
ATOM 3002 O O . GLY B 1 107 ? 13.695 29.688 1.957 1 98 107 GLY B O 1
ATOM 3003 N N . THR B 1 108 ? 13.781 28.453 0.125 1 98.62 108 THR B N 1
ATOM 3004 C CA . THR B 1 108 ? 13.656 27.203 0.874 1 98.62 108 THR B CA 1
ATOM 3005 C C . THR B 1 108 ? 14.891 26.953 1.737 1 98.62 108 THR B C 1
ATOM 3007 O O . THR B 1 108 ? 16.016 27.172 1.288 1 98.62 108 THR B O 1
ATOM 3010 N N . THR B 1 109 ? 14.656 26.562 2.979 1 98.62 109 THR B N 1
ATOM 3011 C CA . THR B 1 109 ? 15.75 26.109 3.83 1 98.62 109 THR B CA 1
ATOM 3012 C C . THR B 1 109 ? 15.961 24.609 3.656 1 98.62 109 THR B C 1
ATOM 3014 O O . THR B 1 109 ? 15.055 23.812 3.896 1 98.62 109 THR B O 1
ATOM 3017 N N . VAL B 1 110 ? 17.109 24.219 3.283 1 98.19 110 VAL B N 1
ATOM 3018 C CA . VAL B 1 110 ? 17.453 22.812 3.094 1 98.19 110 VAL B CA 1
ATOM 3019 C C . VAL B 1 110 ? 18.234 22.312 4.297 1 98.19 110 VAL B C 1
ATOM 3021 O O . VAL B 1 110 ? 19.312 22.844 4.617 1 98.19 110 VAL B O 1
ATOM 3024 N N . LEU B 1 111 ? 17.703 21.344 4.988 1 97.75 111 LEU B N 1
ATOM 3025 C CA . LEU B 1 111 ? 18.297 20.812 6.203 1 97.75 111 LEU B CA 1
ATOM 3026 C C . LEU B 1 111 ? 18.781 19.375 5.988 1 97.75 111 LEU B C 1
ATOM 3028 O O . LEU B 1 111 ? 17.969 18.484 5.723 1 97.75 111 LEU B O 1
ATOM 3032 N N . SER B 1 112 ? 20.062 19.141 6.148 1 95.81 112 SER B N 1
ATOM 3033 C CA . SER B 1 112 ? 20.625 17.812 6.039 1 95.81 112 SER B CA 1
ATOM 3034 C C . SER B 1 112 ? 20.578 17.078 7.375 1 95.81 112 SER B C 1
ATOM 3036 O O . SER B 1 112 ? 20.969 17.625 8.406 1 95.81 112 SER B O 1
ATOM 3038 N N . ASP B 1 113 ? 20.016 15.93 7.371 1 94.75 113 ASP B N 1
ATOM 3039 C CA . ASP B 1 113 ? 20 15.031 8.516 1 94.75 113 ASP B CA 1
ATOM 3040 C C . ASP B 1 113 ? 20.625 13.688 8.172 1 94.75 113 ASP B C 1
ATOM 3042 O O . ASP B 1 113 ? 19.969 12.82 7.586 1 94.75 113 ASP B O 1
ATOM 3046 N N . PRO B 1 114 ? 21.812 13.375 8.578 1 89.69 114 PRO B N 1
ATOM 3047 C CA . PRO B 1 114 ? 22.547 12.18 8.156 1 89.69 114 PRO B CA 1
ATOM 3048 C C . PRO B 1 114 ? 22.203 10.953 8.992 1 89.69 114 PRO B C 1
ATOM 3050 O O . PRO B 1 114 ? 22.719 9.859 8.734 1 89.69 114 PRO B O 1
ATOM 3053 N N . ASP B 1 115 ? 21.297 11.156 9.984 1 87.44 115 ASP B N 1
ATOM 3054 C CA . ASP B 1 115 ? 20.938 10.016 10.828 1 87.44 115 ASP B CA 1
ATOM 3055 C C . ASP B 1 115 ? 20.328 8.891 9.992 1 87.44 115 ASP B C 1
ATOM 3057 O O . ASP B 1 115 ? 19.266 9.055 9.391 1 87.44 115 ASP B O 1
ATOM 3061 N N . GLN B 1 116 ? 20.953 7.738 10.047 1 77.81 116 GLN B N 1
ATOM 3062 C CA . GLN B 1 116 ? 20.5 6.617 9.227 1 77.81 116 GLN B CA 1
ATOM 3063 C C . GLN B 1 116 ? 19.5 5.746 9.984 1 77.81 116 GLN B C 1
ATOM 3065 O O . GLN B 1 116 ? 18.922 4.828 9.414 1 77.81 116 GLN B O 1
ATOM 3070 N N . ASN B 1 117 ? 19.25 6.066 11.203 1 81.69 117 ASN B N 1
ATOM 3071 C CA . ASN B 1 117 ? 18.312 5.293 12.023 1 81.69 117 ASN B CA 1
ATOM 3072 C C . ASN B 1 117 ? 16.906 5.871 11.961 1 81.69 117 ASN B C 1
ATOM 3074 O O . ASN B 1 117 ? 16 5.379 12.641 1 81.69 117 ASN B O 1
ATOM 3078 N N . SER B 1 118 ? 16.812 6.859 11.203 1 88.38 118 SER B N 1
ATOM 3079 C CA . SER B 1 118 ? 15.5 7.469 11.008 1 88.38 118 SER B CA 1
ATOM 3080 C C . SER B 1 118 ? 15.172 7.605 9.523 1 88.38 118 SER B C 1
ATOM 3082 O O . SER B 1 118 ? 16.062 7.832 8.703 1 88.38 118 SER B O 1
ATOM 3084 N N . ASN B 1 119 ? 13.938 7.363 9.227 1 91.38 119 ASN B N 1
ATOM 3085 C CA . ASN B 1 119 ? 13.555 7.539 7.832 1 91.38 119 ASN B CA 1
ATOM 3086 C C . ASN B 1 119 ? 13.133 8.977 7.543 1 91.38 119 ASN B C 1
ATOM 3088 O O . ASN B 1 119 ? 13 9.789 8.461 1 91.38 119 ASN B O 1
ATOM 3092 N N . ASP B 1 120 ? 12.953 9.305 6.352 1 92.69 120 ASP B N 1
ATOM 3093 C CA . ASP B 1 120 ? 12.695 10.68 5.93 1 92.69 120 ASP B CA 1
ATOM 3094 C C . ASP B 1 120 ? 11.406 11.211 6.547 1 92.69 120 ASP B C 1
ATOM 3096 O O . ASP B 1 120 ? 11.328 12.391 6.914 1 92.69 120 ASP B O 1
ATOM 3100 N N . LEU B 1 121 ? 10.422 10.391 6.652 1 97.12 121 LEU B N 1
ATOM 3101 C CA . LEU B 1 121 ? 9.18 10.844 7.273 1 97.12 121 LEU B CA 1
ATOM 3102 C C . LEU B 1 121 ? 9.422 11.266 8.719 1 97.12 121 LEU B C 1
ATOM 3104 O O . LEU B 1 121 ? 8.984 12.344 9.133 1 97.12 121 LEU B O 1
ATOM 3108 N N . ASP B 1 122 ? 10.141 10.5 9.469 1 97.25 122 ASP B N 1
ATOM 3109 C CA . ASP B 1 122 ? 10.422 10.812 10.867 1 97.25 122 ASP B CA 1
ATOM 3110 C C . ASP B 1 122 ? 11.219 12.109 11 1 97.25 122 ASP B C 1
ATOM 3112 O O . ASP B 1 122 ? 10.945 12.93 11.875 1 97.25 122 ASP B O 1
ATOM 3116 N N . LYS B 1 123 ? 12.195 12.273 10.133 1 97.44 123 LYS B N 1
ATOM 3117 C CA . LYS B 1 123 ? 13 13.492 10.148 1 97.44 123 LYS B CA 1
ATOM 3118 C C . LYS B 1 123 ? 12.133 14.719 9.914 1 97.44 123 LYS B C 1
ATOM 3120 O O . LYS B 1 123 ? 12.266 15.727 10.625 1 97.44 123 LYS B O 1
ATOM 3125 N N . CYS B 1 124 ? 11.281 14.625 8.992 1 98.44 124 CYS B N 1
ATOM 3126 C CA . CYS B 1 124 ? 10.414 15.75 8.656 1 98.44 124 CYS B CA 1
ATOM 3127 C C . CYS B 1 124 ? 9.391 15.992 9.75 1 98.44 124 CYS B C 1
ATOM 3129 O O . CYS B 1 124 ? 9.102 17.141 10.086 1 98.44 124 CYS B O 1
ATOM 3131 N N . LEU B 1 125 ? 8.82 14.922 10.32 1 98.44 125 LEU B N 1
ATOM 3132 C CA . LEU B 1 125 ? 7.852 15.078 11.398 1 98.44 125 LEU B CA 1
ATOM 3133 C C . LEU B 1 125 ? 8.508 15.703 12.625 1 98.44 125 LEU B C 1
ATOM 3135 O O . LEU B 1 125 ? 7.879 16.5 13.336 1 98.44 125 LEU B O 1
ATOM 3139 N N . GLN B 1 126 ? 9.719 15.352 12.852 1 97.31 126 GLN B N 1
ATOM 3140 C CA . GLN B 1 126 ? 10.453 15.984 13.945 1 97.31 126 GLN B CA 1
ATOM 3141 C C . GLN B 1 126 ? 10.586 17.484 13.719 1 97.31 126 GLN B C 1
ATOM 3143 O O . GLN B 1 126 ? 10.398 18.281 14.648 1 97.31 126 GLN B O 1
ATOM 3148 N N . LEU B 1 127 ? 10.914 17.844 12.547 1 97.56 127 LEU B N 1
ATOM 3149 C CA . LEU B 1 127 ? 11.008 19.266 12.211 1 97.56 127 LEU B CA 1
ATOM 3150 C C . LEU B 1 127 ? 9.672 19.969 12.43 1 97.56 127 LEU B C 1
ATOM 3152 O O . LEU B 1 127 ? 9.625 21.031 13.039 1 97.56 127 LEU B O 1
ATOM 3156 N N . ILE B 1 128 ? 8.594 19.406 11.938 1 97.94 128 ILE B N 1
ATOM 3157 C CA . ILE B 1 128 ? 7.266 20 12.07 1 97.94 128 ILE B CA 1
ATOM 3158 C C . ILE B 1 128 ? 6.914 20.141 13.547 1 97.94 128 ILE B C 1
ATOM 3160 O O . ILE B 1 128 ? 6.367 21.172 13.969 1 97.94 128 ILE B O 1
ATOM 3164 N N . PHE B 1 129 ? 7.246 19.172 14.32 1 97.19 129 PHE B N 1
ATOM 3165 C CA . PHE B 1 129 ? 6.977 19.188 15.75 1 97.19 129 PHE B CA 1
ATOM 3166 C C . PHE B 1 129 ? 7.738 20.328 16.422 1 97.19 129 PHE B C 1
ATOM 3168 O O . PHE B 1 129 ? 7.195 21.016 17.281 1 97.19 129 PHE B O 1
ATOM 3175 N N . GLU B 1 130 ? 8.961 20.516 16.031 1 95.81 130 GLU B N 1
ATOM 3176 C CA . GLU B 1 130 ? 9.781 21.594 16.562 1 95.81 130 GLU B CA 1
ATOM 3177 C C . GLU B 1 130 ? 9.211 22.953 16.203 1 95.81 130 GLU B C 1
ATOM 3179 O O . GLU B 1 130 ? 9.203 23.875 17.031 1 95.81 130 GLU B O 1
ATOM 3184 N N . LYS B 1 131 ? 8.711 23.062 15.023 1 95 131 LYS B N 1
ATOM 3185 C CA . LYS B 1 131 ? 8.117 24.328 14.578 1 95 131 LYS B CA 1
ATOM 3186 C C . LYS B 1 131 ? 6.789 24.578 15.281 1 95 131 LYS B C 1
ATOM 3188 O O . LYS B 1 131 ? 6.402 25.734 15.484 1 95 131 LYS B O 1
ATOM 3193 N N . GLN B 1 132 ? 6.055 23.5 15.586 1 93.94 132 GLN B N 1
ATOM 3194 C CA . GLN B 1 132 ? 4.789 23.594 16.297 1 93.94 132 GLN B CA 1
ATOM 3195 C C . GLN B 1 132 ? 4.98 24.234 17.672 1 93.94 132 GLN B C 1
ATOM 3197 O O . GLN B 1 132 ? 4.164 25.047 18.094 1 93.94 132 GLN B O 1
ATOM 3202 N N . ALA B 1 133 ? 5.898 23.875 18.531 1 84.56 133 ALA B N 1
ATOM 3203 C CA . ALA B 1 133 ? 6.148 24.281 19.906 1 84.56 133 ALA B CA 1
ATOM 3204 C C . ALA B 1 133 ? 6.469 25.781 19.984 1 84.56 133 ALA B C 1
ATOM 3206 O O . ALA B 1 133 ? 6.172 26.422 21 1 84.56 133 ALA B O 1
ATOM 3207 N N . ASN B 1 134 ? 6.863 26.188 19.062 1 69.94 134 ASN B N 1
ATOM 3208 C CA . ASN B 1 134 ? 7.348 27.562 19.109 1 69.94 134 ASN B CA 1
ATOM 3209 C C . ASN B 1 134 ? 6.195 28.562 19.062 1 69.94 134 ASN B C 1
ATOM 3211 O O . ASN B 1 134 ? 6.387 29.75 19.328 1 69.94 134 ASN B O 1
ATOM 3215 N N . GLU B 1 135 ? 5.02 27.938 19 1 66.44 135 GLU B N 1
ATOM 3216 C CA . GLU B 1 135 ? 3.928 28.891 18.844 1 66.44 135 GLU B CA 1
ATOM 3217 C C . GLU B 1 135 ? 2.799 28.609 19.828 1 66.44 135 GLU B C 1
ATOM 3219 O O . GLU B 1 135 ? 2.557 27.453 20.188 1 66.44 135 GLU B O 1
ATOM 3224 N N . ASP B 1 136 ? 2.469 29.438 20.656 1 65.31 136 ASP B N 1
ATOM 3225 C CA . ASP B 1 136 ? 1.33 29.328 21.562 1 65.31 136 ASP B CA 1
ATOM 3226 C C . ASP B 1 136 ? 0.033 29.094 20.797 1 65.31 136 ASP B C 1
ATOM 3228 O O . ASP B 1 136 ? -0.922 29.859 20.938 1 65.31 136 ASP B O 1
ATOM 3232 N N . LYS B 1 137 ? 0.174 28.125 19.906 1 75.25 137 LYS B N 1
ATOM 3233 C CA . LYS B 1 137 ? -0.982 27.906 19.047 1 75.25 137 LYS B CA 1
ATOM 3234 C C . LYS B 1 137 ? -1.41 26.438 19.062 1 75.25 137 LYS B C 1
ATOM 3236 O O . LYS B 1 137 ? -0.741 25.594 19.672 1 75.25 137 LYS B O 1
ATOM 3241 N N . ASN B 1 138 ? -2.514 26.203 18.5 1 87.81 138 ASN B N 1
ATOM 3242 C CA . ASN B 1 138 ? -3.076 24.875 18.297 1 87.81 138 ASN B CA 1
ATOM 3243 C C . ASN B 1 138 ? -2.098 23.953 17.578 1 87.81 138 ASN B C 1
ATOM 3245 O O . ASN B 1 138 ? -1.218 24.438 16.844 1 87.81 138 ASN B O 1
ATOM 3249 N N . ARG B 1 139 ? -2.131 22.75 17.891 1 93.75 139 ARG B N 1
ATOM 3250 C CA . ARG B 1 139 ? -1.301 21.734 17.25 1 93.75 139 ARG B CA 1
ATOM 3251 C C . ARG B 1 139 ? -1.628 21.641 15.758 1 93.75 139 ARG B C 1
ATOM 3253 O O . ARG B 1 139 ? -2.742 21.969 15.336 1 93.75 139 ARG B O 1
ATOM 3260 N N . PHE B 1 140 ? -0.701 21.219 15 1 96.19 140 PHE B N 1
ATOM 3261 C CA . PHE B 1 140 ? -0.88 21.094 13.555 1 96.19 140 PHE B CA 1
ATOM 3262 C C . PHE B 1 140 ? -1.787 19.922 13.219 1 96.19 140 PHE B C 1
ATOM 3264 O O . PHE B 1 140 ? -1.739 18.875 13.875 1 96.19 140 PHE B O 1
ATOM 3271 N N . VAL B 1 141 ? -2.582 20.125 12.227 1 95.88 141 VAL B N 1
ATOM 3272 C CA . VAL B 1 141 ? -3.018 19.031 11.367 1 95.88 141 VAL B CA 1
ATOM 3273 C C . VAL B 1 141 ? -1.979 18.797 10.273 1 95.88 141 VAL B C 1
ATOM 3275 O O . VAL B 1 141 ? -1.636 19.719 9.523 1 95.88 141 VAL B O 1
ATOM 3278 N N . VAL B 1 142 ? -1.477 17.594 10.219 1 97.69 142 VAL B N 1
ATOM 3279 C CA . VAL B 1 142 ? -0.411 17.297 9.273 1 97.69 142 VAL B CA 1
ATOM 3280 C C . VAL B 1 142 ? -0.958 16.438 8.141 1 97.69 142 VAL B C 1
ATOM 3282 O O . VAL B 1 142 ? -1.386 15.297 8.367 1 97.69 142 VAL B O 1
ATOM 3285 N N . MET B 1 143 ? -0.959 16.984 6.941 1 97.62 143 MET B N 1
ATOM 3286 C CA . MET B 1 143 ? -1.325 16.25 5.73 1 97.62 143 MET B CA 1
ATOM 3287 C C . MET B 1 143 ? -0.083 15.781 4.984 1 97.62 143 MET B C 1
ATOM 3289 O O . MET B 1 143 ? 0.737 16.594 4.555 1 97.62 143 MET B O 1
ATOM 3293 N N . ILE B 1 144 ? 0.069 14.5 4.82 1 98.69 144 ILE B N 1
ATOM 3294 C CA . ILE B 1 144 ? 1.285 13.938 4.246 1 98.69 144 ILE B CA 1
ATOM 3295 C C . ILE B 1 144 ? 0.973 13.312 2.887 1 98.69 144 ILE B C 1
ATOM 3297 O O . ILE B 1 144 ? 0.384 12.234 2.814 1 98.69 144 ILE B O 1
ATOM 3301 N N . PHE B 1 145 ? 1.412 13.961 1.828 1 97.69 145 PHE B N 1
ATOM 3302 C CA . PHE B 1 145 ? 1.202 13.484 0.464 1 97.69 145 PHE B CA 1
ATOM 3303 C C . PHE B 1 145 ? 2.387 12.648 -0.008 1 97.69 145 PHE B C 1
ATOM 3305 O O . PHE B 1 145 ? 3.521 12.883 0.414 1 97.69 145 PHE B O 1
ATOM 3312 N N . GLY B 1 146 ? 2.154 11.68 -0.887 1 96.44 146 GLY B N 1
ATOM 3313 C CA . GLY B 1 146 ? 3.207 10.781 -1.338 1 96.44 146 GLY B CA 1
ATOM 3314 C C . GLY B 1 146 ? 3.639 9.789 -0.276 1 96.44 146 GLY B C 1
ATOM 3315 O O . GLY B 1 146 ? 4.801 9.375 -0.239 1 96.44 146 GLY B O 1
ATOM 3316 N N . ALA B 1 147 ? 2.74 9.492 0.584 1 96.62 147 ALA B N 1
ATOM 3317 C CA . ALA B 1 147 ? 3.066 8.656 1.735 1 96.62 147 ALA B CA 1
ATOM 3318 C C . ALA B 1 147 ? 2.725 7.191 1.464 1 96.62 147 ALA B C 1
ATOM 3320 O O . ALA B 1 147 ? 3.17 6.297 2.188 1 96.62 147 ALA B O 1
ATOM 3321 N N . MET B 1 148 ? 1.938 6.941 0.416 1 95 148 MET B N 1
ATOM 3322 C CA . MET B 1 148 ? 1.43 5.594 0.175 1 95 148 MET B CA 1
ATOM 3323 C C . MET B 1 148 ? 1.485 5.25 -1.31 1 95 148 MET B C 1
ATOM 3325 O O . MET B 1 148 ? 1.627 6.137 -2.152 1 95 148 MET B O 1
ATOM 3329 N N . GLY B 1 149 ? 1.455 3.881 -1.631 1 91.06 149 GLY B N 1
ATOM 3330 C CA . GLY B 1 149 ? 1.345 3.432 -3.01 1 91.06 149 GLY B CA 1
ATOM 3331 C C . GLY B 1 149 ? 2.672 3.008 -3.605 1 91.06 149 GLY B C 1
ATOM 3332 O O . GLY B 1 149 ? 2.711 2.398 -4.68 1 91.06 149 GLY B O 1
ATOM 3333 N N . GLY B 1 150 ? 3.793 3.191 -3.113 1 90.75 150 GLY B N 1
ATOM 3334 C CA . GLY B 1 150 ? 5.109 2.809 -3.6 1 90.75 150 GLY B CA 1
ATOM 3335 C C . GLY B 1 150 ? 5.605 1.502 -3.012 1 90.75 150 GLY B C 1
ATOM 3336 O O . GLY B 1 150 ? 4.902 0.492 -3.045 1 90.75 150 GLY B O 1
ATOM 3337 N N . ARG B 1 151 ? 6.797 1.546 -2.652 1 94.12 151 ARG B N 1
ATOM 3338 C CA . ARG B 1 151 ? 7.34 0.371 -1.977 1 94.12 151 ARG B CA 1
ATOM 3339 C C . ARG B 1 151 ? 6.523 0.031 -0.733 1 94.12 151 ARG B C 1
ATOM 3341 O O . ARG B 1 151 ? 6.266 0.9 0.102 1 94.12 151 ARG B O 1
ATOM 3348 N N . PHE B 1 152 ? 6.242 -1.239 -0.635 1 97.56 152 PHE B N 1
ATOM 3349 C CA . PHE B 1 152 ? 5.352 -1.688 0.431 1 97.56 152 PHE B CA 1
ATOM 3350 C C . PHE B 1 152 ? 6.004 -1.491 1.795 1 97.56 152 PHE B C 1
ATOM 3352 O O . PHE B 1 152 ? 5.34 -1.093 2.754 1 97.56 152 PHE B O 1
ATOM 3359 N N . ASP B 1 153 ? 7.293 -1.8 1.983 1 97.62 153 ASP B N 1
ATOM 3360 C CA . ASP B 1 153 ? 7.965 -1.652 3.273 1 97.62 153 ASP B CA 1
ATOM 3361 C C . ASP B 1 153 ? 7.988 -0.191 3.715 1 97.62 153 ASP B C 1
ATOM 3363 O O . ASP B 1 153 ? 7.801 0.108 4.895 1 97.62 153 ASP B O 1
ATOM 3367 N N . GLN B 1 154 ? 8.172 0.697 2.799 1 95.88 154 GLN B N 1
ATOM 3368 C CA . GLN B 1 154 ? 8.141 2.121 3.117 1 95.88 154 GLN B CA 1
ATOM 3369 C C . GLN B 1 154 ? 6.73 2.566 3.506 1 95.88 154 GLN B C 1
ATOM 3371 O O . GLN B 1 154 ? 6.562 3.355 4.438 1 95.88 154 GLN B O 1
ATOM 3376 N N . GLU B 1 155 ? 5.773 2.098 2.73 1 97.19 155 GLU B N 1
ATOM 3377 C CA . GLU B 1 155 ? 4.383 2.4 3.055 1 97.19 155 GLU B CA 1
ATOM 3378 C C . GLU B 1 155 ? 4.043 1.974 4.48 1 97.19 155 GLU B C 1
ATOM 3380 O O . GLU B 1 155 ? 3.414 2.727 5.227 1 97.19 155 GLU B O 1
ATOM 3385 N N . MET B 1 156 ? 4.457 0.817 4.863 1 98.12 156 MET B N 1
ATOM 3386 C CA . MET B 1 156 ? 4.18 0.309 6.207 1 98.12 156 MET B CA 1
ATOM 3387 C C . MET B 1 156 ? 4.93 1.116 7.258 1 98.12 156 MET B C 1
ATOM 3389 O O . MET B 1 156 ? 4.438 1.305 8.375 1 98.12 156 MET B O 1
ATOM 3393 N N . GLN B 1 157 ? 6.102 1.534 6.914 1 97.06 157 GLN B N 1
ATOM 3394 C CA . GLN B 1 157 ? 6.824 2.402 7.84 1 97.06 157 GLN B CA 1
ATOM 3395 C C . GLN B 1 157 ? 6.09 3.729 8.031 1 97.06 157 GLN B C 1
ATOM 3397 O O . GLN B 1 157 ? 6.09 4.285 9.133 1 97.06 157 GLN B O 1
ATOM 3402 N N . ASN B 1 158 ? 5.547 4.25 6.938 1 98 158 ASN B N 1
ATOM 3403 C CA . ASN B 1 158 ? 4.75 5.469 7.051 1 98 158 ASN B CA 1
ATOM 3404 C C . ASN B 1 158 ? 3.512 5.25 7.914 1 98 158 ASN B C 1
ATOM 3406 O O . ASN B 1 158 ? 3.137 6.121 8.695 1 98 158 ASN B O 1
ATOM 3410 N N . VAL B 1 159 ? 2.877 4.121 7.789 1 98.44 159 VAL B N 1
ATOM 3411 C CA . VAL B 1 159 ? 1.755 3.781 8.656 1 98.44 159 VAL B CA 1
ATOM 3412 C C . VAL B 1 159 ? 2.227 3.703 10.109 1 98.44 159 VAL B C 1
ATOM 3414 O O . VAL B 1 159 ? 1.523 4.141 11.023 1 98.44 159 VAL B O 1
ATOM 3417 N N . ASN B 1 160 ? 3.418 3.176 10.32 1 98.38 160 ASN B N 1
ATOM 3418 C CA . ASN B 1 160 ? 3.99 3.09 11.664 1 98.38 160 ASN B CA 1
ATOM 3419 C C . ASN B 1 160 ? 4.133 4.469 12.297 1 98.38 160 ASN B C 1
ATOM 3421 O O . ASN B 1 160 ? 3.998 4.613 13.516 1 98.38 160 ASN B O 1
ATOM 3425 N N . ALA B 1 161 ? 4.414 5.449 11.5 1 98.31 161 ALA B N 1
ATOM 3426 C CA . ALA B 1 161 ? 4.547 6.812 12 1 98.31 161 ALA B CA 1
ATOM 3427 C C . ALA B 1 161 ? 3.244 7.293 12.641 1 98.31 161 ALA B C 1
ATOM 3429 O O . ALA B 1 161 ? 3.262 8.094 13.57 1 98.31 161 ALA B O 1
ATOM 3430 N N . LEU B 1 162 ? 2.072 6.824 12.133 1 98.5 162 LEU B N 1
ATOM 3431 C CA . LEU B 1 162 ? 0.793 7.184 12.734 1 98.5 162 LEU B CA 1
ATOM 3432 C C . LEU B 1 162 ? 0.747 6.754 14.195 1 98.5 162 LEU B C 1
ATOM 3434 O O . LEU B 1 162 ? 0.162 7.449 15.031 1 98.5 162 LEU B O 1
ATOM 3438 N N . PHE B 1 163 ? 1.365 5.637 14.484 1 98.06 163 PHE B N 1
ATOM 3439 C CA . PHE B 1 163 ? 1.408 5.145 15.852 1 98.06 163 PHE B CA 1
ATOM 3440 C C . PHE B 1 163 ? 2.402 5.945 16.688 1 98.06 163 PHE B C 1
ATOM 3442 O O . PHE B 1 163 ? 2.105 6.324 17.812 1 98.06 163 PHE B O 1
ATOM 3449 N N . ARG B 1 164 ? 3.469 6.285 16.141 1 97.69 164 ARG B N 1
ATOM 3450 C CA . ARG B 1 164 ? 4.582 6.848 16.891 1 97.69 164 ARG B CA 1
ATOM 3451 C C . ARG B 1 164 ? 4.391 8.344 17.109 1 97.69 164 ARG B C 1
ATOM 3453 O O . ARG B 1 164 ? 4.855 8.891 18.125 1 97.69 164 ARG B O 1
ATOM 3460 N N . TRP B 1 165 ? 3.721 8.992 16.172 1 97.88 165 TRP B N 1
ATOM 3461 C CA . TRP B 1 165 ? 3.658 10.453 16.219 1 97.88 165 TRP B CA 1
ATOM 3462 C C . TRP B 1 165 ? 2.244 10.93 16.531 1 97.88 165 TRP B C 1
ATOM 3464 O O . TRP B 1 165 ? 1.997 12.133 16.625 1 97.88 165 TRP B O 1
ATOM 3474 N N . ASN B 1 166 ? 1.31 10.016 16.719 1 95.38 166 ASN B N 1
ATOM 3475 C CA . ASN B 1 166 ? -0.111 10.328 16.828 1 95.38 166 ASN B CA 1
ATOM 3476 C C . ASN B 1 166 ? -0.38 11.367 17.906 1 95.38 166 ASN B C 1
ATOM 3478 O O . ASN B 1 166 ? -1.227 12.242 17.734 1 95.38 166 ASN B O 1
ATOM 3482 N N . ASP B 1 167 ? 0.305 11.391 19 1 94.12 167 ASP B N 1
ATOM 3483 C CA . ASP B 1 167 ? 0.013 12.242 20.156 1 94.12 167 ASP B CA 1
ATOM 3484 C C . ASP B 1 167 ? 0.719 13.586 20.031 1 94.12 167 ASP B C 1
ATOM 3486 O O . ASP B 1 167 ? 0.501 14.484 20.859 1 94.12 167 ASP B O 1
ATOM 3490 N N . LYS B 1 168 ? 1.465 13.773 19.016 1 95.94 168 LYS B N 1
ATOM 3491 C CA . LYS B 1 168 ? 2.262 14.992 18.906 1 95.94 168 LYS B CA 1
ATOM 3492 C C . LYS B 1 168 ? 1.519 16.062 18.094 1 95.94 168 LYS B C 1
ATOM 3494 O O . LYS B 1 168 ? 1.831 17.25 18.203 1 95.94 168 LYS B O 1
ATOM 3499 N N . PHE B 1 169 ? 0.578 15.648 17.328 1 96.12 169 PHE B N 1
ATOM 3500 C CA . PHE B 1 169 ? -0.164 16.562 16.469 1 96.12 169 PHE B CA 1
ATOM 3501 C C . PHE B 1 169 ? -1.663 16.438 16.703 1 96.12 169 PHE B C 1
ATOM 3503 O O . PHE B 1 169 ? -2.107 15.547 17.438 1 96.12 169 PHE B O 1
ATOM 3510 N N . GLN B 1 170 ? -2.424 17.406 16.203 1 93.94 170 GLN B N 1
ATOM 3511 C CA . GLN B 1 170 ? -3.877 17.328 16.312 1 93.94 170 GLN B CA 1
ATOM 3512 C C . GLN B 1 170 ? -4.41 16.141 15.492 1 93.94 170 GLN B C 1
ATOM 3514 O O . GLN B 1 170 ? -5.301 15.43 15.953 1 93.94 170 GLN B O 1
ATOM 3519 N N . HIS B 1 171 ? -3.85 16.062 14.289 1 94.06 171 HIS B N 1
ATOM 3520 C CA . HIS B 1 171 ? -4.215 14.992 13.383 1 94.06 171 HIS B CA 1
ATOM 3521 C C . HIS B 1 171 ? -3.109 14.734 12.359 1 94.06 171 HIS B C 1
ATOM 3523 O O . HIS B 1 171 ? -2.387 15.664 11.977 1 94.06 171 HIS B O 1
ATOM 3529 N N . ILE B 1 172 ? -2.959 13.492 12.008 1 97.94 172 ILE B N 1
ATOM 3530 C CA . ILE B 1 172 ? -2.062 13.125 10.922 1 97.94 172 ILE B CA 1
ATOM 3531 C C . ILE B 1 172 ? -2.82 12.297 9.891 1 97.94 172 ILE B C 1
ATOM 3533 O O . ILE B 1 172 ? -3.518 11.344 10.234 1 97.94 172 ILE B O 1
ATOM 3537 N N . VAL B 1 173 ? -2.727 12.68 8.648 1 98 173 VAL B N 1
ATOM 3538 C CA . VAL B 1 173 ? -3.365 11.938 7.562 1 98 173 VAL B CA 1
ATOM 3539 C C . VAL B 1 173 ? -2.324 11.57 6.508 1 98 173 VAL B C 1
ATOM 3541 O O . VAL B 1 173 ? -1.583 12.43 6.027 1 98 173 VAL B O 1
ATOM 3544 N N . LEU B 1 174 ? -2.201 10.297 6.23 1 98.56 174 LEU B N 1
ATOM 3545 C CA . LEU B 1 174 ? -1.416 9.844 5.09 1 98.56 174 LEU B CA 1
ATOM 3546 C C . LEU B 1 174 ? -2.258 9.844 3.818 1 98.56 174 LEU B C 1
ATOM 3548 O O . LEU B 1 174 ? -3.424 9.445 3.842 1 98.56 174 LEU B O 1
ATOM 3552 N N . LEU B 1 175 ? -1.635 10.273 2.717 1 97.44 175 LEU B N 1
ATOM 3553 C CA . LEU B 1 175 ? -2.402 10.359 1.479 1 97.44 175 LEU B CA 1
ATOM 3554 C C . LEU B 1 175 ? -1.604 9.797 0.306 1 97.44 175 LEU B C 1
ATOM 3556 O O . LEU B 1 175 ? -0.379 9.93 0.266 1 97.44 175 LEU B O 1
ATOM 3560 N N . SER B 1 176 ? -2.25 9.109 -0.565 1 95.06 176 SER B N 1
ATOM 3561 C CA . SER B 1 176 ? -1.838 8.836 -1.938 1 95.06 176 SER B CA 1
ATOM 3562 C C . SER B 1 176 ? -2.834 9.414 -2.938 1 95.06 176 SER B C 1
ATOM 3564 O O . SER B 1 176 ? -3.705 10.203 -2.568 1 95.06 176 SER B O 1
ATOM 3566 N N . ASP B 1 177 ? -2.645 9.031 -4.203 1 91.25 177 ASP B N 1
ATOM 3567 C CA . ASP B 1 177 ? -3.613 9.453 -5.211 1 91.25 177 ASP B CA 1
ATOM 3568 C C . ASP B 1 177 ? -4.949 8.742 -5.023 1 91.25 177 ASP B C 1
ATOM 3570 O O . ASP B 1 177 ? -5.988 9.219 -5.48 1 91.25 177 ASP B O 1
ATOM 3574 N N . ASP B 1 178 ? -4.953 7.668 -4.234 1 93.81 178 ASP B N 1
ATOM 3575 C CA . ASP B 1 178 ? -6.137 6.812 -4.23 1 93.81 178 ASP B CA 1
ATOM 3576 C C . ASP B 1 178 ? -6.785 6.777 -2.85 1 93.81 178 ASP B C 1
ATOM 3578 O O . ASP B 1 178 ? -7.973 6.469 -2.725 1 93.81 178 ASP B O 1
ATOM 3582 N N . THR B 1 179 ? -5.953 7.059 -1.813 1 96.81 179 THR B N 1
ATOM 3583 C CA . THR B 1 179 ? -6.504 6.742 -0.501 1 96.81 179 THR B CA 1
ATOM 3584 C C . THR B 1 179 ? -6.047 7.762 0.539 1 96.81 179 THR B C 1
ATOM 3586 O O . THR B 1 179 ? -5.086 8.5 0.313 1 96.81 179 THR B O 1
ATOM 3589 N N . THR B 1 180 ? -6.762 7.781 1.644 1 97.88 180 THR B N 1
ATOM 3590 C CA . THR B 1 180 ? -6.324 8.375 2.9 1 97.88 180 THR B CA 1
ATOM 3591 C C . THR B 1 180 ? -6.109 7.305 3.965 1 97.88 180 THR B C 1
ATOM 3593 O O . THR B 1 180 ? -6.637 6.195 3.85 1 97.88 180 THR B O 1
ATOM 3596 N N . ALA B 1 181 ? -5.32 7.613 4.969 1 98.5 181 ALA B N 1
ATOM 3597 C CA . ALA B 1 181 ? -5.18 6.715 6.113 1 98.5 181 ALA B CA 1
ATOM 3598 C C . ALA B 1 181 ? -4.953 7.5 7.402 1 98.5 181 ALA B C 1
ATOM 3600 O O . ALA B 1 181 ? -4.125 8.414 7.445 1 98.5 181 ALA B O 1
ATOM 3601 N N . THR B 1 182 ? -5.668 7.219 8.453 1 98.31 182 THR B N 1
ATOM 3602 C CA . THR B 1 182 ? -5.52 7.805 9.781 1 98.31 182 THR B CA 1
ATOM 3603 C C . THR B 1 182 ? -5.664 6.742 10.867 1 98.31 182 THR B C 1
ATOM 3605 O O . THR B 1 182 ? -6.41 5.773 10.695 1 98.31 182 THR B O 1
ATOM 3608 N N . LEU B 1 183 ? -5.008 6.949 11.984 1 98.62 183 LEU B N 1
ATOM 3609 C CA . LEU B 1 183 ? -5.039 6.004 13.102 1 98.62 183 LEU B CA 1
ATOM 3610 C C . LEU B 1 183 ? -6.227 6.281 14.008 1 98.62 183 LEU B C 1
ATOM 3612 O O . LEU B 1 183 ? -6.492 7.434 14.367 1 98.62 183 LEU B O 1
ATOM 3616 N N . LEU B 1 184 ? -6.992 5.258 14.32 1 98.44 184 LEU B N 1
ATOM 3617 C CA . LEU B 1 184 ? -7.969 5.262 15.398 1 98.44 184 LEU B CA 1
ATOM 3618 C C . LEU B 1 184 ? -7.418 4.555 16.641 1 98.44 184 LEU B C 1
ATOM 3620 O O . LEU B 1 184 ? -7.219 3.338 16.625 1 98.44 184 LEU B O 1
ATOM 3624 N N . LYS B 1 185 ? -7.219 5.289 17.641 1 97 185 LYS B N 1
ATOM 3625 C CA . LYS B 1 185 ? -6.637 4.738 18.875 1 97 185 LYS B CA 1
ATOM 3626 C C . LYS B 1 185 ? -7.598 3.77 19.547 1 97 185 LYS B C 1
ATOM 3628 O O . LYS B 1 185 ? -8.812 3.879 19.391 1 97 185 LYS B O 1
ATOM 3633 N N . PRO B 1 186 ? -7.074 2.803 20.344 1 96.44 186 PRO B N 1
ATOM 3634 C CA . PRO B 1 186 ? -7.938 1.841 21.047 1 96.44 186 PRO B CA 1
ATOM 3635 C C . PRO B 1 186 ? -8.758 2.482 22.156 1 96.44 186 PRO B C 1
ATOM 3637 O O . PRO B 1 186 ? -8.414 3.564 22.641 1 96.44 186 PRO B O 1
ATOM 3640 N N . HIS B 1 187 ? -9.797 1.852 22.5 1 95.5 187 HIS B N 1
ATOM 3641 C CA . HIS B 1 187 ? -10.625 2.184 23.656 1 95.5 187 HIS B CA 1
ATOM 3642 C C . HIS B 1 187 ? -11.086 3.635 23.594 1 95.5 187 HIS B C 1
ATOM 3644 O O . HIS B 1 187 ? -10.969 4.363 24.594 1 95.5 187 HIS B O 1
ATOM 3650 N N . THR B 1 188 ? -11.508 4.039 22.484 1 95 188 THR B N 1
ATOM 3651 C CA . THR B 1 188 ? -12.031 5.367 22.203 1 95 188 THR B CA 1
ATOM 3652 C C . THR B 1 188 ? -13.234 5.273 21.266 1 95 188 THR B C 1
ATOM 3654 O O . THR B 1 188 ? -13.281 4.406 20.391 1 95 188 THR B O 1
ATOM 3657 N N . ARG B 1 189 ? -14.242 6.09 21.531 1 96.44 189 ARG B N 1
ATOM 3658 C CA . ARG B 1 189 ? -15.328 6.238 20.578 1 96.44 189 ARG B CA 1
ATOM 3659 C C . ARG B 1 189 ? -14.984 7.281 19.516 1 96.44 189 ARG B C 1
ATOM 3661 O O . ARG B 1 189 ? -14.875 8.469 19.812 1 96.44 189 ARG B O 1
ATOM 3668 N N . HIS B 1 190 ? -14.844 6.852 18.312 1 98.19 190 HIS B N 1
ATOM 3669 C CA . HIS B 1 190 ? -14.477 7.75 17.219 1 98.19 190 HIS B CA 1
ATOM 3670 C C . HIS B 1 190 ? -15.695 8.164 16.422 1 98.19 190 HIS B C 1
ATOM 3672 O O . HIS B 1 190 ? -16.516 7.324 16.047 1 98.19 190 HIS B O 1
ATOM 3678 N N . VAL B 1 191 ? -15.852 9.445 16.203 1 98.56 191 VAL B N 1
ATOM 3679 C CA . VAL B 1 191 ? -16.844 9.992 15.289 1 98.56 191 VAL B CA 1
ATOM 3680 C C . VAL B 1 191 ? -16.141 10.617 14.086 1 98.56 191 VAL B C 1
ATOM 3682 O O . VAL B 1 191 ? -15.461 11.641 14.211 1 98.56 191 VAL B O 1
ATOM 3685 N N . ILE B 1 192 ? -16.281 10 12.938 1 98.62 192 ILE B N 1
ATOM 3686 C CA . ILE B 1 192 ? -15.516 10.359 11.742 1 98.62 192 ILE B CA 1
ATOM 3687 C C . ILE B 1 192 ? -16.438 11.016 10.719 1 98.62 192 ILE B C 1
ATOM 3689 O O . ILE B 1 192 ? -17.469 10.461 10.352 1 98.62 192 ILE B O 1
ATOM 3693 N N . THR B 1 193 ? -16.094 12.211 10.281 1 97.94 193 THR B N 1
ATOM 3694 C CA . THR B 1 193 ? -16.828 12.938 9.242 1 97.94 193 THR B CA 1
ATOM 3695 C C . THR B 1 193 ? -15.961 13.109 7.996 1 97.94 193 THR B C 1
ATOM 3697 O O . THR B 1 193 ? -15.172 14.055 7.91 1 97.94 193 THR B O 1
ATOM 3700 N N . PRO B 1 194 ? -16.094 12.211 7.023 1 97.88 194 PRO B N 1
ATOM 3701 C CA . PRO B 1 194 ? -15.359 12.367 5.77 1 97.88 194 PRO B CA 1
ATOM 3702 C C . PRO B 1 194 ? -15.797 13.602 4.98 1 97.88 194 PRO B C 1
ATOM 3704 O O . PRO B 1 194 ? -16.781 14.242 5.328 1 97.88 194 PRO B O 1
ATOM 3707 N N . ASN B 1 195 ? -15.039 13.984 4.02 1 96.44 195 ASN B N 1
ATOM 3708 C CA . ASN B 1 195 ? -15.375 15.047 3.072 1 96.44 195 ASN B CA 1
ATOM 3709 C C . ASN B 1 195 ? -15.711 14.477 1.694 1 96.44 195 ASN B C 1
ATOM 3711 O O . ASN B 1 195 ? -14.805 14.195 0.903 1 96.44 195 ASN B O 1
ATOM 3715 N N . PHE B 1 196 ? -16.953 14.406 1.334 1 95.88 196 PHE B N 1
ATOM 3716 C CA . PHE B 1 196 ? -17.391 13.695 0.141 1 95.88 196 PHE B CA 1
ATOM 3717 C C . PHE B 1 196 ? -17.219 14.555 -1.104 1 95.88 196 PHE B C 1
ATOM 3719 O O . PHE B 1 196 ? -17.531 14.125 -2.213 1 95.88 196 PHE B O 1
ATOM 3726 N N . ASP B 1 197 ? -16.672 15.789 -0.942 1 93.38 197 ASP B N 1
ATOM 3727 C CA . ASP B 1 197 ? -16.219 16.547 -2.107 1 93.38 197 ASP B CA 1
ATOM 3728 C C . ASP B 1 197 ? -14.93 15.945 -2.684 1 93.38 197 ASP B C 1
ATOM 3730 O O . ASP B 1 197 ? -14.695 16.031 -3.891 1 93.38 197 ASP B O 1
ATOM 3734 N N . PHE B 1 198 ? -14.172 15.312 -1.825 1 94.94 198 PHE B N 1
ATOM 3735 C CA . PHE B 1 198 ? -12.859 14.82 -2.238 1 94.94 198 PHE B CA 1
ATOM 3736 C C . PHE B 1 198 ? -12.781 13.305 -2.068 1 94.94 198 PHE B C 1
ATOM 3738 O O . PHE B 1 198 ? -11.977 12.641 -2.729 1 94.94 198 PHE B O 1
ATOM 3745 N N . GLU B 1 199 ? -13.531 12.797 -1.176 1 97 199 GLU B N 1
ATOM 3746 C CA . GLU B 1 199 ? -13.555 11.367 -0.873 1 97 199 GLU B CA 1
ATOM 3747 C C . GLU B 1 199 ? -14.797 10.695 -1.454 1 97 199 GLU B C 1
ATOM 3749 O O . GLU B 1 199 ? -15.875 11.297 -1.492 1 97 199 GLU B O 1
ATOM 3754 N N . THR B 1 200 ? -14.617 9.484 -1.92 1 97.31 200 THR B N 1
ATOM 3755 C CA . THR B 1 200 ? -15.805 8.672 -2.182 1 97.31 200 THR B CA 1
ATOM 3756 C C . THR B 1 200 ? -16.391 8.125 -0.881 1 97.31 200 THR B C 1
ATOM 3758 O O . THR B 1 200 ? -15.914 8.469 0.206 1 97.31 200 THR B O 1
ATOM 3761 N N . ARG B 1 201 ? -17.422 7.355 -0.994 1 98 201 ARG B N 1
ATOM 3762 C CA . ARG B 1 201 ? -18.016 6.766 0.202 1 98 201 ARG B CA 1
ATOM 3763 C C . ARG B 1 201 ? -17.375 5.418 0.522 1 98 201 ARG B C 1
ATOM 3765 O O . ARG B 1 201 ? -17.672 4.816 1.557 1 98 201 ARG B O 1
ATOM 3772 N N . THR B 1 202 ? -16.453 4.953 -0.349 1 97.62 202 THR B N 1
ATOM 3773 C CA . THR B 1 202 ? -15.727 3.719 -0.103 1 97.62 202 THR B CA 1
ATOM 3774 C C . THR B 1 202 ? -14.703 3.91 1.014 1 97.62 202 THR B C 1
ATOM 3776 O O . THR B 1 202 ? -13.969 4.902 1.028 1 97.62 202 THR B O 1
ATOM 3779 N N . CYS B 1 203 ? -14.719 2.982 1.955 1 98.56 203 CYS B N 1
ATOM 3780 C CA . CYS B 1 203 ? -13.852 3.105 3.123 1 98.56 203 CYS B CA 1
ATOM 3781 C C . CYS B 1 203 ? -13.453 1.734 3.652 1 98.56 203 CYS B C 1
ATOM 3783 O O . CYS B 1 203 ? -13.844 0.709 3.09 1 98.56 203 CYS B O 1
ATOM 3785 N N . GLY B 1 204 ? -12.578 1.741 4.648 1 98.56 204 GLY B N 1
ATOM 3786 C CA . GLY B 1 204 ? -12.156 0.511 5.305 1 98.56 204 GLY B CA 1
ATOM 3787 C C . GLY B 1 204 ? -11.617 0.733 6.703 1 98.56 204 GLY B C 1
ATOM 3788 O O . GLY B 1 204 ? -11.25 1.854 7.062 1 98.56 204 GLY B O 1
ATOM 3789 N N . LEU B 1 205 ? -11.664 -0.282 7.52 1 98.75 205 LEU B N 1
ATOM 3790 C CA . LEU B 1 205 ? -11.047 -0.384 8.836 1 98.75 205 LEU B CA 1
ATOM 3791 C C . LEU B 1 205 ? -10.047 -1.536 8.875 1 98.75 205 LEU B C 1
ATOM 3793 O O . LEU B 1 205 ? -10.438 -2.703 8.789 1 98.75 205 LEU B O 1
ATOM 3797 N N . ILE B 1 206 ? -8.766 -1.185 9.055 1 98.69 206 ILE B N 1
ATOM 3798 C CA . ILE B 1 206 ? -7.719 -2.188 8.906 1 98.69 206 ILE B CA 1
ATOM 3799 C C . ILE B 1 206 ? -7.02 -2.402 10.242 1 98.69 206 ILE B C 1
ATOM 3801 O O . ILE B 1 206 ? -6.434 -1.47 10.805 1 98.69 206 ILE B O 1
ATOM 3805 N N . PRO B 1 207 ? -7.004 -3.6 10.766 1 98.44 207 PRO B N 1
ATOM 3806 C CA . PRO B 1 207 ? -6.332 -3.922 12.031 1 98.44 207 PRO B CA 1
ATOM 3807 C C . PRO B 1 207 ? -4.852 -4.238 11.844 1 98.44 207 PRO B C 1
ATOM 3809 O O . PRO B 1 207 ? -4.41 -5.352 12.148 1 98.44 207 PRO B O 1
ATOM 3812 N N . ILE B 1 208 ? -4.004 -3.287 11.516 1 96.19 208 ILE B N 1
ATOM 3813 C CA . ILE B 1 208 ? -2.637 -3.49 11.047 1 96.19 208 ILE B CA 1
ATOM 3814 C C . ILE B 1 208 ? -1.724 -3.793 12.234 1 96.19 208 ILE B C 1
ATOM 3816 O O . ILE B 1 208 ? -0.595 -4.254 12.055 1 96.19 208 ILE B O 1
ATOM 3820 N N . ALA B 1 209 ? -2.119 -3.635 13.484 1 95.56 209 ALA B N 1
ATOM 3821 C CA . ALA B 1 209 ? -1.277 -3.867 14.648 1 95.56 209 ALA B CA 1
ATOM 3822 C C . ALA B 1 209 ? -1.76 -5.082 15.445 1 95.56 209 ALA B C 1
ATOM 3824 O O . ALA B 1 209 ? -1.41 -5.246 16.609 1 95.56 209 ALA B O 1
ATOM 3825 N N . GLY B 1 210 ? -2.471 -5.898 14.789 1 96 210 GLY B N 1
ATOM 3826 C CA . GLY B 1 210 ? -3.01 -7.09 15.422 1 96 210 GLY B CA 1
ATOM 3827 C C . GLY B 1 210 ? -4.527 -7.145 15.398 1 96 210 GLY B C 1
ATOM 3828 O O . GLY B 1 210 ? -5.188 -6.129 15.172 1 96 210 GLY B O 1
ATOM 3829 N N . THR B 1 211 ? -5.035 -8.305 15.719 1 97.44 211 THR B N 1
ATOM 3830 C CA . THR B 1 211 ? -6.477 -8.531 15.695 1 97.44 211 THR B CA 1
ATOM 3831 C C . THR B 1 211 ? -7.188 -7.582 16.656 1 97.44 211 THR B C 1
ATOM 3833 O O . THR B 1 211 ? -6.77 -7.422 17.812 1 97.44 211 THR B O 1
ATOM 3836 N N . CYS B 1 212 ? -8.156 -6.84 16.141 1 98 212 CYS B N 1
ATOM 3837 C CA . CYS B 1 212 ? -9.086 -6.102 17 1 98 212 CYS B CA 1
ATOM 3838 C C . CYS B 1 212 ? -10.195 -7.012 17.516 1 98 212 CYS B C 1
ATOM 3840 O O . CYS B 1 212 ? -11.07 -7.426 16.75 1 98 212 CYS B O 1
ATOM 3842 N N . LYS B 1 213 ? -10.211 -7.289 18.781 1 97.19 213 LYS B N 1
ATOM 3843 C CA . LYS B 1 213 ? -11.055 -8.328 19.359 1 97.19 213 LYS B CA 1
ATOM 3844 C C . LYS B 1 213 ? -12.508 -7.875 19.438 1 97.19 213 LYS B C 1
ATOM 3846 O O . LYS B 1 213 ? -13.422 -8.703 19.406 1 97.19 213 LYS B O 1
ATOM 3851 N N . GLU B 1 214 ? -12.664 -6.613 19.625 1 96.69 214 GLU B N 1
ATOM 3852 C CA . GLU B 1 214 ? -14 -6.035 19.688 1 96.69 214 GLU B CA 1
ATOM 3853 C C . GLU B 1 214 ? -14.094 -4.762 18.859 1 96.69 214 GLU B C 1
ATOM 3855 O O . GLU B 1 214 ? -13.383 -3.793 19.109 1 96.69 214 GLU B O 1
ATOM 3860 N N . THR B 1 215 ? -14.961 -4.754 17.906 1 97.19 215 THR B N 1
ATOM 3861 C CA . THR B 1 215 ? -15.195 -3.578 17.078 1 97.19 215 THR B CA 1
ATOM 3862 C C . THR B 1 215 ? -16.688 -3.396 16.812 1 97.19 215 THR B C 1
ATOM 3864 O O . THR B 1 215 ? -17.375 -4.348 16.422 1 97.19 215 THR B O 1
ATOM 3867 N N . THR B 1 216 ? -17.156 -2.238 17 1 97.94 216 THR B N 1
ATOM 3868 C CA . THR B 1 216 ? -18.531 -1.87 16.688 1 97.94 216 THR B CA 1
ATOM 3869 C C . THR B 1 216 ? -18.578 -0.604 15.836 1 97.94 216 THR B C 1
ATOM 3871 O O . THR B 1 216 ? -17.875 0.368 16.125 1 97.94 216 THR B O 1
ATOM 3874 N N . THR B 1 217 ? -19.344 -0.672 14.773 1 98.56 217 THR B N 1
ATOM 3875 C CA . THR B 1 217 ? -19.438 0.5 13.914 1 98.56 217 THR B CA 1
ATOM 3876 C C . THR B 1 217 ? -20.891 0.867 13.641 1 98.56 217 THR B C 1
ATOM 3878 O O . THR B 1 217 ? -21.781 0.021 13.758 1 98.56 217 THR B O 1
ATOM 3881 N N . SER B 1 218 ? -21.141 2.082 13.359 1 98.56 218 SER B N 1
ATOM 3882 C CA . SER B 1 218 ? -22.391 2.588 12.797 1 98.56 218 SER B CA 1
ATOM 3883 C C . SER B 1 218 ? -22.125 3.586 11.672 1 98.56 218 SER B C 1
ATOM 3885 O O . SER B 1 218 ? -21.062 4.199 11.617 1 98.56 218 SER B O 1
ATOM 3887 N N . GLY B 1 219 ? -23.094 3.652 10.742 1 98.69 219 GLY B N 1
ATOM 3888 C CA . GLY B 1 219 ? -22.984 4.594 9.641 1 98.69 219 GLY B CA 1
ATOM 3889 C C . GLY B 1 219 ? -22.422 3.971 8.383 1 98.69 219 GLY B C 1
ATOM 3890 O O . GLY B 1 219 ? -22.219 4.66 7.379 1 98.69 219 GLY B O 1
ATOM 3891 N N . LEU B 1 220 ? -22.172 2.699 8.43 1 98.5 220 LEU B N 1
ATOM 3892 C CA . LEU B 1 220 ? -21.625 1.976 7.289 1 98.5 220 LEU B CA 1
ATOM 3893 C C . LEU B 1 220 ? -22.688 1.068 6.664 1 98.5 220 LEU B C 1
ATOM 3895 O O . LEU B 1 220 ? -23.656 0.696 7.324 1 98.5 220 LEU B O 1
ATOM 3899 N N . LYS B 1 221 ? -22.5 0.809 5.379 1 97.19 221 LYS B N 1
ATOM 3900 C CA . LYS B 1 221 ? -23.359 -0.17 4.727 1 97.19 221 LYS B CA 1
ATOM 3901 C C . LYS B 1 221 ? -23.25 -1.535 5.398 1 97.19 221 LYS B C 1
ATOM 3903 O O . LYS B 1 221 ? -24.266 -2.221 5.586 1 97.19 221 LYS B O 1
ATOM 3908 N N . TRP B 1 222 ? -22.062 -1.989 5.688 1 96.75 222 TRP B N 1
ATOM 3909 C CA . TRP B 1 222 ? -21.812 -3.219 6.43 1 96.75 222 TRP B CA 1
ATOM 3910 C C . TRP B 1 222 ? -21.188 -2.918 7.789 1 96.75 222 TRP B C 1
ATOM 3912 O O . TRP B 1 222 ? -19.969 -2.918 7.938 1 96.75 222 TRP B O 1
ATOM 3922 N N . ASN B 1 223 ? -22.031 -2.734 8.758 1 98.12 223 ASN B N 1
ATOM 3923 C CA . ASN B 1 223 ? -21.594 -2.439 10.117 1 98.12 223 ASN B CA 1
ATOM 3924 C C . ASN B 1 223 ? -21.078 -3.688 10.828 1 98.12 223 ASN B C 1
ATOM 3926 O O . ASN B 1 223 ? -21.562 -4.793 10.578 1 98.12 223 ASN B O 1
ATOM 3930 N N . LEU B 1 224 ? -20.047 -3.455 11.609 1 97.88 224 LEU B N 1
ATOM 3931 C CA . LEU B 1 224 ? -19.641 -4.48 12.555 1 97.88 224 LEU B CA 1
ATOM 3932 C C . LEU B 1 224 ? -20.453 -4.391 13.844 1 97.88 224 LEU B C 1
ATOM 3934 O O . LEU B 1 224 ? -20.578 -3.312 14.43 1 97.88 224 LEU B O 1
ATOM 3938 N N . SER B 1 225 ? -20.938 -5.496 14.281 1 97.19 225 SER B N 1
ATOM 3939 C CA . SER B 1 225 ? -21.766 -5.555 15.484 1 97.19 225 SER B CA 1
ATOM 3940 C C . SER B 1 225 ? -20.922 -5.699 16.734 1 97.19 225 SER B C 1
ATOM 3942 O O . SER B 1 225 ? -19.766 -6.125 16.672 1 97.19 225 SER B O 1
ATOM 3944 N N . PRO B 1 226 ? -21.578 -5.336 17.844 1 93.94 226 PRO B N 1
ATOM 3945 C CA . PRO B 1 226 ? -20.812 -5.48 19.078 1 93.94 226 PRO B CA 1
ATOM 3946 C C . PRO B 1 226 ? -20.25 -6.887 19.281 1 93.94 226 PRO B C 1
ATOM 3948 O O . PRO B 1 226 ? -20.953 -7.875 19.062 1 93.94 226 PRO B O 1
ATOM 3951 N N . GLY B 1 227 ? -18.969 -6.945 19.547 1 91.56 227 GLY B N 1
ATOM 3952 C CA . GLY B 1 227 ? -18.344 -8.234 19.828 1 91.56 227 GLY B CA 1
ATOM 3953 C C . GLY B 1 227 ? -17.656 -8.828 18.625 1 91.56 227 GLY B C 1
ATOM 3954 O O . GLY B 1 227 ? -16.891 -9.797 18.75 1 91.56 227 GLY B O 1
ATOM 3955 N N . MET B 1 228 ? -17.812 -8.281 17.484 1 95.44 228 MET B N 1
ATOM 3956 C CA . MET B 1 228 ? -17.172 -8.82 16.281 1 95.44 228 MET B CA 1
ATOM 3957 C C . MET B 1 228 ? -15.688 -8.516 16.266 1 95.44 228 MET B C 1
ATOM 3959 O O . MET B 1 228 ? -15.266 -7.441 16.703 1 95.44 228 MET B O 1
ATOM 3963 N N . GLU B 1 229 ? -14.977 -9.484 15.836 1 96.94 229 GLU B N 1
ATOM 3964 C CA . GLU B 1 229 ? -13.531 -9.367 15.703 1 96.94 229 GLU B CA 1
ATOM 3965 C C . GLU B 1 229 ? -13.125 -9.094 14.258 1 96.94 229 GLU B C 1
ATOM 3967 O O . GLU B 1 229 ? -13.812 -9.523 13.328 1 96.94 229 GLU B O 1
ATOM 3972 N N . THR B 1 230 ? -12.094 -8.312 14.047 1 97.94 230 THR B N 1
ATOM 3973 C CA . THR B 1 230 ? -11.492 -8.102 12.727 1 97.94 230 THR B CA 1
ATOM 3974 C C . THR B 1 230 ? -9.984 -8.297 12.789 1 97.94 230 THR B C 1
ATOM 3976 O O . THR B 1 230 ? -9.32 -7.797 13.703 1 97.94 230 THR B O 1
ATOM 3979 N N . GLY B 1 231 ? -9.43 -9.117 11.867 1 98 231 GLY B N 1
ATOM 3980 C CA . GLY B 1 231 ? -8.008 -9.422 11.859 1 98 231 GLY B CA 1
ATOM 3981 C C . GLY B 1 231 ? -7.566 -10.18 10.617 1 98 231 GLY B C 1
ATOM 3982 O O . GLY B 1 231 ? -8.391 -10.758 9.914 1 98 231 GLY B O 1
ATOM 3983 N N . PHE B 1 232 ? -6.312 -10.133 10.328 1 98.12 232 PHE B N 1
ATOM 3984 C CA . PHE B 1 232 ? -5.754 -10.867 9.195 1 98.12 232 PHE B CA 1
ATOM 3985 C C . PHE B 1 232 ? -5.922 -12.367 9.391 1 98.12 232 PHE B C 1
ATOM 3987 O O . PHE B 1 232 ? -5.688 -12.891 10.484 1 98.12 232 PHE B O 1
ATOM 3994 N N . GLY B 1 233 ? -6.234 -13.047 8.383 1 96.5 233 GLY B N 1
ATOM 3995 C CA . GLY B 1 233 ? -6.621 -14.453 8.445 1 96.5 233 GLY B CA 1
ATOM 3996 C C . GLY B 1 233 ? -8.117 -14.648 8.586 1 96.5 233 GLY B C 1
ATOM 3997 O O . GLY B 1 233 ? -8.625 -15.758 8.391 1 96.5 233 GLY B O 1
ATOM 3998 N N . GLY B 1 234 ? -8.789 -13.555 8.867 1 95.56 234 GLY B N 1
ATOM 3999 C CA . GLY B 1 234 ? -10.234 -13.555 9.031 1 95.56 234 GLY B CA 1
ATOM 4000 C C . GLY B 1 234 ? -10.914 -12.375 8.344 1 95.56 234 GLY B C 1
ATOM 4001 O O . GLY B 1 234 ? -10.625 -12.086 7.18 1 95.56 234 GLY B O 1
ATOM 4002 N N . LEU B 1 235 ? -11.75 -11.719 9.07 1 95.56 235 LEU B N 1
ATOM 4003 C CA . LEU B 1 235 ? -12.57 -10.648 8.523 1 95.56 235 LEU B CA 1
ATOM 4004 C C . LEU B 1 235 ? -11.812 -9.32 8.539 1 95.56 235 LEU B C 1
ATOM 4006 O O . LEU B 1 235 ? -11.273 -8.922 9.578 1 95.56 235 LEU B O 1
ATOM 4010 N N . LEU B 1 236 ? -11.695 -8.672 7.426 1 96.5 236 LEU B N 1
ATOM 4011 C CA . LEU B 1 236 ? -11.281 -7.281 7.309 1 96.5 236 LEU B CA 1
ATOM 4012 C C . LEU B 1 236 ? -12.414 -6.418 6.766 1 96.5 236 LEU B C 1
ATOM 4014 O O . LEU B 1 236 ? -13.094 -6.801 5.812 1 96.5 236 LEU B O 1
ATOM 4018 N N . SER B 1 237 ? -12.688 -5.348 7.402 1 97.25 237 SER B N 1
ATOM 4019 C CA . SER B 1 237 ? -13.664 -4.406 6.867 1 97.25 237 SER B CA 1
ATOM 4020 C C . SER B 1 237 ? -13.07 -3.582 5.73 1 97.25 237 SER B C 1
ATOM 4022 O O . SER B 1 237 ? -12.727 -2.414 5.918 1 97.25 237 SER B O 1
ATOM 4024 N N . SER B 1 238 ? -12.867 -4.141 4.594 1 96.31 238 SER B N 1
ATOM 4025 C CA . SER B 1 238 ? -12.406 -3.494 3.373 1 96.31 238 SER B CA 1
ATOM 4026 C C . SER B 1 238 ? -13.531 -3.359 2.352 1 96.31 238 SER B C 1
ATOM 4028 O O . SER B 1 238 ? -14.516 -4.09 2.412 1 96.31 238 SER B O 1
ATOM 4030 N N . SER B 1 239 ? -13.367 -2.461 1.438 1 94.62 239 SER B N 1
ATOM 4031 C CA . SER B 1 239 ? -14.375 -2.191 0.419 1 94.62 239 SER B CA 1
ATOM 4032 C C . SER B 1 239 ? -15.742 -1.941 1.047 1 94.62 239 SER B C 1
ATOM 4034 O O . SER B 1 239 ? -16.766 -2.416 0.539 1 94.62 239 SER B O 1
ATOM 4036 N N . ASN B 1 240 ? -15.711 -1.366 2.273 1 97 240 ASN B N 1
ATOM 4037 C CA . ASN B 1 240 ? -16.953 -0.938 2.904 1 97 240 ASN B CA 1
ATOM 4038 C C . ASN B 1 240 ? -17.469 0.369 2.305 1 97 240 ASN B C 1
ATOM 4040 O O . ASN B 1 240 ? -16.953 0.835 1.288 1 97 240 ASN B O 1
ATOM 4044 N N . TYR B 1 241 ? -18.516 0.866 2.891 1 97.75 241 TYR B N 1
ATOM 4045 C CA . TYR B 1 241 ? -19.188 2.021 2.303 1 97.75 241 TYR B CA 1
ATOM 4046 C C . TYR B 1 241 ? -19.922 2.828 3.369 1 97.75 241 TYR B C 1
ATOM 4048 O O . TYR B 1 241 ? -20.641 2.266 4.199 1 97.75 241 TYR B O 1
ATOM 4056 N N . VAL B 1 242 ? -19.562 4.148 3.363 1 98.62 242 VAL B N 1
ATOM 4057 C CA . VAL B 1 242 ? -20.359 5 4.234 1 98.62 242 VAL B CA 1
ATOM 4058 C C . VAL B 1 242 ? -21.797 5.059 3.715 1 98.62 242 VAL B C 1
ATOM 4060 O O . VAL B 1 242 ? -22.031 5.48 2.582 1 98.62 242 VAL B O 1
ATOM 4063 N N . ASP B 1 243 ? -22.719 4.727 4.523 1 98.38 243 ASP B N 1
ATOM 4064 C CA . ASP B 1 243 ? -24.109 4.641 4.109 1 98.38 243 ASP B CA 1
ATOM 4065 C C . ASP B 1 243 ? -24.594 5.965 3.521 1 98.38 243 ASP B C 1
ATOM 4067 O O . ASP B 1 243 ? -24.281 7.035 4.051 1 98.38 243 ASP B O 1
ATOM 4071 N N . ASP B 1 244 ? -25.422 5.891 2.506 1 97.06 244 ASP B N 1
ATOM 4072 C CA . ASP B 1 244 ? -25.891 7.074 1.798 1 97.06 244 ASP B CA 1
ATOM 4073 C C . ASP B 1 244 ? -26.672 7.996 2.732 1 97.06 244 ASP B C 1
ATO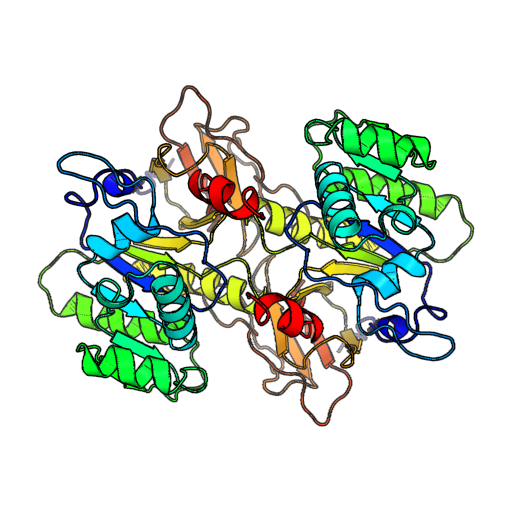M 4075 O O . ASP B 1 244 ? -26.703 9.211 2.531 1 97.06 244 ASP B O 1
ATOM 4079 N N . SER B 1 245 ? -27.25 7.43 3.721 1 96.88 245 SER B N 1
ATOM 4080 C CA . SER B 1 245 ? -28.109 8.195 4.625 1 96.88 245 SER B CA 1
ATOM 4081 C C . SER B 1 245 ? -27.297 8.797 5.77 1 96.88 245 SER B C 1
ATOM 4083 O O . SER B 1 245 ? -27.828 9.516 6.609 1 96.88 245 SER B O 1
ATOM 4085 N N . CYS B 1 246 ? -26.031 8.547 5.777 1 96.12 246 CYS B N 1
ATOM 4086 C CA . CYS B 1 246 ? -25.219 9 6.895 1 96.12 246 CYS B CA 1
ATOM 4087 C C . CYS B 1 246 ? -24.125 9.953 6.418 1 96.12 246 CYS B C 1
ATOM 4089 O O . CYS B 1 246 ? -23.688 9.875 5.27 1 96.12 246 CYS B O 1
ATOM 4091 N N . VAL B 1 247 ? -23.734 10.852 7.348 1 94.62 247 VAL B N 1
ATOM 4092 C CA . VAL B 1 247 ? -22.641 11.781 7.039 1 94.62 247 VAL B CA 1
ATOM 4093 C C . VAL B 1 247 ? -21.469 11.523 7.973 1 94.62 247 VAL B C 1
ATOM 4095 O O . VAL B 1 247 ? -20.375 12.07 7.773 1 94.62 247 VAL B O 1
ATOM 4098 N N . HIS B 1 248 ? -21.734 10.719 8.984 1 97.12 248 HIS B N 1
ATOM 4099 C CA . HIS B 1 248 ? -20.656 10.359 9.898 1 97.12 248 HIS B CA 1
ATOM 4100 C C . HIS B 1 248 ? -20.609 8.852 10.133 1 97.12 248 HIS B C 1
ATOM 4102 O O . HIS B 1 248 ? -21.609 8.164 9.93 1 97.12 248 HIS B O 1
ATOM 4108 N N . VAL B 1 249 ? -19.484 8.352 10.469 1 98.75 249 VAL B N 1
ATOM 4109 C CA . VAL B 1 249 ? -19.25 6.969 10.883 1 98.75 249 VAL B CA 1
ATOM 4110 C C . VAL B 1 249 ? -18.766 6.934 12.328 1 98.75 249 VAL B C 1
ATOM 4112 O O . VAL B 1 249 ? -17.922 7.738 12.727 1 98.75 249 VAL B O 1
ATOM 4115 N N . THR B 1 250 ? -19.328 6.098 13.133 1 98.62 250 THR B N 1
ATOM 4116 C CA . THR B 1 250 ? -18.828 5.887 14.484 1 98.62 250 THR B CA 1
ATOM 4117 C C . THR B 1 250 ? -18.125 4.539 14.594 1 98.62 250 THR B C 1
ATOM 4119 O O . THR B 1 250 ? -18.609 3.529 14.086 1 98.62 250 THR B O 1
ATOM 4122 N N . VAL B 1 251 ? -17.016 4.523 15.258 1 98.62 251 VAL B N 1
ATOM 4123 C CA . VAL B 1 251 ? -16.234 3.314 15.453 1 98.62 251 VAL B CA 1
ATOM 4124 C C . VAL B 1 251 ? -15.836 3.182 16.922 1 98.62 251 VAL B C 1
ATOM 4126 O O . VAL B 1 251 ? -15.258 4.105 17.5 1 98.62 251 VAL B O 1
ATOM 4129 N N . LEU B 1 252 ? -16.172 2.145 17.516 1 97.69 252 LEU B N 1
ATOM 4130 C CA . LEU B 1 252 ? -15.664 1.701 18.812 1 97.69 252 LEU B CA 1
ATOM 4131 C C . LEU B 1 252 ? -14.812 0.444 18.656 1 97.69 252 LEU B C 1
ATOM 4133 O O . LEU B 1 252 ? -15.281 -0.565 18.125 1 97.69 252 LEU B O 1
ATOM 4137 N N . ALA B 1 253 ? -13.578 0.526 19.109 1 96.38 253 ALA B N 1
ATOM 4138 C CA . ALA B 1 253 ? -12.68 -0.606 18.906 1 96.38 253 ALA B CA 1
ATOM 4139 C C . ALA B 1 253 ? -11.82 -0.861 20.125 1 96.38 253 ALA B C 1
ATOM 4141 O O . ALA B 1 253 ? -11.375 0.08 20.797 1 96.38 253 ALA B O 1
ATOM 4142 N N . SER B 1 254 ? -11.562 -2.109 20.422 1 96.5 254 SER B N 1
ATOM 4143 C CA . SER B 1 254 ? -10.734 -2.51 21.562 1 96.5 254 SER B CA 1
ATOM 4144 C C . SER B 1 254 ? -9.25 -2.342 21.25 1 96.5 254 SER B C 1
ATOM 4146 O O . SER B 1 254 ? -8.422 -2.309 22.156 1 96.5 254 SER B O 1
ATOM 4148 N N . HIS B 1 255 ? -8.898 -2.342 20 1 97 255 HIS B N 1
ATOM 4149 C CA . HIS B 1 255 ? -7.535 -2.203 19.516 1 97 255 HIS B CA 1
ATOM 4150 C C . HIS B 1 255 ? -7.449 -1.141 18.422 1 97 255 HIS B C 1
ATOM 4152 O O . HIS B 1 255 ? -8.469 -0.675 17.922 1 97 255 HIS B O 1
ATOM 4158 N N . ALA B 1 256 ? -6.254 -0.766 18.094 1 97.69 256 ALA B N 1
ATOM 4159 C CA . ALA B 1 256 ? -6.047 0.278 17.094 1 97.69 256 ALA B CA 1
ATOM 4160 C C . ALA B 1 256 ? -6.508 -0.185 15.719 1 97.69 256 ALA B C 1
ATOM 4162 O O . ALA B 1 256 ? -6.344 -1.354 15.359 1 97.69 256 ALA B O 1
ATOM 4163 N N . LEU B 1 257 ? -7.066 0.714 14.961 1 98.56 257 LEU B N 1
ATOM 4164 C CA . LEU B 1 257 ? -7.453 0.485 13.57 1 98.56 257 LEU B CA 1
ATOM 4165 C C . LEU B 1 257 ? -6.965 1.618 12.68 1 98.56 257 LEU B C 1
ATOM 4167 O O . LEU B 1 257 ? -6.816 2.754 13.133 1 98.56 257 LEU B O 1
ATOM 4171 N N . ILE B 1 258 ? -6.66 1.318 11.477 1 98.81 258 ILE B N 1
ATOM 4172 C CA . ILE B 1 258 ? -6.461 2.35 10.469 1 98.81 258 ILE B CA 1
ATOM 4173 C C . ILE B 1 258 ? -7.773 2.605 9.727 1 98.81 258 ILE B C 1
ATOM 4175 O O . ILE B 1 258 ? -8.359 1.686 9.156 1 98.81 258 ILE B O 1
ATOM 4179 N N . TRP B 1 259 ? -8.289 3.816 9.781 1 98.88 259 TRP B N 1
ATOM 4180 C CA . TRP B 1 259 ? -9.398 4.27 8.945 1 98.88 259 TRP B CA 1
ATOM 4181 C C . TRP B 1 259 ? -8.891 4.77 7.598 1 98.88 259 TRP B C 1
ATOM 4183 O O . TRP B 1 259 ? -7.961 5.582 7.539 1 98.88 259 TRP B O 1
ATOM 4193 N N . THR B 1 260 ? -9.445 4.266 6.543 1 98.88 260 THR B N 1
ATOM 4194 C CA . THR B 1 260 ? -9.016 4.664 5.203 1 98.88 260 THR B CA 1
ATOM 4195 C C . THR B 1 260 ? -10.219 4.914 4.301 1 98.88 260 THR B C 1
ATOM 4197 O O . THR B 1 260 ? -11.242 4.23 4.414 1 98.88 260 THR B O 1
ATOM 4200 N N . THR B 1 261 ? -10.133 5.91 3.457 1 98.69 261 THR B N 1
ATOM 4201 C CA . THR B 1 261 ? -11.156 6.227 2.467 1 98.69 261 THR B CA 1
ATOM 4202 C C . THR B 1 261 ? -10.547 6.332 1.073 1 98.69 261 THR B C 1
ATOM 4204 O O . THR B 1 261 ? -9.344 6.578 0.933 1 98.69 261 THR B O 1
ATOM 4207 N N . GLU B 1 262 ? -11.344 6.074 0.093 1 97.81 262 GLU B N 1
ATOM 4208 C CA . GLU B 1 262 ? -10.953 6.285 -1.299 1 97.81 262 GLU B CA 1
ATOM 4209 C C . GLU B 1 262 ? -11.086 7.754 -1.692 1 97.81 262 GLU B C 1
ATOM 4211 O O . GLU B 1 262 ? -12.078 8.406 -1.359 1 97.81 262 GLU B O 1
ATOM 4216 N N . LEU B 1 263 ? -10.094 8.25 -2.359 1 96.25 263 LEU B N 1
ATOM 4217 C CA . LEU B 1 263 ? -10.148 9.609 -2.883 1 96.25 263 LEU B CA 1
ATOM 4218 C C . LEU B 1 263 ? -10.75 9.625 -4.285 1 96.25 263 LEU B C 1
ATOM 4220 O O . LEU B 1 263 ? -10.508 8.711 -5.078 1 96.25 263 LEU B O 1
ATOM 4224 N N . LYS B 1 264 ? -11.438 10.703 -4.555 1 93.25 264 LYS B N 1
ATOM 4225 C CA . LYS B 1 264 ? -11.961 10.891 -5.906 1 93.25 264 LYS B CA 1
ATOM 4226 C C . LYS B 1 264 ? -10.844 11.211 -6.891 1 93.25 264 LYS B C 1
ATOM 4228 O O . LYS B 1 264 ? -9.898 11.938 -6.555 1 93.25 264 LYS B O 1
ATOM 4233 N N . LYS B 1 265 ? -10.969 10.57 -8.086 1 82.19 265 LYS B N 1
ATOM 4234 C CA . LYS B 1 265 ? -9.984 10.852 -9.125 1 82.19 265 LYS B CA 1
ATOM 4235 C C . LYS B 1 265 ? -10.211 12.227 -9.742 1 82.19 265 LYS B C 1
ATOM 4237 O O . LYS B 1 265 ? -11.352 12.648 -9.93 1 82.19 265 LYS B O 1
ATOM 4242 N N . SER B 1 266 ? -9.117 12.953 -9.742 1 66.38 266 SER B N 1
ATOM 4243 C CA . SER B 1 266 ? -9.234 14.273 -10.344 1 66.38 266 SER B CA 1
ATOM 4244 C C . SER B 1 266 ? -9.727 14.188 -11.781 1 66.38 266 SER B C 1
ATOM 4246 O O . SER B 1 266 ? -9.281 13.328 -12.547 1 66.38 266 SER B O 1
ATOM 4248 N N . LYS B 1 267 ? -10.906 14.797 -12.047 1 56.34 267 LYS B N 1
ATOM 4249 C CA . LYS B 1 267 ? -11.477 14.836 -13.391 1 56.34 267 LYS B CA 1
ATOM 4250 C C . LYS B 1 267 ? -10.445 15.305 -14.406 1 56.34 267 LYS B C 1
ATOM 4252 O O . LYS B 1 267 ? -10.547 14.992 -15.594 1 56.34 267 LYS B O 1
ATOM 4257 N N . TYR B 1 268 ? -9.5 16.031 -14.039 1 48.38 268 TYR B N 1
ATOM 4258 C CA . TYR B 1 268 ? -8.594 16.609 -15.031 1 48.38 268 TYR B CA 1
ATOM 4259 C C . TYR B 1 268 ? -7.574 15.578 -15.492 1 48.38 268 TYR B C 1
ATOM 4261 O O . TYR B 1 268 ? -6.801 15.828 -16.422 1 48.38 268 TYR B O 1
ATOM 4269 N N . LYS B 1 269 ? -7.414 14.57 -14.711 1 49.88 269 LYS B N 1
ATOM 4270 C CA . LYS B 1 269 ? -6.574 13.5 -15.25 1 49.88 269 LYS B CA 1
ATOM 4271 C C . LYS B 1 269 ? -7.055 13.062 -16.625 1 49.88 269 LYS B C 1
ATOM 4273 O O . LYS B 1 269 ? -6.25 12.719 -17.5 1 49.88 269 LYS B O 1
ATOM 4278 N N . SER B 1 270 ? -8.352 12.898 -16.812 1 44.31 270 SER B N 1
ATOM 4279 C CA . SER B 1 270 ? -8.938 12.391 -18.047 1 44.31 270 SER B CA 1
ATOM 4280 C C . SER B 1 270 ? -8.555 13.273 -19.234 1 44.31 270 SER B C 1
ATOM 4282 O O . SER B 1 270 ? -8.578 12.82 -20.375 1 44.31 270 SER B O 1
ATOM 4284 N N . LEU B 1 271 ? -8.398 14.516 -19 1 38.94 271 LEU B N 1
ATOM 4285 C CA . LEU B 1 271 ? -8.133 15.312 -20.203 1 38.94 271 LEU B CA 1
ATOM 4286 C C . LEU B 1 271 ? -6.711 15.078 -20.703 1 38.94 271 LEU B C 1
ATOM 4288 O O . LEU B 1 271 ? -6.434 15.25 -21.891 1 38.94 271 LEU B O 1
ATOM 4292 N N . VAL B 1 272 ? -5.797 14.75 -19.875 1 38.5 272 VAL B N 1
ATOM 4293 C CA . VAL B 1 272 ? -4.445 14.594 -20.406 1 38.5 272 VAL B CA 1
ATOM 4294 C C . VAL B 1 272 ? -4.277 13.203 -21.016 1 38.5 272 VAL B C 1
ATOM 4296 O O . VAL B 1 272 ? -3.41 12.992 -21.859 1 38.5 272 VAL B O 1
ATOM 4299 N N . GLU B 1 273 ? -4.773 12.164 -20.453 1 39.59 273 GLU B N 1
ATOM 4300 C CA . GLU B 1 273 ? -4.613 10.844 -21.047 1 39.59 273 GLU B CA 1
ATOM 4301 C C . GLU B 1 273 ? -5.348 10.75 -22.391 1 39.59 273 GLU B C 1
ATOM 4303 O O . GLU B 1 273 ? -5 9.93 -23.234 1 39.59 273 GLU B O 1
ATOM 4308 N N . GLY B 1 274 ? -6.406 11.422 -22.594 1 34.34 274 GLY B N 1
ATOM 4309 C CA . GLY B 1 274 ? -7.16 11.328 -23.828 1 34.34 274 GLY B CA 1
ATOM 4310 C C . GLY B 1 274 ? -6.516 12.07 -24.984 1 34.34 274 GLY B C 1
ATOM 4311 O O . GLY B 1 274 ? -6.945 11.945 -26.125 1 34.34 274 GLY B O 1
ATOM 4312 N N . HIS B 1 275 ? -5.941 13.141 -24.688 1 30.11 275 HIS B N 1
ATOM 4313 C CA . HIS B 1 275 ? -5.559 13.938 -25.859 1 30.11 275 HIS B CA 1
ATOM 4314 C C . HIS B 1 275 ? -4.188 13.523 -26.375 1 30.11 275 HIS B C 1
ATOM 4316 O O . HIS B 1 275 ? -3.18 14.156 -26.062 1 30.11 275 HIS B O 1
ATOM 4322 N N . GLY B 1 276 ? -3.803 12.297 -26.266 1 25.06 276 GLY B N 1
ATOM 4323 C CA . GLY B 1 276 ? -2.768 12.078 -27.25 1 25.06 276 GLY B CA 1
ATOM 4324 C C . GLY B 1 276 ? -3.166 12.547 -28.641 1 25.06 276 GLY B C 1
ATOM 4325 O O . GLY B 1 276 ? -4.336 12.453 -29.031 1 25.06 276 GLY B O 1
ATOM 4326 N N . PRO B 1 277 ? -2.359 13.414 -29.25 1 24.38 277 PRO B N 1
ATOM 4327 C CA . PRO B 1 277 ? -2.725 13.633 -30.656 1 24.38 277 PRO B CA 1
ATOM 4328 C C . PRO B 1 277 ? -2.969 12.328 -31.422 1 24.38 277 PRO B C 1
ATOM 4330 O O . PRO B 1 277 ? -2.451 11.281 -31.031 1 24.38 277 PRO B O 1
#

Sequence (554 aa):
MTDLPIQHHSNLFWSAPKAAPRLAVLVLNASHESWCVTQNEVDSITPDLFWSMWSNAQLKVCADGGANRLYDRSMALGVQQQVVPHYIKGDLDSLRPDVCAFFTAKGTTVLSDPDQNSNDLDKCLQLIFEKQANEDKNRFVVMIFGAMGGRFDQEMQNVNALFRWNDKFQHIVLLSDDTTATLLKPHTRHVITPNFDFETRTCGLIPIAGTCKETTTSGLKWNLSPGMETGFGGLLSSSNYVDDSCVHVTVLASHALIWTTELKKSKYKSLVEGHGPMTDLPIQHHSNLFWSAPKAAPRLAVLVLNASHESWCVTQNEVDSITPDLFWSMWSNAQLKVCADGGANRLYDRSMALGVQQQVVPHYIKGDLDSLRPDVCAFFTAKGTTVLSDPDQNSNDLDKCLQLIFEKQANEDKNRFVVMIFGAMGGRFDQEMQNVNALFRWNDKFQHIVLLSDDTTATLLKPHTRHVITPNFDFETRTCGLIPIAGTCKETTTSGLKWNLSPGMETGFGGLLSSSNYVDDSCVHVTVLASHALIWTTELKKSKYKSLVEGHGP

Solvent-accessible surface area (backbone atoms only — not comparable to full-atom values): 29002 Å² total; per-residue (Å²): 128,82,85,58,55,77,46,81,44,73,42,57,36,75,75,36,46,89,74,36,67,48,31,29,34,36,31,35,63,26,68,60,81,73,69,58,84,74,86,66,72,95,90,65,73,64,87,27,64,63,49,43,49,58,77,56,32,78,39,38,38,21,23,28,47,10,44,46,50,52,47,53,51,23,54,76,69,71,42,51,86,75,66,68,41,55,30,34,28,20,65,50,83,66,39,44,68,69,52,52,53,52,40,41,76,72,64,24,44,75,45,79,42,78,62,81,89,50,54,48,66,56,54,42,50,49,52,52,52,57,60,46,69,74,39,102,56,74,51,35,34,38,42,29,38,14,43,28,50,43,44,55,42,56,29,51,50,49,54,29,43,45,58,65,48,50,88,75,35,72,39,62,37,40,23,35,68,33,22,40,39,32,72,40,65,44,66,28,36,34,42,36,27,72,34,71,91,51,27,50,51,39,27,23,47,41,29,52,62,14,62,18,64,30,29,30,41,43,39,39,68,74,54,40,49,84,66,37,57,34,21,72,60,64,48,63,50,42,80,34,33,50,25,90,91,41,72,46,33,37,42,36,27,64,31,47,30,36,44,30,35,31,39,51,72,58,72,65,52,58,60,62,72,64,62,58,129,129,83,84,57,55,76,46,80,43,72,42,56,36,75,75,36,47,88,73,38,65,49,31,30,34,36,32,34,63,25,67,61,80,73,68,55,84,71,87,63,69,96,90,63,74,64,86,32,65,62,48,45,50,57,76,58,33,79,40,39,37,20,22,27,47,11,43,46,51,52,48,53,51,22,54,75,70,71,41,52,87,75,66,68,41,55,31,34,28,22,63,50,83,67,40,46,68,69,54,51,51,51,40,43,75,73,64,26,44,75,44,80,42,80,60,82,90,49,53,46,66,57,55,42,51,50,50,51,50,58,61,46,69,76,39,103,57,74,52,36,34,38,42,30,38,14,42,30,48,42,44,57,41,55,28,52,50,50,55,30,44,45,58,64,47,49,87,75,34,71,40,62,38,40,20,36,69,33,22,40,39,32,69,40,66,44,64,28,37,34,41,36,28,72,32,72,90,53,26,50,52,38,26,24,46,41,29,55,61,14,61,17,63,30,30,29,40,44,38,40,69,75,54,42,50,83,66,36,58,34,21,70,60,65,50,65,50,41,81,34,32,50,25,89,91,43,71,48,35,38,42,36,28,63,31,46,30,35,42,31,36,32,37,52,73,57,73,66,52,58,58,61,74,64,60,59,132

InterPro domains:
  IPR006282 Thiamin pyrophosphokinase [TIGR01378] (37-253)
  IPR006282 Thiamin pyrophosphokinase [cd07995] (24-251)
  IPR007371 Thiamin pyrophosphokinase, catalytic domain [PF04263] (51-173)
  IPR007373 Thiamin pyrophosphokinase, thiamin-binding domain [PF04265] (190-251)
  IPR007373 Thiamin pyrophosphokinase, thiamin-binding domain [SM00983] (188-257)
  IPR016966 Thiamin pyrophosphokinase, eukaryotic [PIRSF031057] (40-269)
  IPR036371 Thiamin pyrophosphokinase, thiamin-binding domain superfamily [SSF63862] (184-267)
  IPR036759 Thiamin pyrophosphokinase, catalytic domain superfamily [G3DSA:3.40.50.10240] (48-177)
  IPR036759 Thiamin pyrophosphokinase, catalytic domain superfamily [SSF63999] (12-174)

Nearest PDB structures (foldseek):
  2f17-assembly1_A  TM=9.155E-01  e=4.900E-27  Mus musculus
  3s4y-assembly1_A  TM=9.301E-01  e=1.878E-25  Homo sapiens
  3lm8-assembly1_A  TM=8.202E-01  e=1.572E-15  Bacillus subtilis
  2omk-assembly1_A  TM=8.284E-01  e=2.293E-13  Bacteroides thetaiotaomicron VPI-5482
  2omk-assembly1_B  TM=7.946E-01  e=4.474E-13  Bacteroides thetaiotaomicron VPI-5482

Organism: Bremia lactucae (NCBI:txid4779)

Secondary structure (DSSP, 8-state):
---PPEEEEE-GGGG-GGG--SEEEEE-SS-----------TT---S-HHHHHHHH-SEEEEEHHHHHHHHHHHHHHT-GGG---SEEEE--SS--HHHHHHHHHTTPEEEE---TTS-HHHHHHHHHHHHHHTSSSPPPEEEEES-SSS-HHHHHHHHHHHHHHGGGSSEEEEE-SSEEEEEE-SSEEEEEE--TTTEEEEEEEE-TTB-EEEEEEESBSSPPPTTEEE-TTS--EEEEEB-TT-S-EEEEESS-EEEEEEEPPPTTHHHHHH---/---PPEEEEE-GGGG-GGG--SEEEEE-SS-----------TT---S-HHHHHHHH-SEEEEEHHHHHHHHHHHHHHT-GGG---SEEEE--SS--HHHHHHHHHTTPEEEE---TTS-HHHHHHHHHHHHHHTSSSPPPEEEEES-SSS-HHHHHHHHHHHHHHGGGSSEEEEE-SSEEEEEE-SSEEEEEE--TTTEEEEEEEE-TTB-EEEEEEESBSSPPPTTEEE-TTS--EEEEEB-TT-S-EEEEESS-EEEEEEEPPPTTHHHHHH---

Foldseek 3Di:
DPDFAEDEAEPQCLQVVLPPFQAEEEFEQADAQQFADDPDDDDGRDLGSVVSRQQSHPAYEYEQNRLVSQQVSCVVRVNNLRRQGQEYEEQNPNHDPVSVVVNVVSNHHYYHDNDPVDGRVVRRLVVLLVVQVVDPGAFYEYEYESLDDPDPVSNVVSVVCLVVCVVSGPFYWYDYLWKIKHKDAARHKYKYFYDVSWFPQFKWKAQPVAKFQFKFKPQKPDTDHGRDIDGPVDDTGGRIGRDPVDRIMIMHTRHMIMIMTTTDRDPVSVVVVPPDD/DPDFAEAEAEPQCLQVVVPPFQAEEEFEQADAQQFADDPDDDDHRDLGSVVSRQQSHPAYEYEQNRLVSQCVSCVVRVNNLRRQGQEYEEQNPNHDPVSVVVNVVSRHHYYHDNDPVDHRVVGRLVVLLVVQVVDPGAFYEYEYESLDDPDPVSNVVSVVCLVVCVVSGSFYWYDYLWKIKHKDAARHKYKYFYDVSWFPQFKWKAQPPAKFQFKFKPQKPDTDHGRDIDGPVDDTGGRIGRDPVDRIMIMHTRHMIMIMTTTDRDPVVVVVVPPPD

pLDDT: mean 90.54, std 14.74, range [23.84, 98.88]